Protein AF-A0A3S4ZY62-F1 (afdb_monomer_lite)

Foldseek 3Di:
DPQQAQQQCPDPVFQDPDQDPLQAQFWKGQRLKIWGFQAWQDDVPDPDIWTKTAIPDQQPAQAQCDDPNDRGAGHPHRGRIHIDDSNRITLTYAPLSLLLLPWQAAPQSNVVNSDVDRPPPPPPPPPPPPVPVVCPPWDFDFDDDPDDDPPPRDTDTPDPPDPDDDDDDDGDDPPPDPCNCVRRFPNVQQVGQQPDQADASASHAHNAHLDDDPDDDDDPDARSDNDRDLCSCSSHVNHAYYHPENYRAAEVLRVLSNQLSVQNHAYYEHENHQYAEADDPPDPDPPPPDDPCVVCVPPDPPPPPDCVVVNPDCSSHHDDDPDNVRVVVSLVSLLNRAANHAHYHYEHNARDEPVNVVSNVNSHPNHNYYHYHNYPHDDPDPDD

Structure (mmCIF, N/CA/C/O backbone):
data_AF-A0A3S4ZY62-F1
#
_entry.id   AF-A0A3S4ZY62-F1
#
loop_
_atom_site.group_PDB
_atom_site.id
_atom_site.type_symbol
_atom_site.label_atom_id
_atom_site.label_alt_id
_atom_site.label_comp_id
_atom_site.label_asym_id
_atom_site.label_entity_id
_atom_site.label_seq_id
_atom_site.pdbx_PDB_ins_code
_atom_site.Cartn_x
_atom_site.Cartn_y
_atom_site.Cartn_z
_atom_site.occupancy
_atom_site.B_iso_or_equiv
_atom_site.auth_seq_id
_atom_site.auth_comp_id
_atom_site.auth_asym_id
_atom_site.auth_atom_id
_atom_site.pdbx_PDB_model_num
ATOM 1 N N . MET A 1 1 ? 27.079 12.120 7.082 1.00 44.53 1 MET A N 1
ATOM 2 C CA . MET A 1 1 ? 26.143 10.982 7.106 1.00 44.53 1 MET A CA 1
ATOM 3 C C . MET A 1 1 ? 24.808 11.540 6.668 1.00 44.53 1 MET A C 1
ATOM 5 O O . MET A 1 1 ? 24.365 12.503 7.270 1.00 44.53 1 MET A O 1
ATOM 9 N N . THR A 1 2 ? 24.250 11.061 5.563 1.00 51.94 2 THR A N 1
ATOM 10 C CA . THR A 1 2 ? 22.837 11.289 5.242 1.00 51.94 2 THR A CA 1
ATOM 11 C C . THR A 1 2 ? 22.027 10.568 6.320 1.00 51.94 2 THR A C 1
ATOM 13 O O . THR A 1 2 ? 22.267 9.382 6.539 1.00 51.94 2 THR A O 1
ATOM 16 N N . ASP A 1 3 ? 21.145 11.271 7.032 1.00 65.69 3 ASP A N 1
ATOM 17 C CA . ASP A 1 3 ? 20.284 10.664 8.053 1.00 65.69 3 ASP A CA 1
ATOM 18 C C . ASP A 1 3 ? 19.300 9.717 7.359 1.00 65.69 3 ASP A C 1
ATOM 20 O O . ASP A 1 3 ? 18.332 10.135 6.727 1.00 65.69 3 ASP A O 1
ATOM 24 N N . ILE A 1 4 ? 19.604 8.422 7.394 1.00 74.44 4 ILE A N 1
ATOM 25 C CA . ILE A 1 4 ? 18.757 7.384 6.812 1.00 74.44 4 ILE A CA 1
ATOM 26 C C . ILE A 1 4 ? 17.766 6.965 7.890 1.00 74.44 4 ILE A C 1
ATOM 28 O O . ILE A 1 4 ? 18.148 6.380 8.899 1.00 74.44 4 ILE A O 1
ATOM 32 N N . TYR A 1 5 ? 16.494 7.285 7.675 1.00 79.44 5 TYR A N 1
ATOM 33 C CA . TYR A 1 5 ? 15.426 7.013 8.631 1.00 79.44 5 TYR A CA 1
ATOM 34 C C . TYR A 1 5 ? 14.866 5.598 8.488 1.00 79.44 5 TYR A C 1
ATOM 36 O O . TYR A 1 5 ? 14.863 5.009 7.402 1.00 79.44 5 TYR A O 1
ATOM 44 N N . ASN A 1 6 ? 14.336 5.071 9.593 1.00 86.44 6 ASN A N 1
ATOM 45 C CA . ASN A 1 6 ? 13.558 3.844 9.581 1.00 86.44 6 ASN A CA 1
ATOM 46 C C . ASN A 1 6 ? 12.213 4.074 8.881 1.00 86.44 6 ASN A C 1
ATOM 48 O O . ASN A 1 6 ? 11.269 4.570 9.494 1.00 86.44 6 ASN A O 1
ATOM 52 N N . ILE A 1 7 ? 12.095 3.680 7.613 1.00 88.25 7 ILE A N 1
ATOM 53 C CA . ILE A 1 7 ? 10.832 3.825 6.875 1.00 88.25 7 ILE A CA 1
ATOM 54 C C . ILE A 1 7 ? 9.685 2.982 7.464 1.00 88.25 7 ILE A C 1
ATOM 56 O O . ILE A 1 7 ? 8.523 3.309 7.235 1.00 88.25 7 ILE A O 1
ATOM 60 N N . PHE A 1 8 ? 9.987 1.947 8.261 1.00 88.62 8 PHE A N 1
ATOM 61 C CA . PHE A 1 8 ? 8.991 1.099 8.934 1.00 88.62 8 PHE A CA 1
ATOM 62 C C . PHE A 1 8 ? 8.329 1.797 10.132 1.00 88.62 8 PHE A C 1
ATOM 64 O O . PHE A 1 8 ? 7.153 1.571 10.419 1.00 88.62 8 PHE A O 1
ATOM 71 N N . ALA A 1 9 ? 9.034 2.743 10.760 1.00 87.06 9 ALA A N 1
ATOM 72 C CA . ALA A 1 9 ? 8.449 3.663 11.736 1.00 87.06 9 ALA A CA 1
ATOM 73 C C . ALA A 1 9 ? 7.573 4.751 11.075 1.00 87.06 9 ALA A C 1
ATOM 75 O O . ALA A 1 9 ? 6.868 5.492 11.762 1.00 87.06 9 ALA A O 1
ATOM 76 N N . GLY A 1 10 ? 7.592 4.826 9.740 1.00 86.88 10 GLY A N 1
ATOM 77 C CA . GLY A 1 10 ? 6.932 5.852 8.951 1.00 86.88 10 GLY A CA 1
ATOM 78 C C . GLY A 1 10 ? 7.818 7.063 8.684 1.00 86.88 10 GLY A C 1
ATOM 79 O O . GLY A 1 10 ? 8.723 7.393 9.448 1.00 86.88 10 GLY A O 1
ATOM 80 N N . THR A 1 11 ? 7.533 7.752 7.584 1.00 87.94 11 THR A N 1
ATOM 81 C CA . THR A 1 11 ? 8.185 9.020 7.241 1.00 87.94 11 THR A CA 1
ATOM 82 C C . THR A 1 11 ? 7.195 10.168 7.388 1.00 87.94 11 THR A C 1
ATOM 84 O O . THR A 1 11 ? 6.009 9.974 7.673 1.00 87.94 11 THR A O 1
ATOM 87 N N . LYS A 1 12 ? 7.663 11.387 7.112 1.00 84.75 12 LYS A N 1
ATOM 88 C CA . LYS A 1 12 ? 6.807 12.573 7.007 1.00 84.75 12 LYS A CA 1
ATOM 89 C C . LYS A 1 12 ? 5.657 12.384 6.008 1.00 84.75 12 LYS A C 1
ATOM 91 O O . LYS A 1 12 ? 4.600 12.982 6.170 1.00 84.75 12 LYS A O 1
ATOM 96 N N . CYS A 1 13 ? 5.840 11.542 4.984 1.00 85.19 13 CYS A N 1
ATOM 97 C CA . CYS A 1 13 ? 4.802 11.243 3.998 1.00 85.19 13 CYS A CA 1
ATOM 98 C C . CYS A 1 13 ? 3.581 10.542 4.615 1.00 85.19 13 CYS A C 1
ATOM 100 O O . CYS A 1 13 ? 2.465 10.734 4.130 1.00 85.19 13 CYS A O 1
ATOM 102 N N . GLY A 1 14 ? 3.784 9.716 5.643 1.00 90.06 14 GLY A N 1
ATOM 103 C CA . GLY A 1 14 ? 2.719 8.970 6.310 1.00 90.06 14 GLY A CA 1
ATOM 104 C C . GLY A 1 14 ? 2.245 9.584 7.626 1.00 90.06 14 GLY A C 1
ATOM 105 O O . GLY A 1 14 ? 1.468 8.945 8.335 1.00 90.06 14 GLY A O 1
ATOM 106 N N . GLU A 1 15 ? 2.712 10.783 7.983 1.00 91.62 15 GLU A N 1
ATOM 107 C CA . GLU A 1 15 ? 2.323 11.446 9.228 1.00 91.62 15 GLU A CA 1
ATOM 108 C C . GLU A 1 15 ? 0.819 11.766 9.245 1.00 91.62 15 GLU A C 1
ATOM 110 O O . GLU A 1 15 ? 0.274 12.359 8.313 1.00 91.62 15 GLU A O 1
ATOM 115 N N . ILE A 1 16 ? 0.142 11.393 10.335 1.00 92.12 16 ILE A N 1
ATOM 116 C CA . ILE A 1 16 ? -1.287 11.652 10.535 1.00 92.12 16 ILE A CA 1
ATOM 117 C C . ILE A 1 16 ? -1.449 12.916 11.387 1.00 92.12 16 ILE A C 1
ATOM 119 O O . ILE A 1 16 ? -1.450 12.856 12.621 1.00 92.12 16 ILE A O 1
ATOM 123 N N . THR A 1 17 ? -1.591 14.061 10.722 1.00 89.19 17 THR A N 1
ATOM 124 C CA . THR A 1 17 ? -1.733 15.376 11.372 1.00 89.19 17 THR A CA 1
ATOM 125 C C . THR A 1 17 ? -3.173 15.706 11.760 1.00 89.19 17 THR A C 1
ATOM 127 O O . THR A 1 17 ? -3.389 16.329 12.799 1.00 89.19 17 THR A O 1
ATOM 130 N N . ASP A 1 18 ? -4.149 15.247 10.974 1.00 88.44 18 ASP A N 1
ATOM 131 C CA . ASP A 1 18 ? -5.577 15.457 11.216 1.00 88.44 18 ASP A CA 1
ATOM 132 C C . ASP A 1 18 ? -6.336 14.116 11.213 1.00 88.44 18 ASP A C 1
ATOM 134 O O . ASP A 1 18 ? -6.552 13.523 10.151 1.00 88.44 18 ASP A O 1
ATOM 138 N N . PRO A 1 19 ? -6.684 13.563 12.391 1.00 88.81 19 PRO A N 1
ATOM 139 C CA . PRO A 1 19 ? -7.419 12.311 12.475 1.00 88.81 19 PRO A CA 1
ATOM 140 C C . PRO A 1 19 ? -8.905 12.521 12.149 1.00 88.81 19 PRO A C 1
ATOM 142 O O . PRO A 1 19 ? -9.699 12.847 13.030 1.00 88.81 19 PRO A O 1
ATOM 145 N N . SER A 1 20 ? -9.282 12.269 10.894 1.00 89.94 20 SER A N 1
ATOM 146 C CA . SER A 1 20 ? -10.671 12.279 10.417 1.00 89.94 20 SER A CA 1
ATOM 147 C C . SER A 1 20 ? -11.177 10.869 10.087 1.00 89.94 20 SER A C 1
ATOM 149 O O . SER A 1 20 ? -10.401 9.925 9.914 1.00 89.94 20 SER A O 1
ATOM 151 N N . GLU A 1 21 ? -12.496 10.708 9.964 1.00 89.12 21 GLU A N 1
ATOM 152 C CA . GLU A 1 21 ? -13.095 9.420 9.596 1.00 89.12 21 GLU A CA 1
ATOM 153 C C . GLU A 1 21 ? -12.705 8.932 8.183 1.00 89.12 21 GLU A C 1
ATOM 155 O O . GLU A 1 21 ? -12.862 7.751 7.876 1.00 89.12 21 GLU A O 1
ATOM 160 N N . GLU A 1 22 ? -12.127 9.790 7.334 1.00 86.50 22 GLU A N 1
ATOM 161 C CA . GLU A 1 22 ? -11.567 9.408 6.025 1.00 86.50 22 GLU A CA 1
ATOM 162 C C . GLU A 1 22 ? -10.368 8.451 6.145 1.00 86.50 22 GLU A C 1
ATOM 164 O O . GLU A 1 22 ? -9.971 7.794 5.176 1.00 86.50 22 GLU A O 1
ATOM 169 N N . LEU A 1 23 ? -9.775 8.355 7.340 1.00 91.50 23 LEU A N 1
ATOM 170 C CA . LEU A 1 23 ? -8.715 7.395 7.626 1.00 91.50 23 LEU A CA 1
ATOM 171 C C . LEU A 1 23 ? -9.239 5.963 7.783 1.00 91.50 23 LEU A C 1
ATOM 173 O O . LEU A 1 23 ? -8.445 5.025 7.710 1.00 91.50 23 LEU A O 1
ATOM 177 N N . ILE A 1 24 ? -10.545 5.761 7.980 1.00 91.88 24 ILE A N 1
ATOM 178 C CA . ILE A 1 24 ? -11.122 4.421 8.124 1.00 91.88 24 ILE A CA 1
ATOM 179 C C . ILE A 1 24 ? -10.881 3.612 6.839 1.00 91.88 24 ILE A C 1
ATOM 181 O O . ILE A 1 24 ? -11.074 4.074 5.712 1.00 91.88 24 ILE A O 1
ATOM 185 N N . GLY A 1 25 ? -10.394 2.387 7.022 1.00 90.31 25 GLY A N 1
ATOM 186 C CA . GLY A 1 25 ? -9.977 1.485 5.951 1.00 90.31 25 GLY A CA 1
ATOM 187 C C . GLY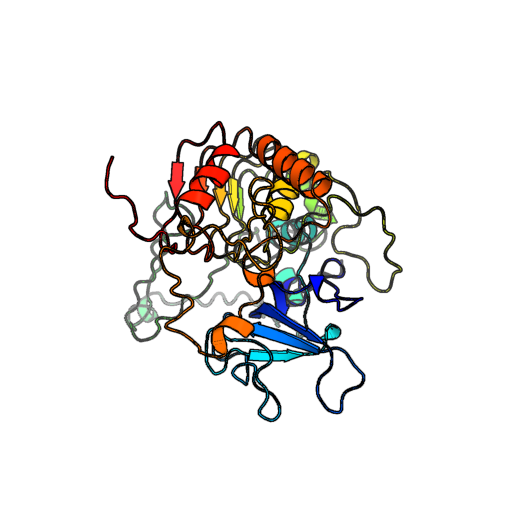 A 1 25 ? -8.563 1.738 5.423 1.00 90.31 25 GLY A C 1
ATOM 188 O O . GLY A 1 25 ? -8.055 0.901 4.678 1.00 90.31 25 GLY A O 1
ATOM 189 N N . LYS A 1 26 ? -7.892 2.835 5.807 1.00 92.44 26 LYS A N 1
ATOM 190 C CA . LYS A 1 26 ? -6.469 3.020 5.490 1.00 92.44 26 LYS A CA 1
ATOM 191 C C . LYS A 1 26 ? -5.600 2.088 6.330 1.00 92.44 26 LYS A C 1
ATOM 193 O O . LYS A 1 26 ? -5.957 1.671 7.437 1.00 92.44 26 LYS A O 1
ATOM 198 N N . ARG A 1 27 ? -4.434 1.779 5.774 1.00 94.12 27 ARG A N 1
ATOM 199 C CA . ARG A 1 27 ? -3.404 0.964 6.405 1.00 94.12 27 ARG A CA 1
ATOM 200 C C . ARG A 1 27 ? -2.431 1.836 7.172 1.00 94.12 27 ARG A C 1
ATOM 202 O O . ARG A 1 27 ? -2.146 2.958 6.765 1.00 94.12 27 ARG A O 1
ATOM 209 N N . VAL A 1 28 ? -1.929 1.292 8.268 1.00 95.56 28 VAL A N 1
ATOM 210 C CA . VAL A 1 28 ? -0.922 1.925 9.108 1.00 95.56 28 VAL A CA 1
ATOM 211 C C . VAL A 1 28 ? 0.181 0.944 9.451 1.00 95.56 28 VAL A C 1
ATOM 213 O O . VAL A 1 28 ? -0.041 -0.264 9.504 1.00 95.56 28 VAL A O 1
ATOM 216 N N . THR A 1 29 ? 1.352 1.499 9.714 1.00 94.12 29 THR A N 1
ATOM 217 C CA . THR A 1 29 ? 2.520 0.820 10.243 1.00 94.12 29 THR A CA 1
ATOM 218 C C . THR A 1 29 ? 2.848 1.348 11.635 1.00 94.12 29 THR A C 1
ATOM 220 O O . THR A 1 29 ? 2.664 2.532 11.949 1.00 94.12 29 THR A O 1
ATOM 223 N N . ASN A 1 30 ? 3.341 0.453 12.477 1.00 90.69 30 ASN A N 1
ATOM 224 C CA . ASN A 1 30 ? 4.074 0.773 13.685 1.00 90.69 30 ASN A CA 1
ATOM 225 C C . ASN A 1 30 ? 5.248 -0.198 13.774 1.00 90.69 30 ASN A C 1
ATOM 227 O O . ASN A 1 30 ? 5.060 -1.358 14.142 1.00 90.69 30 ASN A O 1
ATOM 231 N N . ASP A 1 31 ? 6.429 0.294 13.408 1.00 84.06 31 ASP A N 1
ATOM 232 C CA . ASP A 1 31 ? 7.622 -0.528 13.224 1.00 84.06 31 ASP A CA 1
ATOM 233 C C . ASP A 1 31 ? 7.326 -1.655 12.219 1.00 84.06 31 ASP A C 1
ATOM 235 O O . ASP A 1 31 ? 6.865 -1.375 11.116 1.00 84.06 31 ASP A O 1
ATOM 239 N N . ASP A 1 32 ? 7.527 -2.917 12.586 1.00 82.50 32 ASP A N 1
ATOM 240 C CA . ASP A 1 32 ? 7.276 -4.055 11.692 1.00 82.50 32 ASP A CA 1
ATOM 241 C C . ASP A 1 32 ? 5.811 -4.547 11.713 1.00 82.50 32 ASP A C 1
ATOM 243 O O . ASP A 1 32 ? 5.478 -5.562 11.101 1.00 82.50 32 ASP A O 1
ATOM 247 N N . TYR A 1 33 ? 4.909 -3.851 12.417 1.00 89.12 33 TYR A N 1
ATOM 248 C CA . TYR A 1 33 ? 3.504 -4.244 12.518 1.00 89.12 33 TYR A CA 1
ATOM 249 C C . TYR A 1 33 ? 2.612 -3.419 11.603 1.00 89.12 33 TYR A C 1
ATOM 251 O O . TYR A 1 33 ? 2.474 -2.205 11.768 1.00 89.12 33 TYR A O 1
ATOM 259 N N . LEU A 1 34 ? 1.914 -4.112 10.708 1.00 92.44 34 LEU A N 1
ATOM 260 C CA . LEU A 1 34 ? 0.883 -3.522 9.869 1.00 92.44 34 LEU A CA 1
ATOM 261 C C . LEU A 1 34 ? -0.510 -3.731 10.467 1.00 92.44 34 LEU A C 1
ATOM 263 O O . LEU A 1 34 ? -0.815 -4.759 11.080 1.00 92.44 34 LEU A O 1
ATOM 267 N N . GLY A 1 35 ? -1.371 -2.738 10.279 1.00 94.06 35 GLY A N 1
ATOM 268 C CA . GLY A 1 35 ? -2.752 -2.775 10.736 1.00 94.06 35 GLY A CA 1
ATOM 269 C C . GLY A 1 35 ? -3.672 -1.925 9.876 1.00 94.06 35 GLY A C 1
ATOM 270 O O . GLY A 1 35 ? -3.241 -1.164 9.010 1.00 94.06 35 GLY A O 1
ATOM 271 N N . THR A 1 36 ? -4.969 -2.065 10.115 1.00 94.69 36 THR A N 1
ATOM 272 C CA . THR A 1 36 ? -6.022 -1.326 9.412 1.00 94.69 36 THR A CA 1
ATOM 273 C C . THR A 1 36 ? -6.767 -0.441 10.397 1.00 94.69 36 THR A C 1
ATOM 275 O O . THR A 1 36 ? -7.203 -0.919 11.443 1.00 94.69 36 THR A O 1
ATOM 278 N N . ILE A 1 37 ? -6.961 0.834 10.060 1.00 95.81 37 ILE A N 1
ATOM 279 C CA . ILE A 1 37 ? -7.790 1.739 10.861 1.00 95.81 37 ILE A CA 1
ATOM 280 C C . ILE A 1 37 ? -9.257 1.332 10.687 1.00 95.81 37 ILE A C 1
ATOM 282 O O . ILE A 1 37 ? -9.787 1.325 9.576 1.00 95.81 37 ILE A O 1
ATOM 286 N N . LYS A 1 38 ? -9.916 0.989 11.792 1.00 93.62 38 LYS A N 1
ATOM 287 C CA . LYS A 1 38 ? -11.321 0.569 11.855 1.00 93.62 38 LYS A CA 1
ATOM 288 C C . LYS A 1 38 ? -12.233 1.567 12.566 1.00 93.62 38 LYS A C 1
ATOM 290 O O . LYS A 1 38 ? -13.442 1.493 12.400 1.00 93.62 38 LYS A O 1
ATOM 295 N N . TYR A 1 39 ? -11.667 2.482 13.348 1.00 94.06 39 TYR A N 1
ATOM 296 C CA . TYR A 1 39 ? -12.410 3.511 14.071 1.00 94.06 39 TYR A CA 1
ATOM 297 C C . TYR A 1 39 ? -11.587 4.793 14.162 1.00 94.06 39 TYR A C 1
ATOM 299 O O . TYR A 1 39 ? -10.371 4.733 14.356 1.00 94.06 39 TYR A O 1
ATOM 307 N N . VAL A 1 40 ? -12.252 5.941 14.071 1.00 93.62 40 VAL A N 1
ATOM 308 C CA . VAL A 1 40 ? -11.665 7.256 14.339 1.00 93.62 40 VAL A CA 1
ATOM 309 C C . VAL A 1 40 ? -12.678 8.054 15.139 1.00 93.62 40 VAL A C 1
ATOM 311 O O . VAL A 1 40 ? -13.777 8.307 14.660 1.00 93.62 40 VAL A O 1
ATOM 314 N N . GLY A 1 41 ? -12.331 8.444 16.361 1.00 91.94 41 GLY A N 1
ATOM 315 C CA . GLY A 1 41 ? -13.267 9.201 17.184 1.00 91.94 41 GLY A CA 1
ATOM 316 C C . GLY A 1 41 ? -12.849 9.339 18.642 1.00 91.94 41 GLY A C 1
ATOM 317 O O . GLY A 1 41 ? -11.825 8.791 19.062 1.00 91.94 41 GLY A O 1
ATOM 318 N N . PRO A 1 42 ? -13.623 10.085 19.442 1.00 90.38 42 PRO A N 1
ATOM 319 C CA . PRO A 1 42 ? -13.387 10.202 20.873 1.00 90.38 42 PRO A CA 1
ATOM 320 C C . PRO A 1 42 ? -13.681 8.882 21.598 1.00 90.38 42 PRO A C 1
ATOM 322 O O . PRO A 1 42 ? -14.490 8.070 21.156 1.00 90.38 42 PRO A O 1
ATOM 325 N N . LEU A 1 43 ? -13.050 8.687 22.754 1.00 89.25 43 LEU A N 1
ATOM 326 C CA . LEU A 1 43 ? -13.409 7.631 23.706 1.00 89.25 43 LEU A CA 1
ATOM 327 C C . LEU A 1 43 ? -13.995 8.254 24.982 1.00 89.25 43 LEU A C 1
ATOM 329 O O . LEU A 1 43 ? -13.651 9.396 25.305 1.00 89.25 43 LEU A O 1
ATOM 333 N N . PRO A 1 44 ? -14.840 7.529 25.740 1.00 87.12 44 PRO A N 1
ATOM 334 C CA . PRO A 1 44 ? -15.397 7.992 27.004 1.00 87.12 44 PRO A CA 1
ATOM 335 C C . PRO A 1 44 ? -14.309 8.534 27.936 1.00 87.12 44 PRO A C 1
ATOM 337 O O . PRO A 1 44 ? -13.315 7.865 28.209 1.00 87.12 44 PRO A O 1
ATOM 340 N N . GLY A 1 45 ? -14.487 9.770 28.406 1.00 81.75 45 GLY A N 1
ATOM 341 C CA . GLY A 1 45 ? -13.522 10.442 29.283 1.00 81.75 45 GLY A CA 1
ATOM 342 C C . GLY A 1 45 ? -12.290 11.027 28.578 1.00 81.75 45 GLY A C 1
ATOM 343 O O . GLY A 1 45 ? -11.429 11.595 29.246 1.00 81.75 45 GLY A O 1
ATOM 344 N N . SER A 1 46 ? -12.195 10.949 27.246 1.00 83.50 46 SER A N 1
ATOM 345 C CA . SER A 1 46 ? -11.105 11.544 26.473 1.00 83.50 46 SER A CA 1
ATOM 346 C C . SER A 1 46 ? -11.596 12.684 25.585 1.00 83.50 46 SER A C 1
ATOM 348 O O . SER A 1 46 ? -12.510 12.517 24.787 1.00 83.50 46 SER A O 1
ATOM 350 N N . LYS A 1 47 ? -10.939 13.846 25.676 1.00 75.44 47 LYS A N 1
ATOM 351 C CA . LYS A 1 47 ? -11.183 14.988 24.773 1.00 75.44 47 LYS A CA 1
ATOM 352 C C . LYS A 1 47 ? -10.479 14.853 23.419 1.00 75.44 47 LYS A C 1
ATOM 354 O O . LYS A 1 47 ? -10.584 15.744 22.587 1.00 75.44 47 LYS A O 1
ATOM 359 N N . SER A 1 48 ? -9.693 13.798 23.223 1.00 81.88 48 SER A N 1
ATOM 360 C CA . SER A 1 48 ? -8.904 13.601 22.011 1.00 81.88 48 SER A CA 1
ATOM 361 C C . SER A 1 48 ? -9.469 12.490 21.140 1.00 81.88 48 SER A C 1
ATOM 363 O O . SER A 1 48 ? -10.084 11.556 21.650 1.00 81.88 48 SER A O 1
ATOM 365 N N . PHE A 1 49 ? -9.163 12.563 19.848 1.00 87.94 49 PHE A N 1
ATOM 366 C CA . PHE A 1 49 ?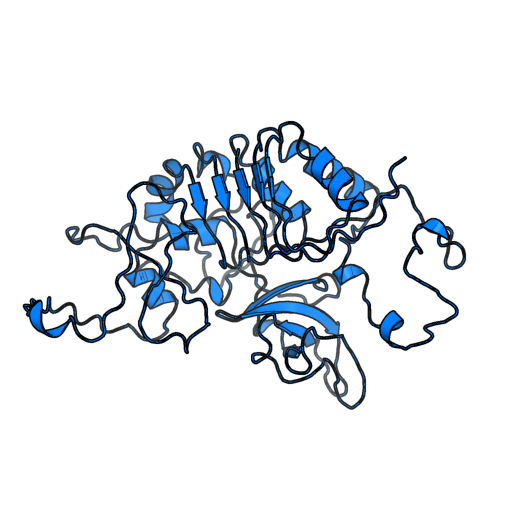 -9.424 11.490 18.901 1.00 87.94 49 PHE A CA 1
ATOM 367 C C . PHE A 1 49 ? -8.468 10.314 19.113 1.00 87.94 49 PHE A C 1
ATOM 369 O O . PHE A 1 49 ? -7.277 10.486 19.403 1.00 87.94 49 PHE A O 1
ATOM 376 N N . TRP A 1 50 ? -9.023 9.120 18.957 1.00 94.12 50 TRP A N 1
ATOM 377 C CA . TRP A 1 50 ? -8.340 7.840 18.997 1.00 94.12 50 TRP A CA 1
ATOM 378 C C . TRP A 1 50 ? -8.557 7.115 17.680 1.00 94.12 50 TRP A C 1
ATOM 380 O O . TRP A 1 50 ? -9.639 7.177 17.098 1.00 94.12 50 TRP A O 1
ATOM 390 N N . LEU A 1 51 ? -7.523 6.405 17.246 1.00 95.94 51 LEU A N 1
ATOM 391 C CA . LEU A 1 51 ? -7.602 5.463 16.142 1.00 95.94 51 LEU A CA 1
ATOM 392 C C . LEU A 1 51 ? -7.810 4.070 16.730 1.00 95.94 51 LEU A C 1
ATOM 394 O O . LEU A 1 51 ? -6.994 3.618 17.533 1.00 95.94 51 LEU A O 1
ATOM 398 N N . GLY A 1 52 ? -8.892 3.402 16.347 1.00 96.44 52 GLY A N 1
ATOM 399 C CA . GLY A 1 52 ? -9.049 1.968 16.551 1.00 96.44 52 GLY A CA 1
ATOM 400 C C . GLY A 1 52 ? -8.388 1.225 15.402 1.00 96.44 52 GLY A C 1
ATOM 401 O O . GLY A 1 52 ? -8.757 1.437 14.249 1.00 96.44 52 GLY A O 1
ATOM 402 N N . ILE A 1 53 ? -7.402 0.390 15.705 1.00 96.75 53 ILE A N 1
ATOM 403 C CA . ILE A 1 53 ? -6.623 -0.375 14.731 1.00 96.75 53 ILE A CA 1
ATOM 404 C C . ILE A 1 53 ? -6.878 -1.855 14.955 1.00 96.75 53 ILE A C 1
ATOM 406 O O . ILE A 1 53 ? -6.816 -2.318 16.090 1.00 96.75 53 ILE A O 1
ATOM 410 N N . ASP A 1 54 ? -7.115 -2.578 13.869 1.00 95.44 54 ASP A N 1
ATOM 411 C CA . ASP A 1 54 ? -7.035 -4.035 13.819 1.00 95.44 54 ASP A CA 1
ATOM 412 C C . ASP A 1 54 ? -5.691 -4.427 13.192 1.00 95.44 54 ASP A C 1
ATOM 414 O O . ASP A 1 54 ? -5.450 -4.132 12.017 1.00 95.44 54 ASP A O 1
ATOM 418 N N . TRP A 1 55 ? -4.790 -4.997 13.994 1.00 94.56 55 TRP A N 1
ATOM 419 C CA . TRP A 1 55 ? -3.465 -5.441 13.554 1.00 94.56 55 TRP A CA 1
ATOM 420 C C . TRP A 1 55 ? -3.559 -6.757 12.784 1.00 94.56 55 TRP A C 1
ATOM 422 O O . TRP A 1 55 ? -4.346 -7.632 13.137 1.00 94.56 55 TRP A O 1
ATOM 432 N N . ASP A 1 56 ? -2.709 -6.933 11.773 1.00 90.62 56 ASP A N 1
ATOM 433 C CA . ASP A 1 56 ? -2.653 -8.206 11.042 1.00 90.62 56 ASP A CA 1
ATOM 434 C C . ASP A 1 56 ? -2.092 -9.333 11.923 1.00 90.62 56 ASP A C 1
ATOM 436 O O . ASP A 1 56 ? -2.457 -10.496 11.769 1.00 90.62 56 ASP A O 1
ATOM 440 N N . ASN A 1 57 ? -1.221 -8.976 12.873 1.00 88.38 57 ASN A N 1
ATOM 441 C CA . ASN A 1 57 ? -0.677 -9.885 13.871 1.00 88.38 57 ASN A CA 1
ATOM 442 C C . ASN A 1 57 ? -1.613 -9.972 15.090 1.00 88.38 57 ASN A C 1
ATOM 444 O O . ASN A 1 57 ? -1.831 -8.978 15.791 1.00 88.38 57 ASN A O 1
ATOM 448 N N . GLU A 1 58 ? -2.106 -11.177 15.386 1.00 89.56 58 GLU A N 1
ATOM 449 C CA . GLU A 1 58 ? -3.052 -11.445 16.478 1.00 89.56 58 GLU A CA 1
ATOM 450 C C . GLU A 1 58 ? -2.537 -11.054 17.874 1.00 89.56 58 GLU A C 1
ATOM 452 O O . GLU A 1 58 ? -3.322 -10.684 18.750 1.00 89.56 58 GLU A O 1
ATOM 457 N N . THR A 1 59 ? -1.218 -11.085 18.078 1.00 87.94 59 THR A N 1
ATOM 458 C CA . THR A 1 59 ? -0.573 -10.824 19.376 1.00 87.94 59 THR A CA 1
ATOM 459 C C . THR A 1 59 ? -0.200 -9.359 19.590 1.00 87.94 59 THR A C 1
ATOM 461 O O . THR A 1 59 ? 0.141 -8.961 20.703 1.00 87.94 59 THR A O 1
ATOM 464 N N . ARG A 1 60 ? -0.267 -8.528 18.541 1.00 90.75 60 ARG A N 1
ATOM 465 C CA . ARG A 1 60 ? 0.168 -7.128 18.616 1.00 90.75 60 ARG A CA 1
ATOM 466 C C . ARG A 1 60 ? -0.824 -6.240 19.362 1.00 90.75 60 ARG A C 1
ATOM 468 O O . ARG A 1 60 ? -0.425 -5.228 19.951 1.00 90.75 60 ARG A O 1
ATOM 475 N N . GLY A 1 61 ? -2.111 -6.560 19.278 1.00 90.38 61 GLY A N 1
ATOM 476 C CA . GLY A 1 61 ? -3.161 -5.785 19.920 1.00 90.38 61 GLY A CA 1
ATOM 477 C C . GLY A 1 61 ? -3.351 -6.129 21.398 1.00 90.38 61 GLY A C 1
ATOM 478 O O . GLY A 1 61 ? -2.476 -6.687 22.057 1.00 90.38 61 GLY A O 1
ATOM 479 N N . ARG A 1 62 ? -4.496 -5.721 21.950 1.00 90.12 62 ARG A N 1
ATOM 480 C CA . ARG A 1 62 ? -4.872 -5.936 23.355 1.00 90.12 62 ARG A CA 1
ATOM 481 C C . ARG A 1 62 ? -6.345 -6.280 23.570 1.00 90.12 62 ARG A C 1
ATOM 483 O O . ARG A 1 62 ? -6.690 -6.715 24.663 1.00 90.12 62 ARG A O 1
ATOM 490 N N . HIS A 1 63 ? -7.223 -6.023 22.602 1.00 90.00 63 HIS A N 1
ATOM 491 C CA . HIS A 1 63 ? -8.672 -6.149 22.790 1.00 90.00 63 HIS A CA 1
ATOM 492 C C . HIS A 1 63 ? -9.402 -6.419 21.470 1.00 90.00 63 HIS A C 1
ATOM 494 O O . HIS A 1 63 ? -8.827 -6.282 20.397 1.00 90.00 63 HIS A O 1
ATOM 500 N N . SER A 1 64 ? -10.697 -6.720 21.547 1.00 89.12 64 SER A N 1
ATOM 501 C CA . SER A 1 64 ? -11.564 -7.047 20.403 1.00 89.12 64 SER A CA 1
ATOM 502 C C . SER A 1 64 ? -12.260 -5.826 19.781 1.00 89.12 64 SER A C 1
ATOM 504 O O . SER A 1 64 ? -13.341 -5.928 19.211 1.00 89.12 64 SER A O 1
ATOM 506 N N . GLY A 1 65 ? -11.700 -4.630 19.990 1.00 89.25 65 GLY A N 1
ATOM 507 C CA . GLY A 1 65 ? -12.350 -3.344 19.678 1.00 89.25 65 GLY A CA 1
ATOM 508 C C . GLY A 1 65 ? -13.441 -2.879 20.665 1.00 89.25 65 GLY A C 1
ATOM 509 O O . GLY A 1 65 ? -14.069 -1.843 20.437 1.00 89.25 65 GLY A O 1
ATOM 510 N N . ILE A 1 66 ? -13.633 -3.590 21.784 1.00 90.44 66 ILE A N 1
ATOM 511 C CA . ILE A 1 66 ? -14.492 -3.161 22.902 1.00 90.44 66 ILE A CA 1
ATOM 512 C C . ILE A 1 66 ? -13.730 -2.210 23.830 1.00 90.44 66 ILE A C 1
ATOM 514 O O . ILE A 1 66 ? -12.589 -2.480 24.206 1.00 90.44 66 ILE A O 1
ATOM 518 N N . PHE A 1 67 ? -14.382 -1.130 24.261 1.00 87.62 67 PHE A N 1
ATOM 519 C CA . PHE A 1 67 ? -13.904 -0.250 25.327 1.00 87.62 67 PHE A CA 1
ATOM 520 C C . PHE A 1 67 ? -15.059 0.120 26.265 1.00 87.62 67 PHE A C 1
ATOM 522 O O . PHE A 1 67 ? -16.109 0.568 25.815 1.00 87.62 67 PHE A O 1
ATOM 529 N N . ASN A 1 68 ? -14.880 -0.087 27.575 1.00 89.19 68 ASN A N 1
ATOM 530 C CA . ASN A 1 68 ? -15.905 0.145 28.608 1.00 89.19 68 ASN A CA 1
ATOM 531 C C . ASN A 1 68 ? -17.282 -0.478 28.290 1.00 89.19 68 ASN A C 1
ATOM 533 O O . ASN A 1 68 ? -18.319 0.147 28.493 1.00 89.19 68 ASN A O 1
ATOM 537 N N . GLY A 1 69 ? -17.288 -1.712 27.775 1.00 86.94 69 GLY A N 1
ATOM 538 C CA . GLY A 1 69 ? -18.512 -2.448 27.435 1.00 86.94 69 GLY A CA 1
ATOM 539 C C . GLY A 1 69 ? -19.183 -2.021 26.125 1.00 86.94 69 GLY A C 1
ATOM 540 O O . GLY A 1 69 ? -20.177 -2.625 25.740 1.00 86.94 69 GLY A O 1
ATOM 541 N N . VAL A 1 70 ? -18.637 -1.025 25.420 1.00 87.62 70 VAL A N 1
ATOM 542 C CA . VAL A 1 70 ? -19.131 -0.568 24.116 1.00 87.62 70 VAL A CA 1
ATOM 543 C C . VAL A 1 70 ? -18.226 -1.103 23.009 1.00 87.62 70 VAL A C 1
ATOM 545 O O . VAL A 1 70 ? -17.003 -0.964 23.076 1.00 87.62 70 VAL A O 1
ATOM 548 N N . GLN A 1 71 ? -18.821 -1.713 21.987 1.00 90.38 71 GLN A N 1
ATOM 549 C CA . GLN A 1 71 ? -18.120 -2.176 20.790 1.00 90.38 71 GLN A CA 1
ATOM 550 C C . GLN A 1 71 ? -17.945 -1.008 19.811 1.00 90.38 71 GLN A C 1
ATOM 552 O O . GLN A 1 71 ? -18.934 -0.462 19.330 1.00 90.38 71 GLN A O 1
ATOM 557 N N . TYR A 1 72 ? -16.699 -0.629 19.509 1.00 89.12 72 TYR A N 1
ATOM 558 C CA . TYR A 1 72 ? -16.404 0.473 18.579 1.00 89.12 72 TYR A CA 1
ATOM 559 C C . TYR A 1 72 ? -16.077 -0.010 17.167 1.00 89.12 72 TYR A C 1
ATOM 561 O O . TYR A 1 72 ? -16.424 0.647 16.193 1.00 89.12 72 TYR A O 1
ATOM 569 N N . PHE A 1 73 ? -15.381 -1.140 17.052 1.00 91.25 73 PHE A N 1
ATOM 570 C CA . PHE A 1 73 ? -15.012 -1.742 15.773 1.00 91.25 73 PHE A CA 1
ATOM 571 C C . PHE A 1 73 ? -14.757 -3.234 15.927 1.00 91.25 73 PHE A C 1
ATOM 573 O O . PHE A 1 73 ? -14.394 -3.667 17.012 1.00 91.25 73 PHE A O 1
ATOM 580 N N . LEU A 1 74 ? -14.910 -4.016 14.862 1.00 90.19 74 LEU A N 1
ATOM 581 C CA . LEU A 1 74 ? -14.598 -5.446 14.878 1.00 90.19 74 LEU A CA 1
ATOM 582 C C . LEU A 1 74 ? -13.123 -5.698 14.551 1.00 90.19 74 LEU A C 1
ATOM 584 O O . LEU A 1 74 ? -12.528 -4.991 13.732 1.00 90.19 74 LEU A O 1
ATOM 588 N N . THR A 1 75 ? -12.557 -6.725 15.175 1.00 89.31 75 THR A N 1
ATOM 589 C CA . THR A 1 75 ? -11.177 -7.171 14.965 1.00 89.31 75 THR A CA 1
ATOM 590 C C . THR A 1 75 ? -11.139 -8.539 14.296 1.00 89.31 75 THR A C 1
ATOM 592 O O . THR A 1 75 ? -12.064 -9.336 14.446 1.00 89.31 75 THR A O 1
ATOM 595 N N . THR A 1 76 ? -10.063 -8.819 13.560 1.00 88.75 76 THR A N 1
ATOM 596 C CA . THR A 1 76 ? -9.852 -10.128 12.926 1.00 88.75 76 THR A CA 1
ATOM 597 C C . THR A 1 76 ? -9.626 -11.214 13.983 1.00 88.75 76 THR A C 1
ATOM 599 O O . THR A 1 76 ? -10.160 -12.313 13.860 1.00 88.75 76 THR A O 1
ATOM 602 N N . PHE A 1 77 ? -8.896 -10.885 15.053 1.00 88.69 77 PHE A N 1
ATOM 603 C CA . PHE A 1 77 ? -8.673 -11.755 16.206 1.00 88.69 77 PHE A CA 1
ATOM 604 C C . PHE A 1 77 ? -9.167 -11.079 17.492 1.00 88.69 77 PHE A C 1
ATOM 606 O O . PHE A 1 77 ? -9.141 -9.849 17.587 1.00 88.69 77 PHE A O 1
ATOM 613 N N . PRO A 1 78 ? -9.568 -11.832 18.534 1.00 88.88 78 PRO A N 1
ATOM 614 C CA . PRO A 1 78 ? -10.048 -11.248 19.792 1.00 88.88 78 PRO A CA 1
ATOM 615 C C . PRO A 1 78 ? -9.049 -10.303 20.477 1.00 88.88 78 PRO A C 1
ATOM 617 O O . PRO A 1 78 ? -9.444 -9.455 21.274 1.00 88.88 78 PRO A O 1
ATOM 620 N N . THR A 1 79 ? -7.760 -10.442 20.170 1.00 91.38 79 THR A N 1
ATOM 621 C CA . THR A 1 79 ? -6.667 -9.656 20.745 1.00 91.38 79 THR A CA 1
ATOM 622 C C . THR A 1 79 ? -6.001 -8.716 19.750 1.00 91.38 79 THR A C 1
ATOM 624 O O . THR A 1 79 ? -5.149 -7.948 20.171 1.00 91.38 79 THR A O 1
ATOM 627 N N . SER A 1 80 ? -6.369 -8.698 18.464 1.00 92.12 80 SER A N 1
ATOM 628 C CA . SER A 1 80 ? -5.659 -7.887 17.458 1.00 92.12 80 SER A CA 1
ATOM 629 C C . SER A 1 80 ? -6.010 -6.396 17.481 1.00 92.12 80 SER A C 1
ATOM 631 O O . SER A 1 80 ? -5.387 -5.611 16.775 1.00 92.12 80 SER A O 1
ATOM 633 N N . GLY A 1 81 ? -6.969 -5.954 18.296 1.00 95.81 81 GLY A N 1
ATOM 634 C CA . GLY A 1 81 ? -7.392 -4.554 18.361 1.00 95.81 81 GLY A CA 1
ATOM 635 C C . GLY A 1 81 ? -6.521 -3.669 19.253 1.00 95.81 81 GLY A C 1
ATOM 636 O O . GLY A 1 81 ? -6.002 -4.101 20.283 1.00 95.81 81 GLY A O 1
ATOM 637 N N . SER A 1 82 ? -6.372 -2.395 18.897 1.00 96.69 82 SER A N 1
ATOM 638 C CA . SER A 1 82 ? -5.769 -1.356 19.746 1.00 96.69 82 SER A CA 1
ATOM 639 C C . SER A 1 82 ? -6.438 -0.001 19.552 1.00 96.69 82 SER A C 1
ATOM 641 O O . SER A 1 82 ? -6.709 0.384 18.421 1.00 96.69 82 SER A O 1
ATOM 643 N N . PHE A 1 83 ? -6.612 0.768 20.628 1.00 95.06 83 PHE A N 1
ATOM 644 C CA . PHE A 1 83 ? -6.837 2.214 20.546 1.00 95.06 83 PHE A CA 1
ATOM 645 C C . PHE A 1 83 ? -5.512 2.957 20.709 1.00 95.06 83 PHE A C 1
ATOM 647 O O . PHE A 1 83 ? -4.842 2.833 21.736 1.00 95.06 83 PHE A O 1
ATOM 654 N N . VAL A 1 84 ? -5.128 3.750 19.710 1.00 94.81 84 VAL A N 1
ATOM 655 C CA . VAL A 1 84 ? -3.859 4.491 19.702 1.00 94.81 84 VAL A CA 1
ATOM 656 C C . VAL A 1 84 ? -4.059 5.964 19.357 1.00 94.81 84 VAL A C 1
ATOM 658 O O . VAL A 1 84 ? -5.073 6.367 18.788 1.00 94.81 84 VAL A O 1
ATOM 661 N N . ARG A 1 85 ? -3.061 6.785 19.695 1.00 93.50 85 ARG A N 1
ATOM 662 C CA . ARG A 1 85 ? -2.965 8.162 19.196 1.00 93.50 85 ARG A CA 1
ATOM 663 C C . ARG A 1 85 ? -2.390 8.163 17.785 1.00 93.50 85 ARG A C 1
ATOM 665 O O . ARG A 1 85 ? -1.531 7.337 17.490 1.00 93.50 85 ARG A O 1
ATOM 672 N N . SER A 1 86 ? -2.803 9.127 16.964 1.00 93.12 86 SER A N 1
ATOM 673 C CA . SER A 1 86 ? -2.272 9.314 15.606 1.00 93.12 86 SER A CA 1
ATOM 674 C C . SER A 1 86 ? -0.745 9.406 15.584 1.00 93.12 86 SER A C 1
ATOM 676 O O . SER A 1 86 ? -0.119 8.785 14.744 1.00 93.12 86 SER A O 1
ATOM 678 N N . SER A 1 87 ? -0.129 10.049 16.581 1.00 91.19 87 SER A N 1
ATOM 679 C CA . SER A 1 87 ? 1.333 10.163 16.711 1.00 91.19 87 SER A CA 1
ATOM 680 C C . SER A 1 87 ? 2.081 8.858 17.020 1.00 91.19 87 SER A C 1
ATOM 682 O O . SER A 1 87 ? 3.305 8.869 17.124 1.00 91.19 87 SER A O 1
ATOM 684 N N . LYS A 1 88 ? 1.377 7.741 17.241 1.00 92.88 88 LYS A N 1
ATOM 685 C CA . LYS A 1 88 ? 1.984 6.429 17.518 1.00 92.88 88 LYS A CA 1
ATOM 686 C C . LYS A 1 88 ? 2.028 5.510 16.304 1.00 92.88 88 LYS A C 1
ATOM 688 O O . LYS A 1 88 ? 2.602 4.432 16.403 1.00 92.88 88 LYS A O 1
ATOM 693 N N . VAL A 1 89 ? 1.415 5.908 15.198 1.00 94.50 89 VAL A N 1
ATOM 694 C CA . VAL A 1 89 ? 1.330 5.110 13.976 1.00 94.50 89 VAL A CA 1
ATOM 695 C C . VAL A 1 89 ? 1.548 6.006 12.769 1.00 94.50 89 VAL A C 1
ATOM 697 O O . VAL A 1 89 ? 1.373 7.218 12.847 1.00 94.50 89 VAL A O 1
ATOM 700 N N . SER A 1 90 ? 1.920 5.414 11.645 1.00 94.75 90 SER A N 1
ATOM 701 C CA . SER A 1 90 ? 2.104 6.134 10.388 1.00 94.75 90 SER A CA 1
ATOM 702 C C . SER A 1 90 ? 1.363 5.425 9.270 1.00 94.75 90 SER A C 1
ATOM 704 O O . SER A 1 90 ? 1.214 4.210 9.309 1.00 94.75 90 SER A O 1
ATOM 706 N N . LEU A 1 91 ? 0.915 6.152 8.252 1.00 94.12 91 LEU A N 1
ATOM 707 C CA . LEU A 1 91 ? 0.390 5.547 7.025 1.00 94.12 91 LEU A CA 1
ATOM 708 C C . LEU A 1 91 ? 1.502 4.851 6.213 1.00 94.12 91 LEU A C 1
ATOM 710 O O . LEU A 1 91 ? 1.208 3.992 5.380 1.00 94.12 91 LEU A O 1
ATOM 714 N N . GLY A 1 92 ? 2.772 5.186 6.478 1.00 93.50 92 GLY A N 1
ATOM 715 C CA . GLY A 1 92 ? 3.942 4.584 5.847 1.00 93.50 92 GLY A CA 1
ATOM 716 C C . GLY A 1 92 ? 4.929 5.608 5.285 1.00 93.50 92 GLY A C 1
ATOM 717 O O . GLY A 1 92 ? 5.100 6.705 5.820 1.00 93.50 92 GLY A O 1
ATOM 718 N N . CYS A 1 93 ? 5.585 5.227 4.197 1.00 91.62 93 CYS A N 1
ATOM 719 C CA . CYS A 1 93 ? 6.525 6.036 3.428 1.00 91.62 93 CYS A CA 1
ATOM 720 C C . CYS A 1 93 ? 6.035 6.234 1.990 1.00 91.62 93 CYS A C 1
ATOM 722 O O . CYS A 1 93 ? 5.077 5.588 1.549 1.00 91.62 93 CYS A O 1
ATOM 724 N N . SER A 1 94 ? 6.675 7.138 1.253 1.00 90.69 94 SER A N 1
ATOM 725 C CA . SER A 1 94 ? 6.423 7.258 -0.177 1.00 90.69 94 SER A CA 1
ATOM 726 C C . SER A 1 94 ? 7.126 6.160 -0.976 1.00 90.69 94 SER A C 1
ATOM 728 O O . SER A 1 94 ? 8.106 5.562 -0.525 1.00 90.69 94 SER A O 1
ATOM 730 N N . PHE A 1 95 ? 6.655 5.908 -2.196 1.00 91.50 95 PHE A N 1
ATOM 731 C CA . PHE A 1 95 ? 7.300 4.960 -3.104 1.00 91.50 95 PHE A CA 1
ATOM 732 C C . PHE A 1 95 ? 8.767 5.330 -3.390 1.00 91.50 95 PHE A C 1
ATOM 734 O O . PHE A 1 95 ? 9.643 4.471 -3.380 1.00 91.50 95 PHE A O 1
ATOM 741 N N . GLU A 1 96 ? 9.063 6.615 -3.574 1.00 89.44 96 GLU A N 1
ATOM 742 C CA . GLU A 1 96 ? 10.414 7.146 -3.777 1.00 89.44 96 GLU A CA 1
ATOM 743 C C . GLU A 1 96 ? 11.310 6.897 -2.559 1.00 89.44 96 GLU A C 1
ATOM 745 O O . GLU A 1 96 ? 12.440 6.428 -2.703 1.00 89.44 96 GLU A O 1
ATOM 750 N N . GLU A 1 97 ? 10.801 7.156 -1.351 1.00 89.69 97 GLU A N 1
ATOM 751 C CA . GLU A 1 97 ? 11.525 6.885 -0.106 1.00 89.69 97 GLU A CA 1
ATOM 752 C C . GLU A 1 97 ? 11.814 5.385 0.049 1.00 89.69 97 GLU A C 1
ATOM 754 O O . GLU A 1 97 ? 12.932 5.005 0.405 1.00 89.69 97 GLU A O 1
ATOM 759 N N . ALA A 1 98 ? 10.849 4.527 -0.294 1.00 92.44 98 ALA A N 1
ATOM 760 C CA . ALA A 1 98 ? 11.006 3.077 -0.281 1.00 92.44 98 ALA A CA 1
ATOM 761 C C . ALA A 1 98 ? 12.053 2.583 -1.295 1.00 92.44 98 ALA A C 1
ATOM 763 O O . ALA A 1 98 ? 12.883 1.736 -0.957 1.00 92.44 98 ALA A O 1
ATOM 764 N N . LEU A 1 99 ? 12.074 3.135 -2.513 1.00 91.56 99 LEU A N 1
ATOM 765 C CA . LEU A 1 99 ? 13.085 2.828 -3.532 1.00 91.56 99 LEU A CA 1
ATOM 766 C C . LEU A 1 99 ? 14.491 3.212 -3.070 1.00 91.56 99 LEU A C 1
ATOM 768 O O . LEU A 1 99 ? 15.438 2.432 -3.212 1.00 91.56 99 LEU A O 1
ATOM 772 N N . VAL A 1 100 ? 14.636 4.414 -2.506 1.00 89.69 100 VAL A N 1
ATOM 773 C CA . VAL A 1 100 ? 15.908 4.879 -1.950 1.00 89.69 100 VAL A CA 1
ATOM 774 C C . VAL A 1 100 ? 16.354 3.951 -0.832 1.00 89.69 100 VAL A C 1
ATOM 776 O O . VAL A 1 100 ? 17.479 3.452 -0.871 1.00 89.69 100 VAL A O 1
ATOM 779 N N . TYR A 1 101 ? 15.467 3.679 0.125 1.00 90.00 101 TYR A N 1
ATOM 780 C CA . TYR A 1 101 ? 15.768 2.814 1.252 1.00 90.00 101 TYR A CA 1
ATOM 781 C C . TYR A 1 101 ? 16.194 1.423 0.780 1.00 90.00 101 TYR A C 1
ATOM 783 O O . TYR A 1 101 ? 17.269 0.971 1.159 1.00 90.00 101 TYR A O 1
ATOM 791 N N . ARG A 1 102 ? 15.423 0.770 -0.099 1.00 88.25 102 ARG A N 1
ATOM 792 C CA . ARG A 1 102 ? 15.672 -0.617 -0.521 1.00 88.25 102 ARG A CA 1
ATOM 793 C C . ARG A 1 102 ? 16.882 -0.765 -1.445 1.00 88.25 102 ARG A C 1
ATOM 795 O O . ARG A 1 102 ? 17.664 -1.692 -1.260 1.00 88.25 102 ARG A O 1
ATOM 802 N N . TYR A 1 103 ? 17.048 0.122 -2.427 1.00 88.38 103 TYR A N 1
ATOM 803 C CA . TYR A 1 103 ? 18.037 -0.066 -3.501 1.00 88.38 103 TYR A CA 1
ATOM 804 C C . TYR A 1 103 ? 19.260 0.838 -3.381 1.00 88.38 103 TYR A C 1
ATOM 806 O O . TYR A 1 103 ? 20.354 0.476 -3.825 1.00 88.38 103 TYR A O 1
ATOM 814 N N . SER A 1 104 ? 19.101 2.011 -2.772 1.00 88.19 104 SER A N 1
ATOM 815 C CA . SER A 1 104 ? 20.159 3.026 -2.729 1.00 88.19 104 SER A CA 1
ATOM 816 C C . SER A 1 104 ? 20.910 3.038 -1.404 1.00 88.19 104 SER A C 1
ATOM 818 O O . SER A 1 104 ? 22.035 3.523 -1.343 1.00 88.19 104 SER A O 1
ATOM 820 N N . THR A 1 105 ? 20.381 2.402 -0.365 1.00 85.75 105 THR A N 1
ATOM 821 C CA . THR A 1 105 ? 21.049 2.252 0.931 1.00 85.75 105 THR A CA 1
ATOM 822 C C . THR A 1 105 ? 21.777 0.907 1.049 1.00 85.75 105 THR A C 1
ATOM 824 O O . THR A 1 105 ? 21.321 -0.102 0.520 1.00 85.75 105 THR A O 1
ATOM 827 N N . CYS A 1 106 ? 22.946 0.876 1.701 1.00 81.75 106 CYS A N 1
ATOM 828 C CA . CYS A 1 106 ? 23.639 -0.380 2.007 1.00 81.75 106 CYS A CA 1
ATOM 829 C C . CYS A 1 106 ? 23.031 -1.085 3.234 1.00 81.75 106 CYS A C 1
ATOM 831 O O . CYS A 1 106 ? 22.373 -0.448 4.052 1.00 81.75 106 CYS A O 1
ATOM 833 N N . ALA A 1 107 ? 23.320 -2.379 3.394 1.00 79.62 107 ALA A N 1
ATOM 834 C CA . ALA A 1 107 ? 22.850 -3.191 4.523 1.00 79.62 107 ALA A CA 1
ATOM 835 C C . ALA A 1 107 ? 23.112 -2.531 5.881 1.00 79.62 107 ALA A C 1
ATOM 837 O O . ALA A 1 107 ? 22.218 -2.419 6.709 1.00 79.62 107 ALA A O 1
ATOM 838 N N . GLU A 1 108 ? 24.339 -2.047 6.085 1.00 79.00 108 GLU A N 1
ATOM 839 C CA . GLU A 1 108 ? 24.757 -1.415 7.335 1.00 79.00 108 GLU A CA 1
ATOM 840 C C . GLU A 1 108 ? 23.902 -0.186 7.649 1.00 79.00 108 GLU A C 1
ATOM 842 O O . GLU A 1 108 ? 23.357 -0.082 8.738 1.00 79.00 108 GLU A O 1
ATOM 847 N N . CYS A 1 109 ? 23.689 0.700 6.677 1.00 82.19 109 CYS A N 1
ATOM 848 C CA . CYS A 1 109 ? 22.833 1.865 6.868 1.00 82.19 109 CYS A CA 1
ATOM 849 C C . CYS A 1 109 ? 21.353 1.501 7.082 1.00 82.19 109 CYS A C 1
ATOM 851 O O . CYS A 1 109 ? 20.686 2.180 7.854 1.00 82.19 109 CYS A O 1
ATOM 853 N N . GLN A 1 110 ? 20.825 0.453 6.437 1.00 83.06 110 GLN A N 1
ATOM 854 C CA . GLN A 1 110 ? 19.452 -0.010 6.691 1.00 83.06 110 GLN A CA 1
ATOM 855 C C . GLN A 1 110 ? 19.301 -0.587 8.105 1.00 83.06 110 GLN A C 1
ATOM 857 O O . GLN A 1 110 ? 18.314 -0.305 8.784 1.00 83.06 110 GLN A O 1
ATOM 862 N N . LEU A 1 111 ? 20.295 -1.353 8.562 1.00 80.00 111 LEU A N 1
ATOM 863 C CA . LEU A 1 111 ? 20.342 -1.927 9.906 1.00 80.00 111 LEU A CA 1
ATOM 864 C C . LEU A 1 111 ? 20.498 -0.847 10.982 1.00 80.00 111 LEU A C 1
ATOM 866 O O . LEU A 1 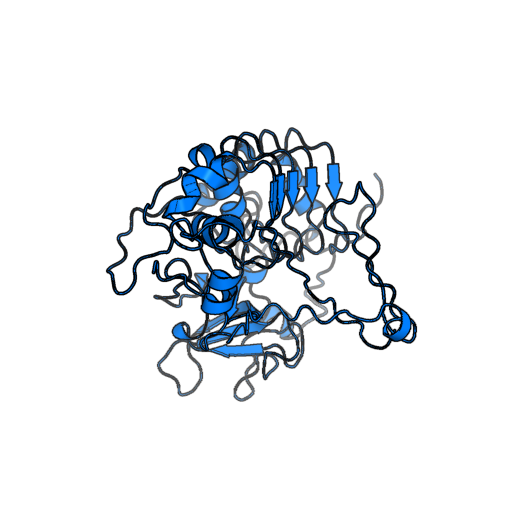111 ? 19.791 -0.893 11.982 1.00 80.00 111 LEU A O 1
ATOM 870 N N . LEU A 1 112 ? 21.371 0.142 10.759 1.00 80.00 112 LEU A N 1
ATOM 871 C CA . LEU A 1 112 ? 21.522 1.313 11.630 1.00 80.00 112 LEU A CA 1
ATOM 872 C C . LEU A 1 112 ? 20.254 2.170 11.667 1.00 80.00 112 LEU A C 1
ATOM 874 O O . LEU A 1 112 ? 19.932 2.735 12.701 1.00 80.00 112 LEU A O 1
ATOM 878 N N . ALA A 1 113 ? 19.525 2.266 10.554 1.00 81.81 113 ALA A N 1
ATOM 879 C CA . ALA A 1 113 ? 18.243 2.954 10.536 1.00 81.81 113 ALA A CA 1
ATOM 880 C C . ALA A 1 113 ? 17.192 2.196 11.360 1.00 81.81 113 ALA A C 1
ATOM 882 O O . ALA A 1 113 ? 16.440 2.818 12.100 1.00 81.81 113 ALA A O 1
ATOM 883 N N . ARG A 1 114 ? 17.135 0.860 11.249 1.00 79.69 114 ARG A N 1
ATOM 884 C CA . ARG A 1 114 ? 16.178 0.015 11.988 1.00 79.69 114 ARG A CA 1
ATOM 885 C C . ARG A 1 114 ? 16.472 -0.066 13.484 1.00 79.69 114 ARG A C 1
ATOM 887 O O . ARG A 1 114 ? 15.538 -0.077 14.281 1.00 79.69 114 ARG A O 1
ATOM 894 N N . ASN A 1 115 ? 17.746 -0.105 13.861 1.00 72.12 115 ASN A N 1
ATOM 895 C CA . ASN A 1 115 ? 18.171 -0.264 15.244 1.00 72.12 115 ASN A CA 1
ATOM 896 C C . ASN A 1 115 ? 18.703 1.063 15.789 1.00 72.12 115 ASN A C 1
ATOM 898 O O . ASN A 1 115 ? 19.737 1.549 15.349 1.00 72.12 115 ASN A O 1
ATOM 902 N N . ASN A 1 116 ? 18.049 1.609 16.819 1.00 53.91 116 ASN A N 1
ATOM 903 C CA . ASN A 1 116 ? 18.528 2.812 17.519 1.00 53.91 116 ASN A CA 1
ATOM 904 C C . ASN A 1 116 ? 19.903 2.632 18.195 1.00 53.91 116 ASN A C 1
ATOM 906 O O . ASN A 1 116 ? 20.502 3.618 18.623 1.00 53.91 116 ASN A O 1
ATOM 910 N N . GLU A 1 117 ? 20.406 1.399 18.304 1.00 46.75 117 GLU A N 1
ATOM 911 C CA . GLU A 1 117 ? 21.779 1.128 18.713 1.00 46.75 117 GLU A CA 1
ATOM 912 C C . GLU A 1 117 ? 22.625 0.724 17.504 1.00 46.75 117 GLU A C 1
ATOM 914 O O . GLU A 1 117 ? 22.208 -0.145 16.729 1.00 46.75 117 GLU A O 1
ATOM 919 N N . PRO A 1 118 ? 23.837 1.293 17.345 1.00 46.12 118 PRO A N 1
ATOM 920 C CA . PRO A 1 118 ? 24.753 0.815 16.333 1.00 46.12 118 PRO A CA 1
ATOM 921 C C . PRO A 1 118 ? 25.036 -0.653 16.618 1.00 46.12 118 PRO A C 1
ATOM 923 O O . PRO A 1 118 ? 25.617 -0.989 17.653 1.00 46.12 118 PRO A O 1
ATOM 926 N N . ILE A 1 119 ? 24.641 -1.533 15.694 1.00 44.94 119 ILE A N 1
ATOM 927 C CA . ILE A 1 119 ? 25.152 -2.897 15.698 1.00 44.94 119 ILE A CA 1
ATOM 928 C C . ILE A 1 119 ? 26.667 -2.728 15.664 1.00 44.94 119 ILE A C 1
ATOM 930 O O . ILE A 1 119 ? 27.214 -2.253 14.668 1.00 44.94 119 ILE A O 1
ATOM 934 N N . LYS A 1 120 ? 27.353 -3.076 16.758 1.00 41.00 120 LYS A N 1
ATOM 935 C CA . LYS A 1 120 ? 28.796 -3.290 16.723 1.00 41.00 120 LYS A CA 1
ATOM 936 C C . LYS A 1 120 ? 29.001 -4.499 15.826 1.00 41.00 120 LYS A C 1
ATOM 938 O O . LYS A 1 120 ? 29.088 -5.625 16.305 1.00 41.00 120 LYS A O 1
ATOM 943 N N . MET A 1 121 ? 29.007 -4.273 14.516 1.00 40.75 121 MET A N 1
ATOM 944 C CA . MET A 1 121 ? 29.569 -5.227 13.590 1.00 40.75 121 MET A CA 1
ATOM 945 C C . MET A 1 121 ? 31.044 -5.257 13.947 1.00 40.75 121 MET A C 1
ATOM 947 O O . MET A 1 121 ? 31.814 -4.379 13.562 1.00 40.75 121 MET A O 1
ATOM 951 N N . ASP A 1 122 ? 31.421 -6.229 14.770 1.00 38.28 122 ASP A N 1
ATOM 952 C CA . ASP A 1 122 ? 32.810 -6.602 14.920 1.00 38.28 122 ASP A CA 1
ATOM 953 C C . ASP A 1 122 ? 33.226 -7.206 13.576 1.00 38.28 122 ASP A C 1
ATOM 955 O O . ASP A 1 122 ? 33.209 -8.412 13.365 1.00 38.28 122 ASP A O 1
ATOM 959 N N . VAL A 1 123 ? 33.532 -6.331 12.614 1.00 42.94 123 VAL A N 1
ATOM 960 C CA . VAL A 1 123 ? 34.205 -6.685 11.365 1.00 42.94 123 VAL A CA 1
ATOM 961 C C . VAL A 1 123 ? 35.694 -6.868 11.670 1.00 42.94 123 VAL A C 1
ATOM 963 O O . VAL A 1 123 ? 36.562 -6.481 10.891 1.00 42.94 123 VAL A O 1
ATOM 966 N N . THR A 1 124 ? 36.045 -7.495 12.796 1.00 35.69 124 THR A N 1
ATOM 967 C CA . THR A 1 124 ? 37.153 -8.428 12.707 1.00 35.69 124 THR A CA 1
ATOM 968 C C . THR A 1 124 ? 36.659 -9.509 11.767 1.00 35.69 124 THR A C 1
ATOM 970 O O . THR A 1 124 ? 35.735 -10.257 12.069 1.00 35.69 124 THR A O 1
ATOM 973 N N . LEU A 1 125 ? 37.234 -9.547 10.565 1.00 39.72 125 LEU A N 1
ATOM 974 C CA . LEU A 1 125 ? 37.251 -10.749 9.750 1.00 39.72 125 LEU A CA 1
ATOM 975 C C . LEU A 1 125 ? 37.758 -11.869 10.657 1.00 39.72 125 LEU A C 1
ATOM 977 O O . LEU A 1 125 ? 38.958 -12.125 10.734 1.00 39.72 125 LEU A O 1
ATOM 981 N N . ARG A 1 126 ? 36.849 -12.537 11.364 1.00 36.19 126 ARG A N 1
ATOM 982 C CA . ARG A 1 126 ? 37.095 -13.872 11.847 1.00 36.19 126 ARG A CA 1
ATOM 983 C C . ARG A 1 126 ? 37.195 -14.691 10.577 1.00 36.19 126 ARG A C 1
ATOM 985 O O . ARG A 1 126 ? 36.219 -15.236 10.077 1.00 36.19 126 ARG A O 1
ATOM 992 N N . GLN A 1 127 ? 38.412 -14.780 10.049 1.00 38.97 127 GLN A N 1
ATOM 993 C CA . GLN A 1 127 ? 38.871 -15.994 9.400 1.00 38.97 127 GLN A CA 1
ATOM 994 C C . GLN A 1 127 ? 38.886 -17.092 10.470 1.00 38.97 127 GLN A C 1
ATOM 996 O O . GLN A 1 127 ? 39.925 -17.650 10.808 1.00 38.97 127 GLN A O 1
ATOM 1001 N N . GLU A 1 128 ? 37.727 -17.389 11.055 1.00 37.47 128 GLU A N 1
ATOM 1002 C CA . GLU A 1 128 ? 37.513 -18.703 11.603 1.00 37.47 128 GLU A CA 1
ATOM 1003 C C . GLU A 1 128 ? 37.548 -19.597 10.369 1.00 37.47 128 GLU A C 1
ATOM 1005 O O . GLU A 1 128 ? 36.671 -19.555 9.504 1.00 37.47 128 GLU A O 1
ATOM 1010 N N . LYS A 1 129 ? 38.641 -20.355 10.236 1.00 34.81 129 LYS A N 1
ATOM 1011 C CA . LYS A 1 129 ? 38.583 -21.623 9.525 1.00 34.81 129 LYS A CA 1
ATOM 1012 C C . LYS A 1 129 ? 37.490 -22.406 10.235 1.00 34.81 129 LYS A C 1
ATOM 1014 O O . LYS A 1 129 ? 37.739 -23.025 11.262 1.00 34.81 129 LYS A O 1
ATOM 1019 N N . VAL A 1 130 ? 36.268 -22.301 9.733 1.00 37.22 130 VAL A N 1
ATOM 1020 C CA . VAL A 1 130 ? 35.223 -23.241 10.084 1.00 37.22 130 VAL A CA 1
ATOM 1021 C C . VAL A 1 130 ? 35.734 -24.567 9.542 1.00 37.22 130 VAL A C 1
ATOM 1023 O O . VAL A 1 130 ? 35.796 -24.760 8.326 1.00 37.22 130 VAL A O 1
ATOM 1026 N N . ASP A 1 131 ? 36.215 -25.431 10.435 1.00 36.75 131 ASP A N 1
ATOM 1027 C CA . ASP A 1 131 ? 36.496 -26.814 10.083 1.00 36.75 131 ASP A CA 1
ATOM 1028 C C . ASP A 1 131 ? 35.180 -27.393 9.563 1.00 36.75 131 ASP A C 1
ATOM 1030 O O . ASP A 1 131 ? 34.202 -27.536 10.301 1.00 36.75 131 ASP A O 1
ATOM 1034 N N . ALA A 1 132 ? 35.145 -27.680 8.261 1.00 40.97 132 ALA A N 1
ATOM 1035 C CA . ALA A 1 132 ? 33.960 -28.172 7.564 1.00 40.97 132 ALA A CA 1
ATOM 1036 C C . ALA A 1 132 ? 33.387 -29.457 8.197 1.00 40.97 132 ALA A C 1
ATOM 1038 O O . ALA A 1 132 ? 32.225 -29.779 7.983 1.00 40.97 132 ALA A O 1
ATOM 1039 N N . SER A 1 133 ? 34.169 -30.153 9.028 1.00 42.06 133 SER A N 1
ATOM 1040 C CA . SER A 1 133 ? 33.774 -31.367 9.744 1.00 42.06 133 SER A CA 1
ATOM 1041 C C . SER A 1 133 ? 32.862 -31.136 10.958 1.00 42.06 133 SER A C 1
ATOM 1043 O O . SER A 1 133 ? 32.254 -32.091 11.438 1.00 42.06 133 SER A O 1
ATOM 1045 N N . ALA A 1 134 ? 32.737 -29.906 11.475 1.00 40.81 134 ALA A N 1
ATOM 1046 C CA . ALA A 1 134 ? 31.888 -29.615 12.640 1.00 40.81 134 ALA A CA 1
ATOM 1047 C C . ALA A 1 134 ? 30.454 -29.190 12.270 1.00 40.81 134 ALA A C 1
ATOM 1049 O O . ALA A 1 134 ? 29.564 -29.214 13.121 1.00 40.81 134 ALA A O 1
ATOM 1050 N N . VAL A 1 135 ? 30.218 -28.820 11.008 1.00 42.19 135 VAL A N 1
ATOM 1051 C CA . VAL A 1 135 ? 28.929 -28.289 10.528 1.00 42.19 135 VAL A CA 1
ATOM 1052 C C . VAL A 1 135 ? 27.940 -29.412 10.162 1.00 42.19 135 VAL A C 1
ATOM 1054 O O . VAL A 1 135 ? 26.732 -29.208 10.189 1.00 42.19 135 VAL A O 1
ATOM 1057 N N . GLU A 1 136 ? 28.414 -30.641 9.946 1.00 44.09 136 GLU A N 1
ATOM 1058 C CA . GLU A 1 136 ? 27.612 -31.736 9.373 1.00 44.09 136 GLU A CA 1
ATOM 1059 C C . GLU A 1 136 ? 26.491 -32.299 10.261 1.00 44.09 136 GLU A C 1
ATOM 1061 O O . GLU A 1 136 ? 25.640 -33.030 9.762 1.00 44.09 136 GLU A O 1
ATOM 1066 N N . LYS A 1 137 ? 26.445 -31.999 11.566 1.00 44.09 137 LYS A N 1
ATOM 1067 C CA . LYS A 1 137 ? 25.481 -32.669 12.460 1.00 44.09 137 LYS A CA 1
ATOM 1068 C C . LYS A 1 137 ? 24.144 -31.956 12.646 1.00 44.09 137 LYS A C 1
ATOM 1070 O O . LYS A 1 137 ? 23.252 -32.588 13.195 1.00 44.09 137 LYS A O 1
ATOM 1075 N N . ASN A 1 138 ? 23.988 -30.695 12.223 1.00 41.72 138 ASN A N 1
ATOM 1076 C CA . ASN A 1 138 ? 22.720 -29.966 12.407 1.00 41.72 138 ASN A CA 1
ATOM 1077 C C . ASN A 1 138 ? 22.487 -28.756 11.475 1.00 41.72 138 ASN A C 1
ATOM 1079 O O . ASN A 1 138 ? 21.574 -27.968 11.724 1.00 41.72 138 ASN A O 1
ATOM 1083 N N . SER A 1 139 ? 23.283 -28.555 10.420 1.00 40.59 139 SER A N 1
ATOM 1084 C CA . SER A 1 139 ? 23.059 -27.441 9.489 1.00 40.59 139 SER A CA 1
ATOM 1085 C C . SER A 1 139 ? 22.050 -27.815 8.400 1.00 40.59 139 SER A C 1
ATOM 1087 O O . SER A 1 139 ? 22.335 -28.669 7.562 1.00 40.59 139 SER A O 1
ATOM 1089 N N . GLY A 1 140 ? 20.896 -27.146 8.370 1.00 45.00 140 GLY A N 1
ATOM 1090 C CA . GLY A 1 140 ? 20.088 -27.073 7.150 1.00 45.00 140 GLY A CA 1
ATOM 1091 C C . GLY A 1 140 ? 20.849 -26.287 6.077 1.00 45.00 140 GLY A C 1
ATOM 1092 O O . GLY A 1 140 ? 21.504 -25.292 6.395 1.00 45.00 140 GLY A O 1
ATOM 1093 N N . PHE A 1 141 ? 20.798 -26.731 4.823 1.00 42.91 141 PHE A N 1
ATOM 1094 C CA . PHE A 1 141 ? 21.432 -26.042 3.697 1.00 42.91 141 PHE A CA 1
ATOM 1095 C C . PHE A 1 141 ? 20.360 -25.399 2.819 1.00 42.91 141 PHE A C 1
ATOM 1097 O O . PHE A 1 141 ? 19.342 -26.016 2.524 1.00 42.91 141 PHE A O 1
ATOM 1104 N N . ILE A 1 142 ? 20.599 -24.166 2.370 1.00 40.16 142 ILE A N 1
ATOM 1105 C CA . ILE A 1 142 ? 19.742 -23.504 1.380 1.00 40.16 142 ILE A CA 1
ATOM 1106 C C . ILE A 1 142 ? 20.298 -23.843 -0.005 1.00 40.16 142 ILE A C 1
ATOM 1108 O O . ILE A 1 142 ? 21.392 -23.402 -0.367 1.00 40.16 142 ILE A O 1
ATOM 1112 N N . THR A 1 143 ? 19.562 -24.638 -0.783 1.00 34.97 143 THR A N 1
ATOM 1113 C CA . THR A 1 143 ? 19.958 -24.995 -2.151 1.00 34.97 143 THR A CA 1
ATOM 1114 C C . THR A 1 143 ? 19.491 -23.916 -3.122 1.00 34.97 143 THR A C 1
ATOM 1116 O O . THR A 1 143 ? 18.342 -23.897 -3.549 1.00 34.97 143 THR A O 1
ATOM 1119 N N . LEU A 1 144 ? 20.397 -23.022 -3.515 1.00 35.09 144 LEU A N 1
ATOM 1120 C CA . LEU A 1 144 ? 20.124 -22.042 -4.567 1.00 35.09 144 LEU A CA 1
ATOM 1121 C C . LEU A 1 144 ? 20.270 -22.716 -5.941 1.00 35.09 144 LEU A C 1
ATOM 1123 O O . LEU A 1 144 ? 21.388 -22.911 -6.423 1.00 35.09 144 LEU A O 1
ATOM 1127 N N . LYS A 1 145 ? 19.156 -23.092 -6.585 1.00 37.47 145 LYS A N 1
ATOM 1128 C CA . LYS A 1 145 ? 19.192 -23.538 -7.991 1.00 37.47 145 LYS A CA 1
ATOM 1129 C C . LYS A 1 145 ? 19.352 -22.318 -8.917 1.00 37.47 145 LYS A C 1
ATOM 1131 O O . LYS A 1 145 ? 18.786 -21.266 -8.625 1.00 37.47 145 LYS A O 1
ATOM 1136 N N . PRO A 1 146 ? 20.066 -22.422 -10.056 1.00 36.62 146 PRO A N 1
ATOM 1137 C CA . PRO A 1 146 ? 20.518 -21.262 -10.843 1.00 36.62 146 PRO A CA 1
ATOM 1138 C C . PRO A 1 146 ? 19.422 -20.459 -11.575 1.00 36.62 146 PRO A C 1
ATOM 1140 O O . PRO A 1 146 ? 19.755 -19.572 -12.357 1.00 36.62 146 PRO A O 1
ATOM 1143 N N . ALA A 1 147 ? 18.139 -20.776 -11.383 1.00 40.59 147 ALA A N 1
ATOM 1144 C CA . ALA A 1 147 ? 17.032 -20.227 -12.168 1.00 40.59 147 ALA A CA 1
ATOM 1145 C C . ALA A 1 147 ? 15.735 -20.079 -11.349 1.00 40.59 147 ALA A C 1
ATOM 1147 O O . ALA A 1 147 ? 14.674 -20.497 -11.799 1.00 40.59 147 ALA A O 1
ATOM 1148 N N . ILE A 1 148 ? 15.819 -19.519 -10.141 1.00 35.31 148 ILE A N 1
ATOM 1149 C CA . ILE A 1 148 ? 14.661 -19.351 -9.253 1.00 35.31 148 ILE A CA 1
ATOM 1150 C C . ILE A 1 148 ? 14.176 -17.889 -9.269 1.00 35.31 148 ILE A C 1
ATOM 1152 O O . ILE A 1 148 ? 14.955 -16.960 -9.041 1.00 35.31 148 ILE A O 1
ATOM 1156 N N . GLN A 1 149 ? 12.882 -17.702 -9.563 1.00 36.53 149 GLN A N 1
ATOM 1157 C CA . GLN A 1 149 ? 12.107 -16.508 -9.199 1.00 36.53 149 GLN A CA 1
ATOM 1158 C C . GLN A 1 149 ? 12.111 -16.394 -7.671 1.00 36.53 149 GLN A C 1
ATOM 1160 O O . GLN A 1 149 ? 12.025 -17.419 -7.016 1.00 36.53 149 GLN A O 1
ATOM 1165 N N . LEU A 1 150 ? 12.230 -15.186 -7.111 1.00 38.38 150 LEU A N 1
ATOM 1166 C CA . LEU A 1 150 ? 12.561 -14.875 -5.703 1.00 38.38 150 LEU A CA 1
ATOM 1167 C C . LEU A 1 150 ? 11.800 -15.641 -4.584 1.00 38.38 150 LEU A C 1
ATOM 1169 O O . LEU A 1 150 ? 12.141 -15.486 -3.416 1.00 38.38 150 LEU A O 1
ATOM 1173 N N . GLU A 1 151 ? 10.792 -16.438 -4.919 1.00 38.41 151 GLU A N 1
ATOM 1174 C CA . GLU A 1 151 ? 9.809 -17.061 -4.036 1.00 38.41 151 GLU A CA 1
ATOM 1175 C C . GLU A 1 151 ? 10.111 -18.534 -3.663 1.00 38.41 151 GLU A C 1
ATOM 1177 O O . GLU A 1 151 ? 9.454 -19.052 -2.768 1.00 38.41 151 GLU A O 1
ATOM 1182 N N . GLU A 1 152 ? 11.118 -19.211 -4.246 1.00 38.62 152 GLU A N 1
ATOM 1183 C CA . GLU A 1 152 ? 11.363 -20.659 -4.004 1.00 38.62 152 GLU A CA 1
ATOM 1184 C C . GLU A 1 152 ? 12.696 -21.000 -3.299 1.00 38.62 152 GLU A C 1
ATOM 1186 O O . GLU A 1 152 ? 13.382 -21.963 -3.649 1.00 38.62 152 GLU A O 1
ATOM 1191 N N . ALA A 1 153 ? 13.107 -20.231 -2.289 1.00 44.09 153 ALA A N 1
ATOM 1192 C CA . ALA A 1 153 ? 14.180 -20.666 -1.386 1.00 4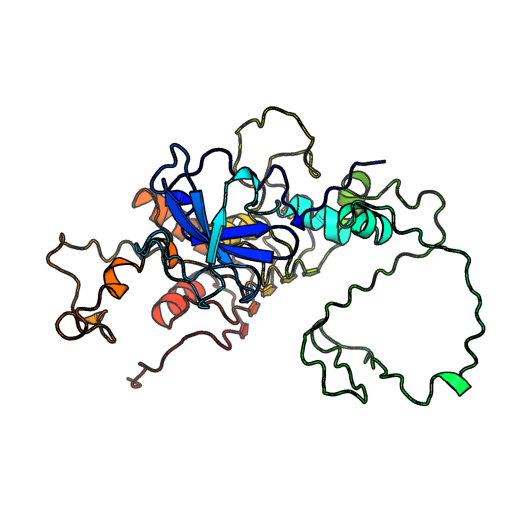4.09 153 ALA A CA 1
ATOM 1193 C C . ALA A 1 153 ? 13.593 -21.509 -0.236 1.00 44.09 153 ALA A C 1
ATOM 1195 O O . ALA A 1 153 ? 13.356 -20.999 0.856 1.00 44.09 153 ALA A O 1
ATOM 1196 N N . GLU A 1 154 ? 13.334 -22.796 -0.476 1.00 42.34 154 GLU A N 1
ATOM 1197 C CA . GLU A 1 154 ? 12.875 -23.717 0.574 1.00 42.34 154 GLU A CA 1
ATOM 1198 C C . GLU A 1 154 ? 14.024 -24.068 1.541 1.00 42.34 154 GLU A C 1
ATOM 1200 O O . GLU A 1 154 ? 15.127 -24.443 1.133 1.00 42.34 154 GLU A O 1
ATOM 1205 N N . TYR A 1 155 ? 13.770 -23.915 2.844 1.00 45.94 155 TYR A N 1
ATOM 1206 C CA . TYR A 1 155 ? 14.667 -24.338 3.921 1.00 45.94 155 TYR A CA 1
ATOM 1207 C C . TYR A 1 155 ? 14.344 -25.783 4.324 1.00 45.94 155 TYR A C 1
ATOM 1209 O O . TYR A 1 155 ? 13.277 -26.048 4.872 1.00 45.94 155 TYR A O 1
ATOM 1217 N N . GLU A 1 156 ? 15.281 -26.708 4.112 1.00 45.22 156 GLU A N 1
ATOM 1218 C CA . GLU A 1 156 ? 15.198 -28.089 4.603 1.00 45.22 156 GLU A CA 1
ATOM 1219 C C . GLU A 1 156 ? 16.140 -28.255 5.809 1.00 45.22 156 GLU A C 1
ATOM 1221 O O . GLU A 1 156 ? 17.336 -28.525 5.668 1.00 45.22 156 GLU A O 1
ATOM 1226 N N . GLY A 1 157 ? 15.619 -28.026 7.017 1.00 47.34 157 GLY A N 1
ATOM 1227 C CA . GLY A 1 157 ? 16.338 -28.233 8.278 1.00 47.34 157 GLY A CA 1
ATOM 1228 C C . GLY A 1 157 ? 15.691 -29.317 9.150 1.00 47.34 157 GLY A C 1
ATOM 1229 O O . GLY A 1 157 ? 14.488 -29.545 9.050 1.00 47.34 157 GLY A O 1
ATOM 1230 N N . PRO A 1 158 ? 16.457 -29.974 10.044 1.00 37.22 158 PRO A N 1
ATOM 1231 C CA . PRO A 1 158 ? 15.986 -31.116 10.838 1.00 37.22 158 PRO A CA 1
ATOM 1232 C C . PRO A 1 158 ? 14.947 -30.769 11.922 1.00 37.22 158 PRO A C 1
ATOM 1234 O O . PRO A 1 158 ? 14.358 -31.678 12.502 1.00 37.22 158 PRO A O 1
ATOM 1237 N N . ASN A 1 159 ? 14.691 -29.483 12.185 1.00 46.69 159 ASN A N 1
ATOM 1238 C CA . ASN A 1 159 ? 13.704 -29.031 13.165 1.00 46.69 159 ASN A CA 1
ATOM 1239 C C . ASN A 1 159 ? 12.469 -28.468 12.452 1.00 46.69 159 ASN A C 1
ATOM 1241 O O . ASN A 1 159 ? 12.399 -27.276 12.160 1.00 46.69 159 ASN A O 1
ATOM 1245 N N . ALA A 1 160 ? 11.478 -29.330 12.223 1.00 49.81 160 ALA A N 1
ATOM 1246 C CA . ALA A 1 160 ? 10.160 -28.965 11.696 1.00 49.81 160 ALA A CA 1
ATOM 1247 C C . ALA A 1 160 ? 9.295 -28.148 12.688 1.00 49.81 160 ALA A C 1
ATOM 1249 O O . ALA A 1 160 ? 8.166 -27.786 12.368 1.00 49.81 160 ALA A O 1
ATOM 1250 N N . ASP A 1 161 ? 9.817 -27.842 13.882 1.00 47.88 161 ASP A N 1
ATOM 1251 C CA . ASP A 1 161 ? 9.066 -27.208 14.974 1.00 47.88 161 ASP A CA 1
ATOM 1252 C C . ASP A 1 161 ? 8.941 -25.677 14.852 1.00 47.88 161 ASP A C 1
ATOM 1254 O O . ASP A 1 161 ? 8.227 -25.051 15.634 1.00 47.88 161 ASP A O 1
ATOM 1258 N N . PHE A 1 162 ? 9.592 -25.054 13.864 1.00 41.75 162 PHE A N 1
ATOM 1259 C CA . PHE A 1 162 ? 9.444 -23.625 13.579 1.00 41.75 162 PHE A CA 1
ATOM 1260 C C . PHE A 1 162 ? 8.767 -23.407 12.225 1.00 41.75 162 PHE A C 1
ATOM 1262 O O . PHE A 1 162 ? 9.421 -23.271 11.196 1.00 41.75 162 PHE A O 1
ATOM 1269 N N . ILE A 1 163 ? 7.436 -23.311 12.242 1.00 50.06 163 ILE A N 1
ATOM 1270 C CA . ILE A 1 163 ? 6.634 -22.841 11.103 1.00 50.06 163 ILE A CA 1
ATOM 1271 C C . ILE A 1 163 ? 6.357 -21.346 11.297 1.00 50.06 163 ILE A C 1
ATOM 1273 O O . ILE A 1 163 ? 5.219 -20.910 11.445 1.00 50.06 163 ILE A O 1
ATOM 1277 N N . SER A 1 164 ? 7.412 -20.540 11.362 1.00 43.28 164 SER A N 1
ATOM 1278 C CA . SER A 1 164 ? 7.284 -19.099 11.157 1.00 43.28 164 SER A CA 1
ATOM 1279 C C . SER A 1 164 ? 8.093 -18.748 9.915 1.00 43.28 164 SER A C 1
ATOM 1281 O O . SER A 1 164 ? 9.297 -19.026 9.917 1.00 43.28 164 SER A O 1
ATOM 1283 N N . PRO A 1 165 ? 7.488 -18.168 8.862 1.00 46.16 165 PRO A N 1
ATOM 1284 C CA . PRO A 1 165 ? 8.265 -17.672 7.736 1.00 46.16 165 PRO A CA 1
ATOM 1285 C C . PRO A 1 165 ? 9.273 -16.649 8.267 1.00 46.16 165 PRO A C 1
ATOM 1287 O O . PRO A 1 165 ? 8.896 -15.694 8.945 1.00 46.16 165 PRO A O 1
ATOM 1290 N N . PHE A 1 166 ? 10.560 -16.872 8.009 1.00 45.97 166 PHE A N 1
ATOM 1291 C CA . PHE A 1 166 ? 11.608 -15.908 8.322 1.00 45.97 166 PHE A CA 1
ATOM 1292 C C . PHE A 1 166 ? 12.033 -15.210 7.033 1.00 45.97 166 PHE A C 1
ATOM 1294 O O . PHE A 1 166 ? 12.155 -15.832 5.980 1.00 45.97 166 PHE A O 1
ATOM 1301 N N . HIS A 1 167 ? 12.234 -13.899 7.107 1.00 48.59 167 HIS A N 1
ATOM 1302 C CA . HIS A 1 167 ? 12.637 -13.098 5.957 1.00 48.59 167 HIS A CA 1
ATOM 1303 C C . HIS A 1 167 ? 14.163 -13.065 5.856 1.00 48.59 167 HIS A C 1
ATOM 1305 O O . HIS A 1 167 ? 14.836 -12.646 6.800 1.00 48.59 167 HIS A O 1
ATOM 1311 N N . LEU A 1 168 ? 14.715 -13.512 4.726 1.00 54.38 168 LEU A N 1
ATOM 1312 C CA . LEU A 1 168 ? 16.151 -13.469 4.449 1.00 54.38 168 LEU A CA 1
ATOM 1313 C C . LEU A 1 168 ? 16.450 -12.366 3.428 1.00 54.38 168 LEU A C 1
ATOM 1315 O O . LEU A 1 168 ? 16.189 -12.521 2.237 1.00 54.38 168 LEU A O 1
ATOM 1319 N N . GLU A 1 169 ? 17.058 -11.269 3.876 1.00 55.41 169 GLU A N 1
ATOM 1320 C CA . GLU A 1 169 ? 17.566 -10.220 2.984 1.00 55.41 169 GLU A CA 1
ATOM 1321 C C . GLU A 1 169 ? 19.065 -10.411 2.743 1.00 55.41 169 GLU A C 1
ATOM 1323 O O . GLU A 1 169 ? 19.892 -10.246 3.641 1.00 55.41 169 GLU A O 1
ATOM 1328 N N . LEU A 1 170 ? 19.428 -10.763 1.507 1.00 55.84 170 LEU A N 1
ATOM 1329 C CA . LEU A 1 170 ? 20.821 -10.902 1.093 1.00 55.84 170 LEU A CA 1
ATOM 1330 C C . LEU A 1 170 ? 21.329 -9.591 0.493 1.00 55.84 170 LEU A C 1
ATOM 1332 O O . LEU A 1 170 ? 20.876 -9.146 -0.561 1.00 55.84 170 LEU A O 1
ATOM 1336 N N . PHE A 1 171 ? 22.331 -8.992 1.132 1.00 56.91 171 PHE A N 1
ATOM 1337 C CA . PHE A 1 171 ? 22.960 -7.769 0.648 1.00 56.91 171 PHE A CA 1
ATOM 1338 C C . PHE A 1 171 ? 24.294 -8.068 -0.035 1.00 56.91 171 PHE A C 1
ATOM 1340 O O . PHE A 1 171 ? 25.314 -8.272 0.620 1.00 56.91 171 PHE A O 1
ATOM 1347 N N . SER A 1 172 ? 24.321 -8.042 -1.367 1.00 49.66 172 SER A N 1
ATOM 1348 C CA . SER A 1 172 ? 25.554 -8.207 -2.142 1.00 49.66 172 SER A CA 1
ATOM 1349 C C . SER A 1 172 ? 26.101 -6.848 -2.598 1.00 49.66 172 SER A C 1
ATOM 1351 O O . SER A 1 172 ? 25.764 -6.361 -3.678 1.00 49.66 172 SER A O 1
ATOM 1353 N N . ARG A 1 173 ? 26.968 -6.211 -1.801 1.00 53.94 173 ARG A N 1
ATOM 1354 C CA . ARG A 1 173 ? 27.852 -5.134 -2.290 1.00 53.94 173 ARG A CA 1
ATOM 1355 C C . ARG A 1 173 ? 29.314 -5.542 -2.076 1.00 53.94 173 ARG A C 1
ATOM 1357 O O . ARG A 1 173 ? 29.648 -6.013 -0.989 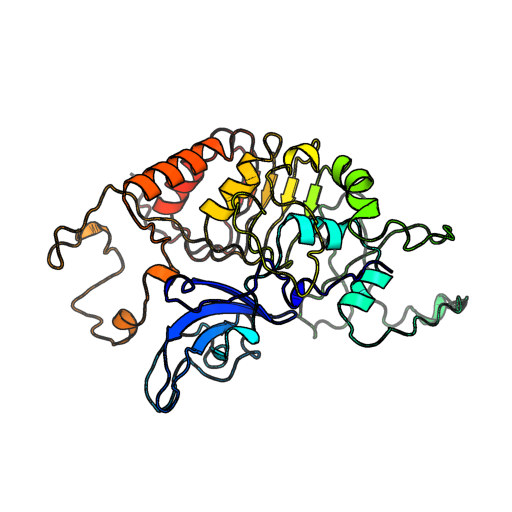1.00 53.94 173 ARG A O 1
ATOM 1364 N N . PRO A 1 174 ? 30.199 -5.388 -3.077 1.00 48.62 174 PRO A N 1
ATOM 1365 C CA . PRO A 1 174 ? 31.610 -5.707 -2.903 1.00 48.62 174 PRO A CA 1
ATOM 1366 C C . PRO A 1 174 ? 32.235 -4.804 -1.829 1.00 48.62 174 PRO A C 1
ATOM 1368 O O . PRO A 1 174 ? 32.112 -3.585 -1.867 1.00 48.62 174 PRO A O 1
ATOM 1371 N N . ILE A 1 175 ? 32.941 -5.422 -0.881 1.00 48.78 175 ILE A N 1
ATOM 1372 C CA . ILE A 1 175 ? 33.475 -4.831 0.366 1.00 48.78 175 ILE A CA 1
ATOM 1373 C C . ILE A 1 175 ? 34.550 -3.735 0.130 1.00 48.78 175 ILE A C 1
ATOM 1375 O O . ILE A 1 175 ? 35.008 -3.090 1.072 1.00 48.78 175 ILE A O 1
ATOM 1379 N N . LYS A 1 176 ? 34.992 -3.489 -1.107 1.00 48.69 176 LYS A N 1
ATOM 1380 C CA . LYS A 1 176 ? 36.285 -2.832 -1.387 1.00 48.69 176 LYS A CA 1
ATOM 1381 C C . LYS A 1 176 ? 36.274 -1.318 -1.641 1.00 48.69 176 LYS A C 1
ATOM 1383 O O . LYS A 1 176 ? 37.313 -0.811 -2.045 1.00 48.69 176 LYS A O 1
ATOM 1388 N N . ASP A 1 177 ? 35.187 -0.592 -1.399 1.00 52.62 177 ASP A N 1
ATOM 1389 C CA . ASP A 1 177 ? 35.196 0.870 -1.586 1.00 52.62 177 ASP A CA 1
ATOM 1390 C C . ASP A 1 177 ? 35.445 1.603 -0.262 1.00 52.62 177 ASP A C 1
ATOM 1392 O O . ASP A 1 177 ? 34.830 1.260 0.744 1.00 52.62 177 ASP A O 1
ATOM 1396 N N . ALA A 1 178 ? 36.353 2.581 -0.235 1.00 54.69 178 ALA A N 1
ATOM 1397 C CA . ALA A 1 178 ? 36.631 3.399 0.954 1.00 54.69 178 ALA A CA 1
ATOM 1398 C C . ALA A 1 178 ? 35.498 4.410 1.239 1.00 54.69 178 ALA A C 1
ATOM 1400 O O . ALA A 1 178 ? 35.318 4.837 2.376 1.00 54.69 178 ALA A O 1
ATOM 1401 N N . ASP A 1 179 ? 34.664 4.689 0.232 1.00 60.41 179 ASP A N 1
ATOM 1402 C CA . ASP A 1 179 ? 33.512 5.593 0.285 1.00 60.41 179 ASP A CA 1
ATOM 1403 C C . ASP A 1 179 ? 32.176 4.836 0.468 1.00 60.41 179 ASP A C 1
ATOM 1405 O O . ASP A 1 179 ? 31.160 5.165 -0.152 1.00 60.41 179 ASP A O 1
ATOM 1409 N N . ARG A 1 180 ? 32.155 3.798 1.325 1.00 65.25 180 ARG A N 1
ATOM 1410 C CA . ARG A 1 180 ? 31.037 2.826 1.476 1.00 65.25 180 ARG A CA 1
ATOM 1411 C C . ARG A 1 180 ? 29.645 3.448 1.641 1.00 65.25 180 ARG A C 1
ATOM 1413 O O . ARG A 1 180 ? 28.653 2.839 1.237 1.00 65.25 180 ARG A O 1
ATOM 1420 N N . HIS A 1 181 ? 29.571 4.650 2.213 1.00 75.81 181 HIS A N 1
ATOM 1421 C CA . HIS A 1 181 ? 28.317 5.343 2.521 1.00 75.81 181 HIS A CA 1
ATOM 1422 C C . HIS A 1 181 ? 28.098 6.633 1.722 1.00 75.81 181 HIS A C 1
ATOM 1424 O O . HIS A 1 181 ? 27.010 7.196 1.805 1.00 75.81 181 HIS A O 1
ATOM 1430 N N . ALA A 1 182 ? 29.072 7.099 0.929 1.00 73.12 182 ALA A N 1
ATOM 1431 C CA . ALA A 1 182 ? 28.965 8.380 0.217 1.00 73.12 182 ALA A CA 1
ATOM 1432 C C . ALA A 1 182 ? 27.814 8.397 -0.805 1.00 73.12 182 ALA A C 1
ATOM 1434 O O . ALA A 1 182 ? 27.209 9.435 -1.057 1.00 73.12 182 ALA A O 1
ATOM 1435 N N . PHE A 1 183 ? 27.476 7.224 -1.345 1.00 76.94 183 PHE A N 1
ATOM 1436 C CA . PHE A 1 183 ? 26.363 7.022 -2.272 1.00 76.94 183 PHE A CA 1
ATOM 1437 C C . PHE A 1 183 ? 25.149 6.350 -1.612 1.00 76.94 183 PHE A C 1
ATOM 1439 O O . PHE A 1 183 ? 24.261 5.882 -2.319 1.00 76.94 183 PHE A O 1
ATOM 1446 N N . CYS A 1 184 ? 25.104 6.242 -0.278 1.00 82.75 184 CYS A N 1
ATOM 1447 C CA . CYS A 1 184 ? 23.931 5.697 0.402 1.00 82.75 184 CYS A CA 1
ATOM 1448 C C . CYS A 1 184 ? 22.811 6.736 0.502 1.00 82.75 184 CYS A C 1
ATOM 1450 O O . CYS A 1 184 ? 23.038 7.905 0.827 1.00 82.75 184 CYS A O 1
ATOM 1452 N N . GLY A 1 185 ? 21.585 6.286 0.246 1.00 83.31 185 GLY A N 1
ATOM 1453 C CA . GLY A 1 185 ? 20.410 7.147 0.221 1.00 83.31 185 GLY A CA 1
ATOM 1454 C C . GLY A 1 185 ? 20.274 7.905 -1.103 1.00 83.31 185 GLY A C 1
ATOM 1455 O O . GLY A 1 185 ? 20.623 7.392 -2.167 1.00 83.31 185 GLY A O 1
ATOM 1456 N N . PHE A 1 186 ? 19.752 9.132 -1.039 1.00 80.81 186 PHE A N 1
ATOM 1457 C CA . PHE A 1 186 ? 19.403 9.935 -2.216 1.00 80.81 186 PHE A CA 1
ATOM 1458 C C . PHE A 1 186 ? 20.564 10.125 -3.207 1.00 80.81 186 PHE A C 1
ATOM 1460 O O . PHE A 1 186 ? 20.373 9.979 -4.412 1.00 80.81 186 PHE A O 1
ATOM 1467 N N . ALA A 1 187 ? 21.782 10.376 -2.714 1.00 80.50 187 ALA A N 1
ATOM 1468 C CA . ALA A 1 187 ? 22.948 10.673 -3.553 1.00 80.50 187 ALA A CA 1
ATOM 1469 C C . ALA A 1 187 ? 23.320 9.541 -4.534 1.00 80.50 187 ALA A C 1
ATOM 1471 O O . ALA A 1 187 ? 23.881 9.801 -5.596 1.00 80.50 187 ALA A O 1
ATOM 1472 N N . GLY A 1 188 ? 23.013 8.282 -4.200 1.00 82.38 188 GLY A N 1
ATOM 1473 C CA . GLY A 1 188 ? 23.215 7.143 -5.101 1.00 82.38 188 GLY A CA 1
ATOM 1474 C C . GLY A 1 188 ? 21.983 6.757 -5.917 1.00 82.38 188 GLY A C 1
ATOM 1475 O O . GLY A 1 188 ? 22.103 5.941 -6.835 1.00 82.38 188 GLY A O 1
ATOM 1476 N N . ALA A 1 189 ? 20.814 7.320 -5.602 1.00 85.69 189 ALA A N 1
ATOM 1477 C CA . ALA A 1 189 ? 19.538 6.833 -6.103 1.00 85.69 189 ALA A CA 1
ATOM 1478 C C . ALA A 1 189 ? 19.403 6.978 -7.614 1.00 85.69 189 ALA A C 1
ATOM 1480 O O . ALA A 1 189 ? 19.153 5.992 -8.298 1.00 85.69 189 ALA A O 1
ATOM 1481 N N . GLU A 1 190 ? 19.673 8.155 -8.169 1.00 83.19 190 GLU A N 1
ATOM 1482 C CA . GLU A 1 190 ? 19.560 8.392 -9.614 1.00 83.19 190 GLU A CA 1
ATOM 1483 C C . GLU A 1 190 ? 20.406 7.400 -10.440 1.00 83.19 190 GLU A C 1
ATOM 1485 O O . GLU A 1 190 ? 19.957 6.842 -11.444 1.00 83.19 190 GLU A O 1
ATOM 1490 N N . LYS A 1 191 ? 21.618 7.081 -9.968 1.00 84.25 191 LYS A N 1
ATOM 1491 C CA . LYS A 1 191 ? 22.532 6.142 -10.638 1.00 84.25 191 LYS A CA 1
ATOM 1492 C C . LYS A 1 191 ? 22.068 4.683 -10.562 1.00 84.25 191 LYS A C 1
ATOM 1494 O O . LYS A 1 191 ? 22.413 3.891 -11.447 1.00 84.25 191 LYS A O 1
ATOM 1499 N N . ILE A 1 192 ? 21.374 4.305 -9.489 1.00 87.25 192 ILE A N 1
ATOM 1500 C CA . ILE A 1 192 ? 20.935 2.926 -9.233 1.00 87.25 192 ILE A CA 1
ATOM 1501 C C . ILE A 1 192 ? 19.550 2.685 -9.837 1.00 87.25 192 ILE A C 1
ATOM 1503 O O . ILE A 1 192 ? 19.386 1.741 -10.610 1.00 87.25 192 ILE A O 1
ATOM 1507 N N . LEU A 1 193 ? 18.582 3.553 -9.534 1.00 89.94 193 LEU A N 1
ATOM 1508 C CA . LEU A 1 193 ? 17.178 3.401 -9.922 1.00 89.94 193 LEU A CA 1
ATOM 1509 C C . LEU A 1 193 ? 17.009 3.361 -11.446 1.00 89.94 193 LEU A C 1
ATOM 1511 O O . LEU A 1 193 ? 16.284 2.510 -11.959 1.00 89.94 193 LEU A O 1
ATOM 1515 N N . THR A 1 194 ? 17.797 4.148 -12.187 1.00 91.38 194 THR A N 1
ATOM 1516 C CA . THR A 1 194 ? 17.751 4.182 -13.662 1.00 91.38 194 THR A CA 1
ATOM 1517 C C . THR A 1 194 ? 18.118 2.857 -14.345 1.00 91.38 194 THR A C 1
ATOM 1519 O O . THR A 1 194 ? 17.903 2.677 -15.550 1.00 91.38 194 THR A O 1
ATOM 1522 N N . LYS A 1 195 ? 18.690 1.907 -13.594 1.00 89.88 195 LYS A N 1
ATOM 1523 C CA . LYS A 1 195 ? 19.090 0.579 -14.076 1.00 89.88 195 LYS A CA 1
ATOM 1524 C C . LYS A 1 195 ? 18.103 -0.523 -13.699 1.00 89.88 195 LYS A C 1
ATOM 1526 O O . LYS A 1 195 ? 18.228 -1.620 -14.245 1.00 89.88 195 LYS A O 1
ATOM 1531 N N . LEU A 1 196 ? 17.170 -0.264 -12.784 1.00 91.56 196 LEU A N 1
ATOM 1532 C CA . LEU A 1 196 ? 16.256 -1.281 -12.276 1.00 91.56 196 LEU A CA 1
ATOM 1533 C C . LEU A 1 196 ? 15.251 -1.691 -13.357 1.00 91.56 196 LEU A C 1
ATOM 1535 O O . LEU A 1 196 ? 14.622 -0.852 -13.999 1.00 91.56 196 LEU A O 1
ATOM 1539 N N . ARG A 1 197 ? 15.124 -3.007 -13.547 1.00 93.31 197 ARG A N 1
ATOM 1540 C CA . ARG A 1 197 ? 14.082 -3.637 -14.376 1.00 93.31 197 ARG A CA 1
ATOM 1541 C C . ARG A 1 197 ? 12.983 -4.278 -13.540 1.00 93.31 197 ARG A C 1
ATOM 1543 O O . ARG A 1 197 ? 11.854 -4.380 -14.004 1.00 93.31 197 ARG A O 1
ATOM 1550 N N . SER A 1 198 ? 13.325 -4.680 -12.322 1.00 93.44 198 SER A N 1
ATOM 1551 C CA . SER A 1 198 ? 12.426 -5.314 -11.370 1.00 93.44 198 SER A CA 1
ATOM 1552 C C . SER A 1 198 ? 12.600 -4.639 -10.013 1.00 93.44 198 SER A C 1
ATOM 1554 O O . SER A 1 198 ? 13.734 -4.373 -9.596 1.00 93.44 198 SER A O 1
ATOM 1556 N N . VAL A 1 199 ? 11.483 -4.298 -9.375 1.00 94.12 199 VAL A N 1
ATOM 1557 C CA . VAL A 1 199 ? 11.415 -3.690 -8.044 1.00 94.12 199 VAL A CA 1
ATOM 1558 C C . VAL A 1 199 ? 10.508 -4.541 -7.167 1.00 94.12 199 VAL A C 1
ATOM 1560 O O . VAL A 1 199 ? 9.363 -4.789 -7.521 1.00 94.12 199 VAL A O 1
ATOM 1563 N N . THR A 1 200 ? 11.009 -4.912 -5.994 1.00 93.06 200 THR A N 1
ATOM 1564 C CA . THR A 1 200 ? 10.299 -5.643 -4.948 1.00 93.06 200 THR A CA 1
ATOM 1565 C C . THR A 1 200 ? 10.353 -4.826 -3.669 1.00 93.06 200 THR A C 1
ATOM 1567 O O . THR A 1 200 ? 11.405 -4.656 -3.049 1.00 93.06 200 THR A O 1
ATOM 1570 N N . LEU A 1 201 ? 9.191 -4.328 -3.274 1.00 92.69 201 LEU A N 1
ATOM 1571 C CA . LEU A 1 201 ? 8.945 -3.609 -2.032 1.00 92.69 201 LEU A CA 1
ATOM 1572 C C . LEU A 1 201 ? 7.980 -4.394 -1.140 1.00 92.69 201 LEU A C 1
ATOM 1574 O O . LEU A 1 201 ? 7.279 -3.799 -0.324 1.00 92.69 201 LEU A O 1
ATOM 1578 N N . SER A 1 202 ? 7.966 -5.724 -1.282 1.00 89.25 202 SER A N 1
ATOM 1579 C CA . SER A 1 202 ? 7.149 -6.594 -0.443 1.00 89.25 202 SER A CA 1
ATOM 1580 C C . SER A 1 202 ? 7.396 -6.294 1.039 1.00 89.25 202 SER A C 1
ATOM 1582 O O . SER A 1 202 ? 8.552 -6.148 1.461 1.00 89.25 202 SER A O 1
ATOM 1584 N N . GLN A 1 203 ? 6.305 -6.142 1.796 1.00 86.69 203 GLN A N 1
ATOM 1585 C CA . GLN A 1 203 ? 6.275 -5.786 3.224 1.00 86.69 203 GLN A CA 1
ATOM 1586 C C . GLN A 1 203 ? 6.811 -4.389 3.582 1.00 86.69 203 GLN A C 1
ATOM 1588 O O . GLN A 1 203 ? 6.824 -4.010 4.752 1.00 86.69 203 GLN A O 1
ATOM 1593 N N . VAL A 1 204 ? 7.230 -3.579 2.606 1.00 91.69 204 VAL A N 1
ATOM 1594 C CA . VAL A 1 204 ? 7.571 -2.174 2.854 1.00 91.69 204 VAL A CA 1
ATOM 1595 C C . VAL A 1 204 ? 6.267 -1.376 2.970 1.00 91.69 204 VAL A C 1
ATOM 1597 O O . VAL A 1 204 ? 5.410 -1.507 2.088 1.00 91.69 204 VAL A O 1
ATOM 1600 N N . PRO A 1 205 ? 6.081 -0.532 4.006 1.00 93.62 205 PRO A N 1
ATOM 1601 C CA . PRO A 1 205 ? 4.840 0.212 4.202 1.00 93.62 205 PRO A CA 1
ATOM 1602 C C . PRO A 1 205 ? 4.768 1.409 3.249 1.00 93.62 205 PRO A C 1
ATOM 1604 O O . PRO A 1 205 ? 4.965 2.557 3.644 1.00 93.62 205 PRO A O 1
ATOM 1607 N N . VAL A 1 206 ? 4.541 1.141 1.966 1.00 93.31 206 VAL A N 1
ATOM 1608 C CA . VAL A 1 206 ? 4.364 2.172 0.942 1.00 93.31 206 VAL A CA 1
ATOM 1609 C C . VAL A 1 206 ? 2.926 2.677 0.983 1.00 93.31 206 VAL A C 1
ATOM 1611 O O . VAL A 1 206 ? 1.997 1.952 0.630 1.00 93.31 206 VAL A O 1
ATOM 1614 N N . TYR A 1 207 ? 2.759 3.932 1.401 1.00 88.19 207 TYR A N 1
ATOM 1615 C CA . TYR A 1 207 ? 1.457 4.584 1.523 1.00 88.19 207 TYR A CA 1
ATOM 1616 C C . TYR A 1 207 ? 0.939 5.089 0.174 1.00 88.19 207 TYR A C 1
ATOM 1618 O O . TYR A 1 207 ? -0.235 4.924 -0.152 1.00 88.19 207 TYR A O 1
ATOM 1626 N N . ARG A 1 208 ? 1.811 5.762 -0.584 1.00 83.94 208 ARG A N 1
ATOM 1627 C CA . ARG A 1 208 ? 1.482 6.432 -1.848 1.00 83.94 208 ARG A CA 1
ATOM 1628 C C . ARG A 1 208 ? 2.737 6.722 -2.668 1.00 83.94 208 ARG A C 1
ATOM 1630 O O . ARG A 1 208 ? 3.844 6.733 -2.131 1.00 83.94 208 ARG A O 1
ATOM 1637 N N . ALA A 1 209 ? 2.565 7.041 -3.945 1.00 78.06 209 ALA A N 1
ATOM 1638 C CA . ALA A 1 209 ? 3.574 7.782 -4.703 1.00 78.06 209 ALA A CA 1
ATOM 1639 C C . ALA A 1 209 ? 3.465 9.286 -4.386 1.00 78.06 209 ALA A C 1
ATOM 1641 O O . ALA A 1 209 ? 2.389 9.763 -4.027 1.00 78.06 209 ALA A O 1
ATOM 1642 N N . LEU A 1 210 ? 4.532 10.072 -4.563 1.00 67.44 210 LEU A N 1
ATOM 1643 C CA . LEU A 1 210 ? 4.463 11.538 -4.407 1.00 67.44 210 LEU A CA 1
ATOM 1644 C C . LEU A 1 210 ? 3.847 12.250 -5.624 1.00 67.44 210 LEU A C 1
ATOM 1646 O O . LEU A 1 210 ? 4.050 13.450 -5.840 1.00 67.44 210 LEU A O 1
ATOM 1650 N N . TYR A 1 211 ? 3.032 11.534 -6.395 1.00 50.03 211 TYR A N 1
ATOM 1651 C CA . TYR A 1 211 ? 2.116 12.147 -7.338 1.00 50.03 211 TYR A CA 1
ATOM 1652 C C . TYR A 1 211 ? 1.065 12.909 -6.530 1.00 50.03 211 TYR A C 1
ATOM 1654 O O . TYR A 1 211 ? 0.434 12.354 -5.642 1.00 50.03 211 TYR A O 1
ATOM 1662 N N . HIS A 1 212 ? 0.922 14.202 -6.817 1.00 46.47 212 HIS A N 1
ATOM 1663 C CA . HIS A 1 212 ? -0.097 15.075 -6.228 1.00 46.47 212 HIS A CA 1
ATOM 1664 C C . HIS A 1 212 ? 0.151 15.447 -4.761 1.00 46.47 212 HIS A C 1
ATOM 1666 O O . HIS A 1 212 ? -0.564 15.038 -3.858 1.00 46.47 212 HIS A O 1
ATOM 1672 N N . THR A 1 213 ? 1.105 16.346 -4.504 1.00 43.81 213 THR A N 1
ATOM 1673 C CA . THR A 1 213 ? 0.869 17.363 -3.464 1.00 43.81 213 THR A CA 1
ATOM 1674 C C . THR A 1 213 ? 1.690 18.622 -3.744 1.00 43.81 213 THR A C 1
ATOM 1676 O O . THR A 1 213 ? 2.897 18.652 -3.534 1.00 43.81 213 THR A O 1
ATOM 1679 N N . GLN A 1 214 ? 1.008 19.688 -4.172 1.00 40.00 214 GLN A N 1
ATOM 1680 C CA . GLN A 1 214 ? 1.492 21.076 -4.107 1.00 40.00 214 GLN A CA 1
ATOM 1681 C C . GLN A 1 214 ? 1.434 21.655 -2.674 1.00 40.00 214 GLN A C 1
ATOM 1683 O O . GLN A 1 214 ? 1.621 22.852 -2.477 1.00 40.00 214 GLN A O 1
ATOM 1688 N N . ALA A 1 215 ? 1.177 20.840 -1.648 1.00 39.12 215 ALA A N 1
ATOM 1689 C CA . ALA A 1 215 ? 1.052 21.322 -0.279 1.00 39.12 215 ALA A CA 1
ATOM 1690 C C . ALA A 1 215 ? 2.399 21.248 0.452 1.00 39.12 215 ALA A C 1
ATOM 1692 O O . ALA A 1 215 ? 2.869 20.179 0.840 1.00 39.12 215 ALA A O 1
ATOM 1693 N N . ALA A 1 216 ? 3.004 22.423 0.614 1.00 40.00 216 ALA A N 1
ATOM 1694 C CA . ALA A 1 216 ? 4.197 22.689 1.401 1.00 40.00 216 ALA A CA 1
ATOM 1695 C C . ALA A 1 216 ? 4.112 22.076 2.808 1.00 40.00 216 ALA A C 1
ATOM 1697 O O . ALA A 1 216 ? 3.232 22.424 3.596 1.00 40.00 216 ALA A O 1
ATOM 1698 N N . VAL A 1 217 ? 5.069 21.214 3.152 1.00 41.22 217 VAL A N 1
ATOM 1699 C CA . VAL A 1 217 ? 5.209 20.709 4.518 1.00 41.22 217 VAL A CA 1
ATOM 1700 C C . VAL A 1 217 ? 6.204 21.593 5.267 1.00 41.22 217 VAL A C 1
ATOM 1702 O O . VAL A 1 217 ? 7.392 21.568 4.959 1.00 41.22 217 VAL A O 1
ATOM 1705 N N . LYS A 1 218 ? 5.739 22.351 6.272 1.00 40.12 218 LYS A N 1
ATOM 1706 C CA . LYS A 1 218 ? 6.621 23.074 7.210 1.00 40.12 218 LYS A CA 1
ATOM 1707 C C . LYS A 1 218 ? 7.582 22.087 7.891 1.00 40.12 218 LYS A C 1
ATOM 1709 O O . LYS A 1 218 ? 7.219 20.951 8.201 1.00 40.12 218 LYS A O 1
ATOM 1714 N N . GLU A 1 219 ? 8.844 22.476 8.004 1.00 42.53 219 GLU A N 1
ATOM 1715 C CA . GLU A 1 219 ? 9.979 21.584 8.265 1.00 42.53 219 GLU A CA 1
ATOM 1716 C C . GLU A 1 219 ? 10.308 21.432 9.755 1.00 42.53 219 GLU A C 1
ATOM 1718 O O . GLU A 1 219 ? 10.435 22.415 10.480 1.00 42.53 219 GLU A O 1
ATOM 1723 N N . SER A 1 220 ? 10.508 20.183 10.182 1.00 40.47 220 SER A N 1
ATOM 1724 C CA . SER A 1 220 ? 11.328 19.813 11.348 1.00 40.47 220 SER A CA 1
ATOM 1725 C C . SER A 1 220 ? 12.263 18.624 11.056 1.00 40.47 220 SER A C 1
ATOM 1727 O O . SER A 1 220 ? 13.217 18.418 11.798 1.00 40.47 220 SER A O 1
ATOM 1729 N N . ALA A 1 221 ? 12.053 17.894 9.950 1.00 40.69 221 ALA A N 1
ATOM 1730 C CA . ALA A 1 221 ? 12.992 16.923 9.384 1.00 40.69 221 ALA A CA 1
ATOM 1731 C C . ALA A 1 221 ? 12.871 16.887 7.841 1.00 40.69 221 ALA A C 1
ATOM 1733 O O . ALA A 1 221 ? 11.744 17.007 7.329 1.00 40.69 221 ALA A O 1
ATOM 1734 N N . PRO A 1 222 ? 13.985 16.752 7.095 1.00 43.84 222 PRO A N 1
ATOM 1735 C CA . PRO A 1 222 ? 13.959 16.612 5.642 1.00 43.84 222 PRO A CA 1
ATOM 1736 C C . PRO A 1 222 ? 13.522 15.186 5.234 1.00 43.84 222 PRO A C 1
ATOM 1738 O O . PRO A 1 222 ? 13.976 14.216 5.840 1.00 43.84 222 PRO A O 1
ATOM 1741 N N . PRO A 1 223 ? 12.643 15.022 4.226 1.00 54.00 223 PRO A N 1
ATOM 1742 C CA . PRO A 1 223 ? 12.308 13.704 3.675 1.00 54.00 223 PRO A CA 1
ATOM 1743 C C . PRO A 1 223 ? 13.539 13.029 3.041 1.00 54.00 223 PRO A C 1
ATOM 1745 O O . PRO A 1 223 ? 14.449 13.712 2.569 1.00 54.00 223 PRO A O 1
ATOM 1748 N N . LEU A 1 224 ? 13.550 11.687 2.961 1.00 55.84 224 LEU A N 1
ATOM 1749 C CA . LEU A 1 224 ? 14.618 10.944 2.259 1.00 55.84 224 LEU A CA 1
ATOM 1750 C C . LEU A 1 224 ? 14.666 11.272 0.757 1.00 55.84 224 LEU A C 1
ATOM 1752 O O . LEU A 1 224 ? 15.692 11.055 0.110 1.00 55.84 224 LEU A O 1
ATOM 1756 N N . TRP A 1 225 ? 13.564 11.796 0.210 1.00 53.97 225 TRP A N 1
ATOM 1757 C CA . TRP A 1 225 ? 13.450 12.273 -1.160 1.00 53.97 225 TRP A CA 1
ATOM 1758 C C . TRP A 1 225 ? 13.102 13.774 -1.195 1.00 53.97 225 TRP A C 1
ATOM 1760 O O . TRP A 1 225 ? 12.052 14.161 -0.683 1.00 53.97 225 TRP A O 1
ATOM 1770 N N . PRO A 1 226 ? 13.937 14.636 -1.804 1.00 42.09 226 PRO A N 1
ATOM 1771 C CA . PRO A 1 226 ? 13.811 16.090 -1.687 1.00 42.09 226 PRO A CA 1
ATOM 1772 C C . PRO A 1 226 ? 12.802 16.745 -2.650 1.00 42.09 226 PRO A C 1
ATOM 1774 O O . PRO A 1 226 ? 12.575 17.947 -2.540 1.00 42.09 226 PRO A O 1
ATOM 1777 N N . LEU A 1 227 ? 12.208 16.012 -3.604 1.00 49.62 227 LEU A N 1
ATOM 1778 C CA . LEU A 1 227 ? 11.338 16.591 -4.640 1.00 49.62 227 LEU A CA 1
ATOM 1779 C C . LEU A 1 227 ? 9.900 16.065 -4.562 1.00 49.62 227 LEU A C 1
ATOM 1781 O O . LEU A 1 227 ? 9.661 14.865 -4.653 1.00 49.62 227 LEU A O 1
ATOM 1785 N N . THR A 1 228 ? 8.929 16.975 -4.482 1.00 44.97 228 THR A N 1
ATOM 1786 C CA . THR A 1 228 ? 7.520 16.685 -4.769 1.00 44.97 228 THR A CA 1
ATOM 1787 C C . THR A 1 228 ? 7.294 16.781 -6.282 1.00 44.97 228 THR A C 1
ATOM 1789 O O . THR A 1 228 ? 7.503 17.834 -6.880 1.00 44.97 228 THR A O 1
ATOM 1792 N N . GLY A 1 229 ? 6.886 15.690 -6.937 1.00 48.81 229 GLY A N 1
ATOM 1793 C CA . GLY A 1 229 ? 6.535 15.722 -8.363 1.00 48.81 229 GLY A CA 1
ATOM 1794 C C . GLY A 1 229 ? 6.779 14.405 -9.093 1.00 48.81 229 GLY A C 1
ATOM 1795 O O . GLY A 1 229 ? 7.807 13.767 -8.900 1.00 48.81 229 GLY A O 1
ATOM 1796 N N . GLY A 1 230 ? 5.824 14.014 -9.942 1.00 53.56 230 GLY A N 1
ATOM 1797 C CA . GLY A 1 230 ? 5.803 12.746 -10.672 1.00 53.56 230 GLY A CA 1
ATOM 1798 C C . GLY A 1 230 ? 6.927 12.597 -11.695 1.00 53.56 230 GLY A C 1
ATOM 1799 O O . GLY A 1 230 ? 6.772 12.933 -12.866 1.00 53.56 230 GLY A O 1
ATOM 1800 N N . ILE A 1 231 ? 8.058 12.077 -11.231 1.00 66.25 231 ILE A N 1
ATOM 1801 C CA . ILE A 1 231 ? 9.246 11.763 -12.030 1.00 66.25 231 ILE A CA 1
ATOM 1802 C C . ILE A 1 231 ? 9.554 10.265 -12.012 1.00 66.25 231 ILE A C 1
ATOM 1804 O O . ILE A 1 231 ? 10.652 9.877 -12.405 1.00 66.25 231 ILE A O 1
ATOM 1808 N N . LEU A 1 232 ? 8.620 9.407 -11.573 1.00 80.19 232 LEU A N 1
ATOM 1809 C CA . LEU A 1 232 ? 8.885 7.969 -11.448 1.00 80.19 232 LEU A CA 1
ATOM 1810 C C . LEU A 1 232 ? 9.343 7.355 -12.775 1.00 80.19 232 LEU A C 1
ATOM 1812 O O . LEU A 1 232 ? 10.312 6.606 -12.772 1.00 80.19 232 LEU A O 1
ATOM 1816 N N . GLY A 1 233 ? 8.762 7.753 -13.910 1.00 77.75 233 GLY A N 1
ATOM 1817 C CA . GLY A 1 233 ? 9.222 7.311 -15.232 1.00 77.75 233 GLY A CA 1
ATOM 1818 C C . GLY A 1 233 ? 10.658 7.736 -15.578 1.00 77.75 233 GLY A C 1
ATOM 1819 O O . GLY A 1 233 ? 11.361 7.006 -16.271 1.00 77.75 233 GLY A O 1
ATOM 1820 N N . ASN A 1 234 ? 11.134 8.870 -15.052 1.00 83.31 234 ASN A N 1
ATOM 1821 C CA . ASN A 1 234 ? 12.523 9.318 -15.223 1.00 83.31 234 ASN A CA 1
ATOM 1822 C C . ASN A 1 234 ? 13.475 8.584 -14.269 1.00 83.31 234 ASN A C 1
ATOM 1824 O O . ASN A 1 234 ? 14.612 8.293 -14.635 1.00 83.31 234 ASN A O 1
ATOM 1828 N N . LEU A 1 235 ? 13.013 8.283 -13.051 1.00 85.50 235 LEU A N 1
ATOM 1829 C CA . LEU A 1 235 ? 13.778 7.533 -12.053 1.00 85.50 235 LEU A CA 1
ATOM 1830 C C . LEU A 1 235 ? 13.898 6.052 -12.416 1.00 85.50 235 LEU A C 1
ATOM 1832 O O . LEU A 1 235 ? 14.925 5.435 -12.150 1.00 85.50 235 LEU A O 1
ATOM 1836 N N . LEU A 1 236 ? 12.859 5.496 -13.036 1.00 90.81 236 LEU A N 1
ATOM 1837 C CA . LEU A 1 236 ? 12.689 4.078 -13.337 1.00 90.81 236 LEU A CA 1
ATOM 1838 C C . LEU A 1 236 ? 12.360 3.850 -14.830 1.00 90.81 236 LEU A C 1
ATOM 1840 O O . LEU A 1 236 ? 11.386 3.172 -15.159 1.00 90.81 236 LEU A O 1
ATOM 1844 N N . PRO A 1 237 ? 13.183 4.350 -15.771 1.00 91.19 237 PRO A N 1
ATOM 1845 C CA . PRO A 1 237 ? 12.886 4.324 -17.205 1.00 91.19 237 PRO A CA 1
ATOM 1846 C C . PRO A 1 237 ? 12.885 2.914 -17.810 1.00 91.19 237 PRO A C 1
ATOM 1848 O O . PRO A 1 237 ? 12.476 2.734 -18.953 1.00 91.19 237 PRO A O 1
ATOM 1851 N N . LYS A 1 238 ? 13.393 1.915 -17.077 1.00 92.38 238 LYS A N 1
ATOM 1852 C CA . LYS A 1 238 ? 13.536 0.522 -17.528 1.00 92.38 238 LYS A CA 1
ATOM 1853 C C . LYS A 1 238 ? 12.694 -0.463 -16.723 1.00 92.38 238 LYS A C 1
ATOM 1855 O O . LYS A 1 238 ? 12.833 -1.665 -16.948 1.00 92.38 238 LYS A O 1
ATOM 1860 N N . LEU A 1 239 ? 11.882 0.020 -15.782 1.00 94.69 239 LEU A N 1
ATOM 1861 C CA . LEU A 1 239 ? 11.119 -0.839 -14.888 1.00 94.69 239 LEU A CA 1
ATOM 1862 C C . LEU A 1 239 ? 10.010 -1.555 -15.660 1.00 94.69 239 LEU A C 1
ATOM 1864 O O . LEU A 1 239 ? 9.168 -0.920 -16.289 1.00 94.69 239 LEU A O 1
ATOM 1868 N N . THR A 1 240 ? 10.026 -2.880 -15.590 1.00 95.75 240 THR A N 1
ATOM 1869 C CA . THR A 1 240 ? 9.053 -3.768 -16.233 1.00 95.75 240 THR A CA 1
ATOM 1870 C C . THR A 1 240 ? 8.310 -4.633 -15.223 1.00 95.75 240 THR A C 1
ATOM 1872 O O . THR A 1 240 ? 7.232 -5.127 -15.532 1.00 95.75 240 THR A O 1
ATOM 1875 N N . GLU A 1 241 ? 8.848 -4.815 -14.019 1.00 97.38 241 GLU A N 1
ATOM 1876 C CA . GLU A 1 241 ? 8.246 -5.651 -12.982 1.00 97.38 241 GLU A CA 1
ATOM 1877 C C . GLU A 1 241 ? 8.200 -4.899 -11.655 1.00 97.38 241 GLU A C 1
ATOM 1879 O O . GLU A 1 241 ? 9.208 -4.342 -11.216 1.00 97.38 241 GLU A O 1
ATOM 1884 N N . LEU A 1 242 ? 7.029 -4.880 -11.025 1.00 96.56 242 LEU A N 1
ATOM 1885 C CA . LEU A 1 242 ? 6.807 -4.220 -9.752 1.00 96.56 242 LEU A CA 1
ATOM 1886 C C . LEU A 1 242 ? 6.034 -5.135 -8.809 1.00 96.56 242 LEU A C 1
ATOM 1888 O O . LEU A 1 242 ? 4.896 -5.512 -9.083 1.00 96.56 242 LEU A O 1
ATOM 1892 N N . ASP A 1 243 ? 6.639 -5.423 -7.668 1.00 95.81 243 ASP A N 1
ATOM 1893 C CA . ASP A 1 243 ? 6.015 -6.099 -6.546 1.00 95.81 243 ASP A CA 1
ATOM 1894 C C . ASP A 1 243 ? 5.880 -5.136 -5.361 1.00 95.81 243 ASP A C 1
ATOM 1896 O O . ASP A 1 243 ? 6.870 -4.687 -4.779 1.00 95.81 243 ASP A O 1
ATOM 1900 N N . ILE A 1 244 ? 4.630 -4.814 -5.033 1.00 95.00 244 ILE A N 1
ATOM 1901 C CA . ILE A 1 244 ? 4.196 -4.003 -3.887 1.00 95.00 244 ILE A CA 1
ATOM 1902 C C . ILE A 1 244 ? 3.249 -4.818 -2.992 1.00 95.00 244 ILE A C 1
ATOM 1904 O O . ILE A 1 244 ? 2.294 -4.290 -2.414 1.00 95.00 244 ILE A O 1
ATOM 1908 N N . SER A 1 245 ? 3.465 -6.134 -2.928 1.00 92.69 245 SER A N 1
ATOM 1909 C CA . SER A 1 245 ? 2.690 -7.040 -2.085 1.00 92.69 245 SER A CA 1
ATOM 1910 C C . SER A 1 245 ? 2.878 -6.753 -0.591 1.00 92.69 245 SER A C 1
ATOM 1912 O O . SER A 1 245 ? 3.932 -6.307 -0.143 1.00 92.69 245 SER A O 1
ATOM 1914 N N . ALA A 1 246 ? 1.841 -7.014 0.206 1.00 89.62 246 ALA A N 1
ATOM 1915 C CA . ALA A 1 246 ? 1.859 -6.834 1.661 1.00 89.62 246 ALA A CA 1
ATOM 1916 C C . ALA A 1 246 ? 2.318 -5.429 2.124 1.00 89.62 246 ALA A C 1
ATOM 1918 O O . ALA A 1 246 ? 2.947 -5.287 3.170 1.00 89.62 246 ALA A O 1
ATOM 1919 N N . SER A 1 247 ? 2.011 -4.382 1.356 1.00 92.06 247 SER A N 1
ATOM 1920 C CA . SER A 1 247 ? 2.321 -2.985 1.682 1.00 92.06 247 SER A CA 1
ATOM 1921 C C . SER A 1 247 ? 1.155 -2.300 2.429 1.00 92.06 247 SER A C 1
ATOM 1923 O O . SER A 1 247 ? 0.272 -2.945 3.010 1.00 92.06 247 SER A O 1
ATOM 1925 N N . THR A 1 248 ? 1.149 -0.961 2.468 1.00 91.88 248 THR A N 1
ATOM 1926 C CA . THR A 1 248 ? 0.065 -0.156 3.057 1.00 91.88 248 THR A CA 1
ATOM 1927 C C . THR A 1 248 ? -0.903 0.414 2.010 1.00 91.88 248 THR A C 1
ATOM 1929 O O . THR A 1 248 ? -1.719 1.287 2.318 1.00 91.88 248 THR A O 1
ATOM 1932 N N . PHE A 1 249 ? -0.912 -0.128 0.787 1.00 91.69 249 PHE A N 1
ATOM 1933 C CA . PHE A 1 249 ? -1.923 0.229 -0.207 1.00 91.69 249 PHE A CA 1
ATOM 1934 C C . PHE A 1 249 ? -3.302 -0.290 0.219 1.00 91.69 249 PHE A C 1
ATOM 1936 O O . PHE A 1 249 ? -3.486 -1.458 0.555 1.00 91.69 249 PHE A O 1
ATOM 1943 N N . SER A 1 250 ? -4.299 0.598 0.206 1.00 89.81 250 SER A N 1
ATOM 1944 C CA . SER A 1 250 ? -5.682 0.271 0.599 1.00 89.81 250 SER A CA 1
ATOM 1945 C C . SER A 1 250 ? -6.721 0.641 -0.455 1.00 89.81 250 SER A C 1
ATOM 1947 O O . SER A 1 250 ? -7.911 0.384 -0.261 1.00 89.81 250 SER A O 1
ATOM 1949 N N . ARG A 1 251 ? -6.296 1.262 -1.559 1.00 89.38 251 ARG A N 1
ATOM 1950 C CA . ARG A 1 251 ? -7.165 1.706 -2.648 1.00 89.38 251 ARG A CA 1
ATOM 1951 C C . ARG A 1 251 ? -6.471 1.489 -3.979 1.00 89.38 251 ARG A C 1
ATOM 1953 O O . ARG A 1 251 ? -5.265 1.689 -4.102 1.00 89.38 251 ARG A O 1
ATOM 1960 N N . TRP A 1 252 ? -7.262 1.139 -4.979 1.00 90.38 252 TRP A N 1
ATOM 1961 C CA . TRP A 1 252 ? -6.782 0.992 -6.346 1.00 90.38 252 TRP A CA 1
ATOM 1962 C C . TRP A 1 252 ? -6.343 2.311 -6.985 1.00 90.38 252 TRP A C 1
ATOM 1964 O O . TRP A 1 252 ? -5.396 2.305 -7.766 1.00 90.38 252 TRP A O 1
ATOM 1974 N N . ILE A 1 253 ? -6.959 3.436 -6.604 1.00 86.88 253 ILE A N 1
ATOM 1975 C CA . ILE A 1 253 ? -6.565 4.759 -7.103 1.00 86.88 253 ILE A CA 1
ATOM 1976 C C . ILE A 1 253 ? -5.097 5.072 -6.783 1.00 86.88 253 ILE A C 1
ATOM 1978 O O . ILE A 1 253 ? -4.372 5.529 -7.656 1.00 86.88 253 ILE A O 1
ATOM 1982 N N . ASP A 1 254 ? -4.627 4.714 -5.581 1.00 89.06 254 ASP A N 1
ATOM 1983 C CA . ASP A 1 254 ? -3.235 4.924 -5.161 1.00 89.06 254 ASP A CA 1
ATOM 1984 C C . ASP A 1 254 ? -2.262 4.073 -6.007 1.00 89.06 254 ASP A C 1
ATOM 1986 O O . ASP A 1 254 ? -1.163 4.511 -6.351 1.00 89.06 254 ASP A O 1
ATOM 1990 N N . VAL A 1 255 ? -2.679 2.857 -6.382 1.00 92.50 255 VAL A N 1
ATOM 1991 C CA . VAL A 1 255 ? -1.914 1.962 -7.267 1.00 92.50 255 VAL A CA 1
ATOM 1992 C C . VAL A 1 255 ? -1.890 2.504 -8.700 1.00 92.50 255 VAL A C 1
ATOM 1994 O O . VAL A 1 255 ? -0.848 2.471 -9.354 1.00 92.50 255 VAL A O 1
ATOM 1997 N N . ALA A 1 256 ? -3.010 3.038 -9.189 1.00 91.06 256 ALA A N 1
ATOM 1998 C CA . ALA A 1 256 ? -3.111 3.614 -10.525 1.00 91.06 256 ALA A CA 1
ATOM 1999 C C . ALA A 1 256 ? -2.316 4.919 -10.673 1.00 91.06 256 ALA A C 1
ATOM 2001 O O . ALA A 1 256 ? -1.612 5.090 -11.665 1.00 91.06 256 ALA A O 1
ATOM 2002 N N . GLU A 1 257 ? -2.347 5.804 -9.674 1.00 87.06 257 GLU A N 1
ATOM 2003 C CA . GLU A 1 257 ? -1.519 7.022 -9.628 1.00 87.06 257 GLU A CA 1
ATOM 2004 C C . GLU A 1 257 ? -0.014 6.715 -9.668 1.00 87.06 257 GLU A C 1
ATOM 2006 O O . GLU A 1 257 ? 0.785 7.496 -10.196 1.00 87.06 257 GLU A O 1
ATOM 2011 N N . LEU A 1 258 ? 0.388 5.564 -9.130 1.00 90.31 258 LEU A N 1
ATOM 2012 C CA . LEU A 1 258 ? 1.750 5.063 -9.250 1.00 90.31 258 LEU A CA 1
ATOM 2013 C C . LEU A 1 258 ? 2.008 4.509 -10.660 1.00 90.31 258 LEU A C 1
ATOM 2015 O O . LEU A 1 258 ? 2.976 4.906 -11.311 1.00 90.31 258 LEU A O 1
ATOM 2019 N N . CYS A 1 259 ? 1.146 3.615 -11.151 1.00 91.38 259 CYS A N 1
ATOM 2020 C CA . CYS A 1 259 ? 1.376 2.877 -12.397 1.00 91.38 259 CYS A CA 1
ATOM 2021 C C . CYS A 1 259 ? 1.249 3.740 -13.660 1.00 91.38 259 CYS A C 1
ATOM 2023 O O . CYS A 1 259 ? 1.978 3.501 -14.620 1.00 91.38 259 CYS A O 1
ATOM 2025 N N . ILE A 1 260 ? 0.438 4.806 -13.644 1.00 87.25 260 ILE A N 1
ATOM 2026 C CA . ILE A 1 260 ? 0.332 5.764 -14.761 1.00 87.25 260 ILE A CA 1
ATOM 2027 C C . ILE A 1 260 ? 1.682 6.427 -15.094 1.00 87.25 260 ILE A C 1
ATOM 2029 O O . ILE A 1 260 ? 1.914 6.858 -16.221 1.00 87.25 260 ILE A O 1
ATOM 2033 N N . GLN A 1 261 ? 2.606 6.487 -14.129 1.00 86.94 261 GLN A N 1
ATOM 2034 C CA . GLN A 1 261 ? 3.955 7.025 -14.319 1.00 86.94 261 GLN A CA 1
ATOM 2035 C C . GLN A 1 261 ? 4.971 5.971 -14.792 1.00 86.94 261 GLN A C 1
ATOM 2037 O O . GLN A 1 261 ? 6.124 6.314 -15.058 1.00 86.94 261 GLN A O 1
ATOM 2042 N N . LEU A 1 262 ? 4.562 4.703 -14.893 1.00 90.12 262 LEU A N 1
ATOM 2043 C CA . LEU A 1 262 ? 5.385 3.551 -15.264 1.00 90.12 262 LEU A CA 1
ATOM 2044 C C . LEU A 1 262 ? 4.832 2.888 -16.542 1.00 90.12 262 LEU A C 1
ATOM 2046 O O . LEU A 1 262 ? 4.384 1.742 -16.509 1.00 90.12 262 LEU A O 1
ATOM 2050 N N . PRO A 1 263 ? 4.879 3.571 -17.703 1.00 81.44 263 PRO A N 1
ATOM 2051 C CA . PRO A 1 263 ? 4.204 3.119 -18.927 1.00 81.44 263 PRO A CA 1
ATOM 2052 C C . PRO A 1 263 ? 4.745 1.797 -19.500 1.00 81.44 263 PRO A C 1
ATOM 2054 O O . PRO A 1 263 ? 4.084 1.150 -20.315 1.00 81.44 263 PRO A O 1
ATOM 2057 N N . TRP A 1 264 ? 5.948 1.393 -19.082 1.00 90.50 264 TRP A N 1
ATOM 2058 C CA . TRP A 1 264 ? 6.619 0.165 -19.515 1.00 90.50 264 TRP A CA 1
ATOM 2059 C C . TRP A 1 264 ? 6.398 -1.021 -18.571 1.00 90.50 264 TRP A C 1
ATOM 2061 O O . TRP A 1 264 ? 6.974 -2.086 -18.800 1.00 90.50 264 TRP A O 1
ATOM 2071 N N . LEU A 1 265 ? 5.592 -0.854 -17.518 1.00 95.38 265 LEU A N 1
ATOM 2072 C CA . LEU A 1 265 ? 5.326 -1.914 -16.558 1.00 95.38 265 LEU A CA 1
ATOM 2073 C C . LEU A 1 265 ? 4.559 -3.065 -17.223 1.00 95.38 265 LEU A C 1
ATOM 2075 O O . LEU A 1 265 ? 3.526 -2.857 -17.852 1.00 95.38 265 LEU A O 1
ATOM 2079 N N . GLN A 1 266 ? 5.077 -4.282 -17.070 1.00 96.94 266 GLN A N 1
ATOM 2080 C CA . GLN A 1 266 ? 4.539 -5.515 -17.652 1.00 96.94 266 GLN A CA 1
ATOM 2081 C C . GLN A 1 266 ? 4.037 -6.496 -16.593 1.00 96.94 266 GLN A C 1
ATOM 2083 O O . GLN A 1 266 ? 3.137 -7.279 -16.879 1.00 96.94 266 GLN A O 1
ATOM 2088 N N . SER A 1 267 ? 4.613 -6.478 -15.392 1.00 97.69 267 SER A N 1
ATOM 2089 C CA . SER A 1 267 ? 4.233 -7.354 -14.284 1.00 97.69 267 SER A CA 1
ATOM 2090 C C . SER A 1 267 ? 3.949 -6.524 -13.044 1.00 97.69 267 SER A C 1
ATOM 2092 O O . SER A 1 267 ? 4.802 -5.735 -12.638 1.00 97.69 267 SER A O 1
ATOM 2094 N N . LEU A 1 268 ? 2.779 -6.720 -12.442 1.00 97.75 268 LEU A N 1
ATOM 2095 C CA . LEU A 1 268 ? 2.354 -6.035 -11.228 1.00 97.75 268 LEU A CA 1
ATOM 2096 C C . LEU A 1 268 ? 1.867 -7.053 -10.190 1.00 97.75 268 LEU A C 1
ATOM 2098 O O . LEU A 1 268 ? 0.940 -7.817 -10.450 1.00 97.75 268 LEU A O 1
ATOM 2102 N N . ASN A 1 269 ? 2.462 -7.035 -8.999 1.00 96.56 269 ASN A N 1
ATOM 2103 C CA . ASN A 1 269 ? 2.004 -7.815 -7.853 1.00 96.56 269 ASN A CA 1
ATOM 2104 C C . ASN A 1 269 ? 1.488 -6.879 -6.752 1.00 96.56 269 ASN A C 1
ATOM 2106 O O . ASN A 1 269 ? 2.239 -6.071 -6.206 1.00 96.56 269 ASN A O 1
ATOM 2110 N N . VAL A 1 270 ? 0.197 -6.997 -6.434 1.00 95.06 270 VAL A N 1
ATOM 2111 C CA . VAL A 1 270 ? -0.498 -6.238 -5.378 1.00 95.06 270 VAL A CA 1
ATOM 2112 C C . VAL A 1 270 ? -1.055 -7.143 -4.276 1.00 95.06 270 VAL A C 1
ATOM 2114 O O . VAL A 1 270 ? -1.882 -6.711 -3.468 1.00 95.06 270 VAL A O 1
ATOM 2117 N N . SER A 1 271 ? -0.614 -8.398 -4.233 1.00 93.06 271 SER A N 1
ATOM 2118 C CA . SER A 1 271 ? -1.083 -9.420 -3.294 1.00 93.06 271 SER A CA 1
ATOM 2119 C C . SER A 1 271 ? -0.986 -8.974 -1.832 1.00 93.06 271 SER A C 1
ATOM 2121 O O . SER A 1 271 ? -0.156 -8.145 -1.472 1.00 93.06 271 SER A O 1
ATOM 2123 N N . HIS A 1 272 ? -1.827 -9.530 -0.963 1.00 90.31 272 HIS A N 1
ATOM 2124 C CA . HIS A 1 272 ? -1.849 -9.261 0.480 1.00 90.31 272 HIS A CA 1
ATOM 2125 C C . HIS A 1 272 ? -2.081 -7.788 0.873 1.00 90.31 272 HIS A C 1
ATOM 2127 O O . HIS A 1 272 ? -1.874 -7.417 2.026 1.00 90.31 272 HIS A O 1
ATOM 2133 N N . ASN A 1 273 ? -2.562 -6.948 -0.048 1.00 90.75 273 ASN A N 1
ATOM 2134 C CA . ASN A 1 273 ? -3.070 -5.615 0.267 1.00 90.75 273 ASN A CA 1
ATOM 2135 C C . ASN A 1 273 ? -4.607 -5.649 0.387 1.00 90.75 273 ASN A C 1
ATOM 2137 O O . ASN A 1 273 ? -5.277 -6.262 -0.450 1.00 90.75 273 ASN A O 1
ATOM 2141 N N . PRO A 1 274 ? -5.220 -4.965 1.371 1.00 87.50 274 PRO A N 1
ATOM 2142 C CA . PRO A 1 274 ? -6.674 -4.855 1.474 1.00 87.50 274 PRO A CA 1
ATOM 2143 C C . PRO A 1 274 ? -7.206 -3.763 0.536 1.00 87.50 274 PRO A C 1
ATOM 2145 O O . PRO A 1 274 ? -7.763 -2.755 0.973 1.00 87.50 274 PRO A O 1
ATOM 2148 N N . LEU A 1 275 ? -7.005 -3.950 -0.770 1.00 88.88 275 LEU A N 1
ATOM 2149 C CA . LEU A 1 275 ? -7.426 -2.993 -1.788 1.00 88.88 275 LEU A CA 1
ATOM 2150 C C . LEU A 1 275 ? -8.952 -2.900 -1.855 1.00 88.88 275 LEU A C 1
ATOM 2152 O O . LEU A 1 275 ? -9.649 -3.874 -2.150 1.00 88.88 275 LEU A O 1
ATOM 2156 N N . ARG A 1 276 ? -9.464 -1.698 -1.598 1.00 85.12 276 ARG A N 1
ATOM 2157 C CA . ARG A 1 276 ? -10.873 -1.337 -1.754 1.00 85.12 276 ARG A CA 1
ATOM 2158 C C . ARG A 1 276 ? -11.134 -0.860 -3.178 1.00 85.12 276 ARG A C 1
ATOM 2160 O O . ARG A 1 276 ? -10.285 -0.211 -3.789 1.00 85.12 276 ARG A O 1
ATOM 2167 N N . ILE A 1 277 ? -12.326 -1.159 -3.680 1.00 76.31 277 ILE A N 1
ATOM 2168 C CA . ILE A 1 277 ? -12.817 -0.716 -4.992 1.00 76.31 277 ILE A CA 1
ATOM 2169 C C . ILE A 1 277 ? -13.996 0.226 -4.746 1.00 76.31 277 ILE A C 1
ATOM 2171 O O . ILE A 1 277 ? -14.802 -0.020 -3.844 1.00 76.31 277 ILE A O 1
ATOM 2175 N N . SER A 1 278 ? -14.091 1.316 -5.503 1.00 70.00 278 SER A N 1
ATOM 2176 C CA . SER A 1 278 ? -15.251 2.212 -5.434 1.00 70.00 278 SER A CA 1
ATOM 2177 C C . SER A 1 278 ? -16.489 1.505 -5.996 1.00 70.00 278 SER A C 1
ATOM 2179 O O . SER A 1 278 ? -16.362 0.743 -6.943 1.00 70.00 278 SER A O 1
ATOM 2181 N N . LEU A 1 279 ? -17.687 1.698 -5.448 1.00 60.47 279 LEU A N 1
ATOM 2182 C CA . LEU A 1 279 ? -18.904 1.152 -6.072 1.00 60.47 279 LEU A CA 1
ATOM 2183 C C . LEU A 1 279 ? -19.255 1.970 -7.323 1.00 60.47 279 LEU A C 1
ATOM 2185 O O . LEU A 1 279 ? -19.104 3.189 -7.321 1.00 60.47 279 LEU A O 1
ATOM 2189 N N . ASP A 1 280 ? -19.696 1.305 -8.393 1.00 52.72 280 ASP A N 1
ATOM 2190 C CA . ASP A 1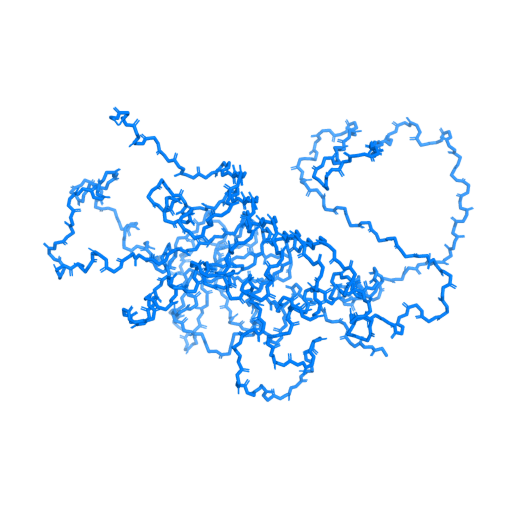 280 ? -20.087 1.989 -9.626 1.00 52.72 280 ASP A CA 1
ATOM 2191 C C . ASP A 1 280 ? -21.255 2.948 -9.411 1.00 52.72 280 ASP A C 1
ATOM 2193 O O . ASP A 1 280 ? -22.222 2.662 -8.702 1.00 52.72 280 ASP A O 1
ATOM 2197 N N . SER A 1 281 ? -21.205 4.052 -10.150 1.00 41.00 281 SER A N 1
ATOM 2198 C CA . SER A 1 281 ? -22.253 5.065 -10.303 1.00 41.00 281 SER A CA 1
ATOM 2199 C C . SER A 1 281 ? -23.577 4.540 -10.903 1.00 41.00 281 SER A C 1
ATOM 2201 O O . SER A 1 281 ? -24.401 5.344 -11.332 1.00 41.00 281 SER A O 1
ATOM 2203 N N . VAL A 1 282 ? -23.803 3.222 -10.970 1.00 40.25 282 VAL A N 1
ATOM 2204 C CA . VAL A 1 282 ? -24.991 2.591 -11.585 1.00 40.25 282 VAL A CA 1
ATOM 2205 C C . VAL A 1 282 ? -26.005 2.087 -10.547 1.00 40.25 282 VAL A C 1
ATOM 2207 O O . VAL A 1 282 ? -27.092 1.644 -10.898 1.00 40.25 282 VAL A O 1
ATOM 2210 N N . SER A 1 283 ? -25.750 2.266 -9.251 1.00 35.69 283 SER A N 1
ATOM 2211 C CA . SER A 1 283 ? -26.803 2.141 -8.239 1.00 35.69 283 SER A CA 1
ATOM 2212 C C . SER A 1 283 ? -26.707 3.270 -7.222 1.00 35.69 283 SER A C 1
ATOM 2214 O O . SER A 1 283 ? -26.256 3.087 -6.091 1.00 35.69 283 SER A O 1
ATOM 2216 N N . MET A 1 284 ? -27.173 4.456 -7.618 1.00 33.91 284 MET A N 1
ATOM 2217 C CA . MET A 1 284 ? -27.804 5.340 -6.643 1.00 33.91 284 MET A CA 1
ATOM 2218 C C . MET A 1 284 ? -28.915 4.531 -5.972 1.00 33.91 284 MET A C 1
ATOM 2220 O O . MET A 1 284 ? -29.907 4.179 -6.608 1.00 33.91 284 MET A O 1
ATOM 2224 N N . LEU A 1 285 ? -28.719 4.210 -4.695 1.00 32.94 285 LEU A N 1
ATOM 2225 C CA . LEU A 1 285 ? -29.802 3.833 -3.800 1.00 32.94 285 LEU A CA 1
ATOM 2226 C C . LEU A 1 285 ? -30.921 4.877 -3.951 1.00 32.94 285 LEU A C 1
ATOM 2228 O O . LEU A 1 285 ? -30.666 6.063 -3.717 1.00 32.94 285 LEU A O 1
ATOM 2232 N N . PRO A 1 286 ? -32.160 4.499 -4.300 1.00 32.66 286 PRO A N 1
ATOM 2233 C CA . PRO A 1 286 ? -33.302 5.365 -4.103 1.00 32.66 286 PRO A CA 1
ATOM 2234 C C . PRO A 1 286 ? -33.601 5.340 -2.601 1.00 32.66 286 PRO A C 1
ATOM 2236 O O . PRO A 1 286 ? -34.301 4.460 -2.112 1.00 32.66 286 PRO A O 1
ATOM 2239 N N . GLY A 1 287 ? -33.011 6.275 -1.854 1.00 33.22 287 GLY A N 1
ATOM 2240 C CA . GLY A 1 287 ? -33.245 6.455 -0.419 1.00 33.22 287 GLY A CA 1
ATOM 2241 C C . GLY A 1 287 ? -33.050 5.199 0.457 1.00 33.22 287 GLY A C 1
ATOM 2242 O O . GLY A 1 287 ? -32.690 4.122 -0.012 1.00 33.22 287 GLY A O 1
ATOM 2243 N N . PRO A 1 288 ? -33.307 5.303 1.768 1.00 37.03 288 PRO A N 1
ATOM 2244 C CA . PRO A 1 288 ? -33.212 4.178 2.704 1.00 37.03 288 PRO A CA 1
ATOM 2245 C C . PRO A 1 288 ? -34.294 3.093 2.507 1.00 37.03 288 PRO A C 1
ATOM 2247 O O . PRO A 1 288 ? -34.497 2.273 3.395 1.00 37.03 288 PRO A O 1
ATOM 2250 N N . SER A 1 289 ? -34.999 3.061 1.371 1.00 34.59 289 SER A N 1
ATOM 2251 C CA . SER A 1 289 ? -36.120 2.145 1.123 1.00 34.59 289 SER A CA 1
ATOM 2252 C C . SER A 1 289 ? -36.015 1.330 -0.168 1.00 34.59 289 SER A C 1
ATOM 2254 O O . SER A 1 289 ? -36.975 0.649 -0.514 1.00 34.59 289 SER A O 1
ATOM 2256 N N . SER A 1 290 ? -34.882 1.346 -0.877 1.00 31.84 290 SER A N 1
ATOM 2257 C CA . SER A 1 290 ? -34.720 0.486 -2.061 1.00 31.84 290 SER A CA 1
ATOM 2258 C C . SER A 1 290 ? -33.276 0.036 -2.279 1.00 31.84 290 SER A C 1
ATOM 2260 O O . SER A 1 290 ? -32.550 0.541 -3.128 1.00 31.84 290 SER A O 1
ATOM 2262 N N . PHE A 1 291 ? -32.855 -0.968 -1.516 1.00 35.34 291 PHE A N 1
ATOM 2263 C CA . PHE A 1 291 ? -31.770 -1.843 -1.956 1.00 35.34 291 PHE A CA 1
ATOM 2264 C C . PHE A 1 291 ? -32.340 -2.829 -2.994 1.00 35.34 291 PHE A C 1
ATOM 2266 O O . PHE A 1 291 ? -33.391 -3.412 -2.728 1.00 35.34 291 PHE A O 1
ATOM 2273 N N . PRO A 1 292 ? -31.703 -3.031 -4.163 1.00 31.91 292 PRO A N 1
ATOM 2274 C CA . PRO A 1 292 ? -32.100 -4.083 -5.093 1.00 31.91 292 PRO A CA 1
ATOM 2275 C C . PRO A 1 292 ? -31.870 -5.459 -4.452 1.00 31.91 292 PRO A C 1
ATOM 2277 O O . PRO A 1 292 ? -30.757 -5.778 -4.032 1.00 31.91 292 PRO A O 1
ATOM 2280 N N . GLU A 1 293 ? -32.925 -6.270 -4.400 1.00 37.12 293 GLU A N 1
ATOM 2281 C CA . GLU A 1 293 ? -32.987 -7.601 -3.771 1.00 37.12 293 GLU A CA 1
ATOM 2282 C C . GLU A 1 293 ? -31.994 -8.631 -4.356 1.00 37.12 293 GLU A C 1
ATOM 2284 O O . GLU A 1 293 ? -31.760 -9.672 -3.751 1.00 37.12 293 GLU A O 1
ATOM 2289 N N . GLU A 1 294 ? -31.347 -8.353 -5.493 1.00 35.31 294 GLU A N 1
ATOM 2290 C CA . GLU A 1 294 ? -30.477 -9.316 -6.194 1.00 35.31 294 GLU A CA 1
ATOM 2291 C C . GLU A 1 294 ? -28.974 -9.211 -5.873 1.00 35.31 294 GLU A C 1
ATOM 2293 O O . GLU A 1 294 ? -28.219 -10.123 -6.204 1.00 35.31 294 GLU A O 1
ATOM 2298 N N . VAL A 1 295 ? -28.513 -8.182 -5.146 1.00 36.38 295 VAL A N 1
ATOM 2299 C CA . VAL A 1 295 ? -27.152 -8.181 -4.541 1.00 36.38 295 VAL A CA 1
ATOM 2300 C C . VAL A 1 295 ? -27.176 -8.801 -3.131 1.00 36.38 295 VAL A C 1
ATOM 2302 O O . VAL A 1 295 ? -26.146 -8.983 -2.485 1.00 36.38 295 VAL A O 1
ATOM 2305 N N . ALA A 1 296 ? -28.362 -9.208 -2.671 1.00 32.75 296 ALA A N 1
ATOM 2306 C CA . ALA A 1 296 ? -28.605 -9.891 -1.407 1.00 32.75 296 ALA A CA 1
ATOM 2307 C C . ALA A 1 296 ? -28.419 -11.420 -1.488 1.00 32.75 296 ALA A C 1
ATOM 2309 O O . ALA A 1 296 ? -28.881 -12.145 -0.608 1.00 32.75 296 ALA A O 1
ATOM 2310 N N . CYS A 1 297 ? -27.685 -11.954 -2.472 1.00 28.09 297 CYS A N 1
ATOM 2311 C CA . CYS A 1 297 ? -27.316 -13.378 -2.503 1.00 28.09 297 CYS A CA 1
ATOM 2312 C C . CYS A 1 297 ? -26.159 -13.723 -1.541 1.00 28.09 297 CYS A C 1
ATOM 2314 O O . CYS A 1 297 ? -25.189 -14.375 -1.913 1.00 28.09 297 CYS A O 1
ATOM 2316 N N . SER A 1 298 ? -26.301 -13.270 -0.294 1.00 34.75 298 SER A N 1
ATOM 2317 C CA . SER A 1 298 ? -25.948 -13.961 0.956 1.00 34.75 298 SER A CA 1
ATOM 2318 C C . SER A 1 298 ? -26.485 -13.197 2.183 1.00 34.75 298 SER A C 1
ATOM 2320 O O . SER A 1 298 ? -25.983 -13.391 3.286 1.00 34.75 298 SER A O 1
ATOM 2322 N N . PHE A 1 299 ? -27.452 -12.286 2.014 1.00 33.72 299 PHE A N 1
ATOM 2323 C CA . PHE A 1 299 ? -27.847 -11.329 3.045 1.00 33.72 299 PHE A CA 1
ATOM 2324 C C . PHE A 1 299 ? -29.359 -11.386 3.233 1.00 33.72 299 PHE A C 1
ATOM 2326 O O . PHE A 1 299 ? -30.116 -10.954 2.372 1.00 33.72 299 PHE A O 1
ATOM 2333 N N . ASN A 1 300 ? -29.799 -11.976 4.342 1.00 33.84 300 ASN A N 1
ATOM 2334 C CA . ASN A 1 300 ? -31.209 -12.169 4.650 1.00 33.84 300 ASN A CA 1
ATOM 2335 C C . ASN A 1 300 ? -31.610 -11.168 5.754 1.00 33.84 300 ASN A C 1
ATOM 2337 O O . ASN A 1 300 ? -31.383 -11.451 6.933 1.00 33.84 300 ASN A O 1
ATOM 2341 N N . PRO A 1 301 ? -32.191 -9.995 5.424 1.00 34.56 301 PRO A N 1
ATOM 2342 C CA . PRO A 1 301 ? -32.340 -8.887 6.375 1.00 34.56 301 PRO A CA 1
ATOM 2343 C C . PRO A 1 301 ? -33.330 -9.178 7.510 1.00 34.56 301 PRO A C 1
ATOM 2345 O O . PRO A 1 301 ? -33.368 -8.456 8.502 1.00 34.56 301 PRO A O 1
ATOM 2348 N N . GLN A 1 302 ? -34.150 -10.223 7.367 1.00 35.28 302 GLN A N 1
ATOM 2349 C CA . GLN A 1 302 ? -35.169 -10.598 8.346 1.00 35.28 302 GLN A CA 1
ATOM 2350 C C . GLN A 1 302 ? -34.725 -11.697 9.322 1.00 35.28 302 GLN A C 1
ATOM 2352 O O . GLN A 1 302 ? -35.485 -12.000 10.241 1.00 35.28 302 GLN A O 1
ATOM 2357 N N . LYS A 1 303 ? -33.554 -12.326 9.125 1.00 37.06 303 LYS A N 1
ATOM 2358 C CA . LYS A 1 303 ? -33.148 -13.502 9.918 1.00 37.06 303 LYS A CA 1
ATOM 2359 C C . LYS A 1 303 ? -31.913 -13.294 10.795 1.00 37.06 303 LYS A C 1
ATOM 2361 O O . LYS A 1 303 ? -31.826 -13.962 11.818 1.00 37.06 303 LYS A O 1
ATOM 2366 N N . ASP A 1 304 ? -31.069 -12.317 10.468 1.00 35.22 304 ASP A N 1
ATOM 2367 C CA . ASP A 1 304 ? -29.884 -11.960 11.255 1.00 35.22 304 ASP A CA 1
ATOM 2368 C C . ASP A 1 304 ? -30.031 -10.537 11.810 1.00 35.22 304 ASP A C 1
ATOM 2370 O O . ASP A 1 304 ? -29.401 -9.577 11.371 1.00 35.22 304 ASP A O 1
ATOM 2374 N N . CYS A 1 305 ? -30.918 -10.375 12.790 1.00 34.41 305 CYS A N 1
ATOM 2375 C CA . CYS A 1 305 ? -31.009 -9.162 13.601 1.00 34.41 305 CYS A CA 1
ATOM 2376 C C . CYS A 1 305 ? -29.900 -9.114 14.670 1.00 34.41 305 CYS A C 1
ATOM 2378 O O . CYS A 1 305 ? -30.185 -8.851 15.836 1.00 34.41 305 CYS A O 1
ATOM 2380 N N . ASP A 1 306 ? -28.652 -9.381 14.283 1.00 39.19 306 ASP A N 1
ATOM 2381 C CA . ASP A 1 306 ? -27.496 -9.254 15.168 1.00 39.19 306 ASP A CA 1
ATOM 2382 C C . ASP A 1 306 ? -26.843 -7.877 14.988 1.00 39.19 306 ASP A C 1
ATOM 2384 O O . ASP A 1 306 ? -26.639 -7.381 13.876 1.00 39.19 306 ASP A O 1
ATOM 2388 N N . ASP A 1 307 ? -26.477 -7.246 16.106 1.00 43.69 307 ASP A N 1
ATOM 2389 C CA . ASP A 1 307 ? -25.813 -5.935 16.170 1.00 43.69 307 ASP A CA 1
ATOM 2390 C C . ASP A 1 307 ? -24.480 -5.861 15.385 1.00 43.69 307 ASP A C 1
ATOM 2392 O O . ASP A 1 307 ? -23.922 -4.778 15.196 1.00 43.69 307 ASP A O 1
ATOM 2396 N N . THR A 1 308 ? -23.989 -6.988 14.861 1.00 42.31 308 THR A N 1
ATOM 2397 C CA . THR A 1 308 ? -22.812 -7.107 13.990 1.00 42.31 308 THR A CA 1
ATOM 2398 C C . THR A 1 308 ? -22.959 -6.352 12.665 1.00 42.31 308 THR A C 1
ATOM 2400 O O . THR A 1 308 ? -21.981 -5.772 12.190 1.00 42.31 308 THR A O 1
ATOM 2403 N N . HIS A 1 309 ? -24.165 -6.260 12.092 1.00 45.78 309 HIS A N 1
ATOM 2404 C CA . HIS A 1 309 ? -24.385 -5.530 10.837 1.00 45.78 309 HIS A CA 1
ATOM 2405 C C . HIS A 1 309 ? -24.285 -4.006 10.980 1.00 45.78 309 HIS A C 1
ATOM 2407 O O . HIS A 1 309 ? -23.924 -3.330 10.019 1.00 45.78 309 HIS A O 1
ATOM 2413 N N . LYS A 1 310 ? -24.515 -3.455 12.181 1.00 47.28 310 LYS A N 1
ATOM 2414 C CA . LYS A 1 310 ? -24.302 -2.022 12.468 1.00 47.28 310 LYS A CA 1
ATOM 2415 C C . LYS A 1 310 ? -22.819 -1.644 12.563 1.00 47.28 310 LYS A C 1
ATOM 2417 O O . LYS A 1 310 ? -22.494 -0.463 12.503 1.00 47.28 310 LYS A O 1
ATOM 2422 N N . LEU A 1 311 ? -21.933 -2.626 12.736 1.00 54.44 311 LEU A N 1
ATOM 2423 C CA . LEU A 1 311 ? -20.495 -2.432 12.958 1.00 54.44 311 LEU A CA 1
ATOM 2424 C C . LEU A 1 311 ? -19.648 -2.646 11.693 1.00 54.44 311 LEU A C 1
ATOM 2426 O O . LEU A 1 311 ? -18.433 -2.436 11.720 1.00 54.44 311 LEU A O 1
ATOM 2430 N N . LEU A 1 312 ? -20.267 -3.061 10.586 1.00 66.75 312 LEU A N 1
ATOM 2431 C CA . LEU A 1 312 ? -19.617 -3.193 9.284 1.00 66.75 312 LEU A CA 1
ATOM 2432 C C . LEU A 1 312 ? -19.611 -1.831 8.579 1.00 66.75 312 LEU A C 1
ATOM 2434 O O . LEU A 1 312 ? -20.522 -1.496 7.825 1.00 66.75 312 LEU A O 1
ATOM 2438 N N . ASP A 1 313 ? -18.579 -1.032 8.846 1.00 74.06 313 ASP A N 1
ATOM 2439 C CA . ASP A 1 313 ? -18.400 0.272 8.205 1.00 74.06 313 ASP A CA 1
ATOM 2440 C C . ASP A 1 313 ? -18.073 0.096 6.703 1.00 74.06 313 ASP A C 1
ATOM 2442 O O . ASP A 1 313 ? -17.059 -0.528 6.364 1.00 74.06 313 ASP A O 1
ATOM 2446 N N . PRO A 1 314 ? -18.881 0.651 5.776 1.00 75.94 314 PRO A N 1
ATOM 2447 C CA . PRO A 1 314 ? -18.666 0.497 4.336 1.00 75.94 314 PRO A CA 1
ATOM 2448 C C . PRO A 1 314 ? -17.303 1.029 3.871 1.00 75.94 314 PRO A C 1
ATOM 2450 O O . PRO A 1 314 ? -16.729 0.495 2.919 1.00 75.94 314 PRO A O 1
ATOM 2453 N N . ARG A 1 315 ? -16.713 2.008 4.574 1.00 82.44 315 ARG A N 1
ATOM 2454 C CA . ARG A 1 315 ? -15.367 2.535 4.278 1.00 82.44 315 ARG A CA 1
ATOM 2455 C C . ARG A 1 315 ? -14.281 1.471 4.387 1.00 82.44 315 ARG A C 1
ATOM 2457 O O . ARG A 1 315 ? -13.212 1.633 3.806 1.00 82.44 315 ARG A O 1
ATOM 2464 N N . LEU A 1 316 ? -14.534 0.367 5.090 1.00 82.44 316 LEU A N 1
ATOM 2465 C CA . LEU A 1 316 ? -13.606 -0.761 5.184 1.00 82.44 316 LEU A CA 1
ATOM 2466 C C . LEU A 1 316 ? -13.557 -1.610 3.917 1.00 82.44 316 LEU A C 1
ATOM 2468 O O . LEU A 1 316 ? -12.594 -2.346 3.729 1.00 82.44 316 LEU A O 1
ATOM 2472 N N . HIS A 1 317 ? -14.575 -1.518 3.066 1.00 75.38 317 HIS A N 1
ATOM 2473 C CA . HIS A 1 317 ? -14.769 -2.417 1.929 1.00 75.38 317 HIS A CA 1
ATOM 2474 C C . HIS A 1 317 ? -14.835 -1.683 0.593 1.00 75.38 317 HIS A C 1
ATOM 2476 O O . HIS A 1 317 ? -14.517 -2.268 -0.443 1.00 75.38 317 HIS A O 1
ATOM 2482 N N . THR A 1 318 ? -15.233 -0.413 0.615 1.00 77.94 318 THR A N 1
ATOM 2483 C CA . THR A 1 318 ? -15.438 0.406 -0.578 1.00 77.94 318 THR A CA 1
ATOM 2484 C C . THR A 1 318 ? -14.688 1.719 -0.471 1.00 77.94 318 THR A C 1
ATOM 2486 O O . THR A 1 318 ? -14.614 2.308 0.610 1.00 77.94 318 THR A O 1
ATOM 2489 N N . ASP A 1 319 ? -14.144 2.178 -1.595 1.00 78.50 319 ASP A N 1
ATOM 2490 C CA . ASP A 1 319 ? -13.550 3.510 -1.683 1.00 78.50 319 ASP A CA 1
ATOM 2491 C C . ASP A 1 319 ? -14.660 4.551 -1.881 1.00 78.50 319 ASP A C 1
ATOM 2493 O O . ASP A 1 319 ? -15.338 4.563 -2.916 1.00 78.50 319 ASP A O 1
ATOM 2497 N N . ILE A 1 320 ? -14.886 5.376 -0.856 1.00 73.94 320 ILE A N 1
ATOM 2498 C CA . ILE A 1 320 ? -15.916 6.417 -0.868 1.00 73.94 320 ILE A CA 1
ATOM 2499 C C . ILE A 1 320 ? -15.300 7.684 -1.448 1.00 73.94 320 ILE A C 1
ATOM 2501 O O . ILE A 1 320 ? -14.475 8.338 -0.812 1.00 73.94 320 ILE A O 1
ATOM 2505 N N . LEU A 1 321 ? -15.720 8.025 -2.661 1.00 76.62 321 LEU A N 1
ATOM 2506 C CA . LEU A 1 321 ? -15.295 9.238 -3.346 1.00 76.62 321 LEU A CA 1
ATOM 2507 C C . LEU A 1 321 ? -16.312 10.363 -3.098 1.00 76.62 321 LEU A C 1
ATOM 2509 O O . LEU A 1 321 ? -17.510 10.096 -2.998 1.00 76.62 321 LEU A O 1
ATOM 2513 N N . PRO A 1 322 ? -15.859 11.626 -2.992 1.00 75.00 322 PRO A N 1
ATOM 2514 C CA . PRO A 1 322 ? -16.693 12.734 -2.519 1.00 75.00 322 PRO A CA 1
ATOM 2515 C C . PRO A 1 322 ? -17.798 13.144 -3.501 1.00 75.00 322 PRO A C 1
ATOM 2517 O O . PRO A 1 322 ? -18.734 13.837 -3.110 1.00 75.00 322 PRO A O 1
ATOM 2520 N N . SER A 1 323 ? -17.692 12.760 -4.777 1.00 78.94 323 SER A N 1
ATOM 2521 C CA . SER A 1 323 ? -18.691 13.073 -5.798 1.00 78.94 323 SER A CA 1
ATOM 2522 C C . SER A 1 323 ? -18.686 12.057 -6.942 1.00 78.94 323 SER A C 1
ATOM 2524 O O . SER A 1 323 ? -17.722 11.307 -7.128 1.00 78.94 323 SER A O 1
ATOM 2526 N N . GLN A 1 324 ? -19.749 12.062 -7.748 1.00 79.12 324 GLN A N 1
ATOM 2527 C CA . GLN A 1 324 ? -19.844 11.228 -8.947 1.00 79.12 324 GLN A CA 1
ATOM 2528 C C . GLN A 1 324 ? -18.778 11.606 -9.986 1.00 79.12 324 GLN A C 1
ATOM 2530 O O . GLN A 1 324 ? -18.228 10.738 -10.658 1.00 79.12 324 GLN A O 1
ATOM 2535 N N . GLU A 1 325 ? -18.422 12.889 -10.087 1.00 77.88 325 GLU A N 1
ATOM 2536 C CA . GLU A 1 325 ? -17.325 13.343 -10.943 1.00 77.88 325 GLU A CA 1
ATOM 2537 C C . GLU A 1 325 ? -15.976 12.809 -10.453 1.00 77.88 325 GLU A C 1
ATOM 2539 O O . GLU A 1 325 ? -15.129 12.457 -11.271 1.00 77.88 325 GLU A O 1
ATOM 2544 N N . ALA A 1 326 ? -15.763 12.728 -9.134 1.00 76.00 326 ALA A N 1
ATOM 2545 C CA . ALA A 1 326 ? -14.557 12.126 -8.571 1.00 76.00 326 ALA A CA 1
ATOM 2546 C C . ALA A 1 326 ? -14.489 10.621 -8.875 1.00 76.00 326 ALA A C 1
ATOM 2548 O O . ALA A 1 326 ? -13.432 10.139 -9.276 1.00 76.00 326 ALA A O 1
ATOM 2549 N N . ALA A 1 327 ? -15.615 9.907 -8.773 1.00 81.38 327 ALA A N 1
ATOM 2550 C CA . ALA A 1 327 ? -15.718 8.504 -9.175 1.00 81.38 327 ALA A CA 1
ATOM 2551 C C . ALA A 1 327 ? -15.433 8.295 -10.666 1.00 81.38 327 ALA A C 1
ATOM 2553 O O . ALA A 1 327 ? -14.626 7.441 -11.020 1.00 81.38 327 ALA A O 1
ATOM 2554 N N . ALA A 1 328 ? -16.005 9.126 -11.540 1.00 80.81 328 ALA A N 1
ATOM 2555 C CA . ALA A 1 328 ? -15.747 9.060 -12.976 1.00 80.81 328 ALA A CA 1
ATOM 2556 C C . ALA A 1 328 ? -14.275 9.345 -13.324 1.00 80.81 328 ALA A C 1
ATOM 2558 O O . ALA A 1 328 ? -13.705 8.680 -14.187 1.00 80.81 328 ALA A O 1
ATOM 2559 N N . ARG A 1 329 ? -13.631 10.306 -12.644 1.00 80.94 329 ARG A N 1
ATOM 2560 C CA . ARG A 1 329 ? -12.192 10.577 -12.816 1.00 80.94 329 ARG A CA 1
ATOM 2561 C C . ARG A 1 329 ? -11.327 9.421 -12.332 1.00 80.94 329 ARG A C 1
ATOM 2563 O O . ARG A 1 329 ? -10.352 9.101 -13.003 1.00 80.94 329 ARG A O 1
ATOM 2570 N N . ALA A 1 330 ? -11.670 8.819 -11.194 1.00 83.31 330 ALA A N 1
ATOM 2571 C CA . ALA A 1 330 ? -10.966 7.653 -10.680 1.00 83.31 330 ALA A CA 1
ATOM 2572 C C . ALA A 1 330 ? -11.066 6.492 -11.676 1.00 83.31 330 ALA A C 1
ATOM 2574 O O . ALA A 1 330 ? -10.041 5.944 -12.058 1.00 83.31 330 ALA A O 1
ATOM 2575 N N . GLU A 1 331 ? -12.264 6.191 -12.183 1.00 85.50 331 GLU A N 1
ATOM 2576 C CA . GLU A 1 331 ? -12.460 5.132 -13.179 1.00 85.50 331 GLU A CA 1
ATOM 2577 C C . GLU A 1 331 ? -11.679 5.404 -14.471 1.00 85.50 331 GLU A C 1
ATOM 2579 O O . GLU A 1 331 ? -10.982 4.530 -14.986 1.00 85.50 331 GLU A O 1
ATOM 2584 N N . ALA A 1 332 ? -11.720 6.644 -14.968 1.00 84.06 332 ALA A N 1
ATOM 2585 C CA . ALA A 1 332 ? -10.931 7.039 -16.128 1.00 84.06 332 ALA A CA 1
ATOM 2586 C C . ALA A 1 332 ? -9.427 6.858 -15.876 1.00 84.06 332 ALA A C 1
ATOM 2588 O O . ALA A 1 332 ? -8.729 6.341 -16.746 1.00 84.06 332 ALA A O 1
ATOM 2589 N N . LEU A 1 333 ? -8.922 7.236 -14.698 1.00 85.81 333 LEU A N 1
ATOM 2590 C CA . LEU A 1 333 ? -7.526 7.009 -14.324 1.00 85.81 333 LEU A CA 1
ATOM 2591 C C . LEU A 1 333 ? -7.184 5.514 -14.338 1.00 85.81 333 LEU A C 1
ATOM 2593 O O . LEU A 1 333 ? -6.167 5.147 -14.922 1.00 85.81 333 LEU A O 1
ATOM 2597 N N . MET A 1 334 ? -8.035 4.662 -13.759 1.00 88.00 334 MET A N 1
ATOM 2598 C CA . MET A 1 334 ? -7.825 3.211 -13.724 1.00 88.00 334 MET A CA 1
ATOM 2599 C C . MET A 1 334 ? -7.638 2.626 -15.130 1.00 88.00 334 MET A C 1
ATOM 2601 O O . MET A 1 334 ? -6.650 1.939 -15.372 1.00 88.00 334 MET A O 1
ATOM 2605 N N . HIS A 1 335 ? -8.514 2.966 -16.082 1.00 87.44 335 HIS A N 1
ATOM 2606 C CA . HIS A 1 335 ? -8.409 2.478 -17.465 1.00 87.44 335 HIS A CA 1
ATOM 2607 C C . HIS A 1 335 ? -7.139 2.930 -18.199 1.00 87.44 335 HIS A C 1
ATOM 2609 O O . HIS A 1 335 ? -6.698 2.259 -19.130 1.00 87.44 335 HIS A O 1
ATOM 2615 N N . HIS A 1 336 ? -6.550 4.064 -17.813 1.00 87.06 336 HIS A N 1
ATOM 2616 C CA . HIS A 1 336 ? -5.338 4.583 -18.452 1.00 87.06 336 HIS A CA 1
ATOM 2617 C C . HIS A 1 336 ? -4.054 4.167 -17.728 1.00 87.06 336 HIS A C 1
ATOM 2619 O O . HIS A 1 336 ? -2.975 4.289 -18.305 1.00 87.06 336 HIS A O 1
ATOM 2625 N N . ALA A 1 337 ? -4.142 3.696 -16.482 1.00 89.56 337 ALA A N 1
ATOM 2626 C CA . ALA A 1 337 ? -2.978 3.435 -15.641 1.00 89.56 337 ALA A CA 1
ATOM 2627 C C . ALA A 1 337 ? -2.241 2.129 -15.966 1.00 89.56 337 ALA A C 1
ATOM 2629 O O . ALA A 1 337 ? -1.062 2.016 -15.633 1.00 89.56 337 ALA A O 1
ATOM 2630 N N . PHE A 1 338 ? -2.890 1.162 -16.629 1.00 92.94 338 PHE A N 1
ATOM 2631 C CA . PHE A 1 338 ? -2.317 -0.172 -16.870 1.00 92.94 338 PHE A CA 1
ATOM 2632 C C . PHE A 1 338 ? -2.290 -0.589 -18.355 1.00 92.94 338 PHE A C 1
ATOM 2634 O O . PHE A 1 338 ? -2.697 -1.701 -18.692 1.00 92.94 338 PHE A O 1
ATOM 2641 N N . PRO A 1 339 ? -1.782 0.251 -19.277 1.00 88.25 339 PRO A N 1
ATOM 2642 C CA . PRO A 1 339 ? -1.884 -0.013 -20.715 1.00 88.25 339 PRO A CA 1
ATOM 2643 C C . PRO A 1 339 ? -1.034 -1.204 -21.188 1.00 88.25 339 PRO A C 1
ATOM 2645 O O . PRO A 1 339 ? -1.357 -1.822 -22.199 1.00 88.25 339 PRO A O 1
ATOM 2648 N N . SER A 1 340 ? 0.053 -1.516 -20.473 1.00 93.88 340 SER A N 1
ATOM 2649 C CA . SER A 1 340 ? 1.079 -2.489 -20.888 1.00 93.88 340 SER A CA 1
ATOM 2650 C C . SER A 1 340 ? 1.217 -3.687 -19.941 1.00 93.88 340 SER A C 1
ATOM 2652 O O . SER A 1 340 ? 2.061 -4.555 -20.179 1.00 93.88 340 SER A O 1
ATOM 2654 N N . VAL A 1 341 ? 0.435 -3.730 -18.856 1.00 97.12 341 VAL A N 1
ATOM 2655 C CA . VAL A 1 341 ? 0.555 -4.770 -17.829 1.00 97.12 341 VAL A CA 1
ATOM 2656 C C . VAL A 1 341 ? -0.027 -6.075 -18.368 1.00 97.12 341 VAL A C 1
ATOM 2658 O O . VAL A 1 341 ? -1.214 -6.157 -18.667 1.00 97.12 341 VAL A O 1
ATOM 2661 N N . ARG A 1 342 ? 0.832 -7.092 -18.472 1.00 97.50 342 ARG A N 1
ATOM 2662 C CA . ARG A 1 342 ? 0.514 -8.433 -18.981 1.00 97.50 342 ARG A CA 1
ATOM 2663 C C . ARG A 1 342 ? 0.318 -9.461 -17.881 1.00 97.50 342 ARG A C 1
ATOM 2665 O O . ARG A 1 342 ? -0.384 -10.438 -18.096 1.00 97.50 342 ARG A O 1
ATOM 2672 N N . ARG A 1 343 ? 0.945 -9.261 -16.721 1.00 97.75 343 ARG A N 1
ATOM 2673 C CA . ARG A 1 343 ? 0.857 -10.173 -15.576 1.00 97.75 343 ARG A CA 1
ATOM 2674 C C . ARG A 1 343 ? 0.370 -9.419 -14.347 1.00 97.75 343 ARG A C 1
ATOM 2676 O O . ARG A 1 343 ? 0.982 -8.416 -13.969 1.00 97.75 343 ARG A O 1
ATOM 2683 N N . LEU A 1 344 ? -0.700 -9.908 -13.727 1.00 96.69 344 LEU A N 1
ATOM 2684 C CA . LEU A 1 344 ? -1.281 -9.337 -12.513 1.00 96.69 344 LEU A CA 1
ATOM 2685 C C . LEU A 1 344 ? -1.413 -10.406 -11.428 1.00 96.69 344 LEU A C 1
ATOM 2687 O O . LEU A 1 344 ? -2.121 -11.396 -11.602 1.00 96.69 344 LEU A O 1
ATOM 2691 N N . ALA A 1 345 ? -0.773 -10.175 -10.283 1.00 94.81 345 ALA A N 1
ATOM 2692 C CA . ALA A 1 345 ? -0.932 -11.003 -9.093 1.00 94.81 345 ALA A CA 1
ATOM 2693 C C . ALA A 1 345 ? -1.710 -10.257 -8.001 1.00 94.81 345 ALA A C 1
ATOM 2695 O O . ALA A 1 345 ? -1.356 -9.152 -7.585 1.00 94.81 345 ALA A O 1
ATOM 2696 N N . MET A 1 346 ? -2.785 -10.888 -7.542 1.00 92.06 346 MET A N 1
ATOM 2697 C CA . MET A 1 346 ? -3.740 -10.405 -6.550 1.00 92.06 346 MET A CA 1
ATOM 2698 C C . MET A 1 346 ? -4.109 -11.541 -5.588 1.00 92.06 346 MET A C 1
ATOM 2700 O O . MET A 1 346 ? -5.273 -11.909 -5.469 1.00 92.06 346 MET A O 1
ATOM 2704 N N . VAL A 1 347 ? -3.132 -12.132 -4.908 1.00 87.62 347 VAL A N 1
ATOM 2705 C CA . VAL A 1 347 ? -3.359 -13.187 -3.908 1.00 87.62 347 VAL A CA 1
ATOM 2706 C C . VAL A 1 347 ? -3.839 -12.572 -2.588 1.00 87.62 347 VAL A C 1
ATOM 2708 O O . VAL A 1 347 ? -3.333 -11.529 -2.176 1.00 87.62 347 VAL A O 1
ATOM 2711 N N . CYS A 1 348 ? -4.799 -13.196 -1.899 1.00 85.19 348 CYS A N 1
ATOM 2712 C CA . CYS A 1 348 ? -5.298 -12.751 -0.583 1.00 85.19 348 CYS A CA 1
ATOM 2713 C C . CYS A 1 348 ? -5.813 -11.290 -0.516 1.00 85.19 348 CYS A C 1
ATOM 2715 O O . CYS A 1 348 ? -5.723 -10.625 0.521 1.00 85.19 348 CYS A O 1
ATOM 2717 N N . VAL A 1 349 ? -6.390 -10.773 -1.598 1.00 83.06 349 VAL A N 1
ATOM 2718 C CA . VAL A 1 349 ? -7.086 -9.482 -1.644 1.00 83.06 349 VAL A CA 1
ATOM 2719 C C . VAL A 1 349 ? -8.530 -9.673 -1.158 1.00 83.06 349 VAL A C 1
ATOM 2721 O O . VAL A 1 349 ? -9.430 -10.058 -1.906 1.00 83.06 349 VAL A O 1
ATOM 2724 N N . LYS A 1 350 ? -8.762 -9.371 0.128 1.00 73.75 350 LYS A N 1
ATOM 2725 C CA . LYS A 1 350 ? -9.991 -9.669 0.907 1.00 73.75 350 LYS A CA 1
ATOM 2726 C C . LYS A 1 350 ? -11.328 -9.220 0.291 1.00 73.75 350 LYS A C 1
ATOM 2728 O O . LYS A 1 350 ? -12.382 -9.635 0.768 1.00 73.75 350 LYS A O 1
ATOM 2733 N N . HIS A 1 351 ? -11.324 -8.341 -0.706 1.00 73.50 351 HIS A N 1
ATOM 2734 C CA . HIS A 1 351 ? -12.535 -7.716 -1.247 1.00 73.50 351 HIS A CA 1
ATOM 2735 C C . HIS A 1 351 ? -12.795 -8.033 -2.722 1.00 73.50 351 HIS A C 1
ATOM 2737 O O . HIS A 1 351 ? -13.662 -7.401 -3.320 1.00 73.50 351 HIS A O 1
ATOM 2743 N N . VAL A 1 352 ? -12.109 -9.021 -3.298 1.00 75.81 352 VAL A N 1
ATOM 2744 C CA . VAL A 1 352 ? -12.298 -9.438 -4.695 1.00 75.81 352 VAL A CA 1
ATOM 2745 C C . VAL A 1 352 ? -13.333 -10.564 -4.783 1.00 75.81 352 VAL A C 1
ATOM 2747 O O . VAL A 1 352 ? -13.130 -11.647 -4.244 1.00 75.81 352 VAL A O 1
ATOM 2750 N N . ASN A 1 353 ? -14.440 -10.294 -5.479 1.00 77.94 353 ASN A N 1
ATOM 2751 C CA . ASN A 1 353 ? -15.429 -11.274 -5.948 1.00 77.94 353 ASN A CA 1
ATOM 2752 C C . ASN A 1 353 ? -15.517 -11.200 -7.487 1.00 77.94 353 ASN A C 1
ATOM 2754 O O . ASN A 1 353 ? -14.875 -10.335 -8.075 1.00 77.94 353 ASN A O 1
ATOM 2758 N N . TRP A 1 354 ? -16.307 -12.056 -8.145 1.00 81.38 354 TRP A N 1
ATOM 2759 C CA . TRP A 1 354 ? -16.375 -12.085 -9.618 1.00 81.38 354 TRP A CA 1
ATOM 2760 C C . TRP A 1 354 ? -16.791 -10.756 -10.262 1.00 81.38 354 TRP A C 1
ATOM 2762 O O . TRP A 1 354 ? -16.168 -10.346 -11.232 1.00 81.38 354 TRP A O 1
ATOM 2772 N N . ILE A 1 355 ? -17.778 -10.050 -9.699 1.00 80.75 355 ILE A N 1
ATOM 2773 C CA . ILE A 1 355 ? -18.245 -8.749 -10.220 1.00 80.75 355 ILE A CA 1
ATOM 2774 C C . ILE A 1 355 ? -17.120 -7.712 -10.152 1.00 80.75 355 ILE A C 1
ATOM 2776 O O . ILE A 1 355 ? -16.845 -6.986 -11.103 1.00 80.75 355 ILE A O 1
ATOM 2780 N N . ARG A 1 356 ? -16.442 -7.654 -9.006 1.00 83.50 356 ARG A N 1
ATOM 2781 C CA . ARG A 1 356 ? -15.313 -6.750 -8.793 1.00 83.50 356 ARG A CA 1
ATOM 2782 C C . ARG A 1 356 ? -14.113 -7.130 -9.646 1.00 83.50 356 ARG A C 1
ATOM 2784 O O . ARG A 1 356 ? -13.415 -6.239 -10.110 1.00 83.50 356 ARG A O 1
ATOM 2791 N N . LEU A 1 357 ? -13.872 -8.424 -9.840 1.00 86.75 357 LEU A N 1
ATOM 2792 C CA . LEU A 1 357 ? -12.790 -8.912 -10.679 1.00 86.75 357 LEU A CA 1
ATOM 2793 C C . LEU A 1 357 ? -13.027 -8.527 -12.138 1.00 86.75 357 LEU A C 1
ATOM 2795 O O . LEU A 1 357 ? -12.117 -7.981 -12.736 1.00 86.75 357 LEU A O 1
ATOM 2799 N N . ASP A 1 358 ? -14.232 -8.720 -12.675 1.00 87.06 358 ASP A N 1
ATOM 2800 C CA . ASP A 1 358 ? -14.577 -8.319 -14.046 1.00 87.06 358 ASP A CA 1
ATOM 2801 C C . ASP A 1 358 ? -14.293 -6.828 -14.290 1.00 87.06 358 ASP A C 1
ATOM 2803 O O . ASP A 1 358 ? -13.586 -6.457 -15.230 1.00 87.06 358 ASP A O 1
ATOM 2807 N N . ARG A 1 359 ? -14.710 -5.971 -13.349 1.00 88.19 359 ARG A N 1
ATOM 2808 C CA . ARG A 1 359 ? -14.371 -4.546 -13.394 1.00 88.19 359 ARG A CA 1
ATOM 2809 C C . ARG A 1 359 ? -12.869 -4.290 -13.317 1.00 88.19 359 ARG A C 1
ATOM 2811 O O . ARG A 1 359 ? -12.368 -3.505 -14.115 1.00 88.19 359 ARG A O 1
ATOM 2818 N N . ILE A 1 360 ? -12.144 -4.947 -12.407 1.00 90.62 360 ILE A N 1
ATOM 2819 C CA . ILE A 1 360 ? -10.683 -4.806 -12.328 1.00 90.62 360 ILE A CA 1
ATOM 2820 C C . ILE A 1 360 ? -10.051 -5.172 -13.668 1.00 90.62 360 ILE A C 1
ATOM 2822 O O . ILE A 1 360 ? -9.240 -4.409 -14.175 1.00 90.62 360 ILE A O 1
ATOM 2826 N N . LEU A 1 361 ? -10.437 -6.303 -14.262 1.00 92.25 361 LEU A N 1
ATOM 2827 C CA . LEU A 1 361 ? -9.885 -6.787 -15.527 1.00 92.25 361 LEU A CA 1
ATOM 2828 C C . LEU A 1 361 ? -10.138 -5.813 -16.682 1.00 92.25 361 LEU A C 1
ATOM 2830 O O . LEU A 1 361 ? -9.278 -5.672 -17.548 1.00 92.25 361 LEU A O 1
ATOM 2834 N N . SER A 1 362 ? -11.245 -5.064 -16.658 1.00 92.56 362 SER A N 1
ATOM 2835 C CA . SER A 1 362 ? -11.516 -4.007 -17.644 1.00 92.56 362 SER A CA 1
ATOM 2836 C C . SER A 1 362 ? -10.473 -2.873 -17.654 1.00 92.56 362 SER A C 1
ATOM 2838 O O . SER A 1 362 ? -10.352 -2.143 -18.643 1.00 92.56 362 SER A O 1
ATOM 2840 N N . TRP A 1 363 ? -9.686 -2.725 -16.583 1.00 93.81 363 TRP A N 1
ATOM 2841 C CA . TRP A 1 363 ? -8.596 -1.752 -16.494 1.00 93.81 363 TRP A CA 1
ATOM 2842 C C . TRP A 1 363 ? -7.284 -2.244 -17.130 1.00 93.81 363 TRP A C 1
ATOM 2844 O O . TRP A 1 363 ? -6.386 -1.432 -17.343 1.00 93.81 363 TRP A O 1
ATOM 2854 N N . PHE A 1 364 ? -7.163 -3.541 -17.447 1.00 96.00 364 PHE A N 1
ATOM 2855 C CA . PHE A 1 364 ? -5.938 -4.176 -17.953 1.00 96.00 364 PHE A CA 1
ATOM 2856 C C . PHE A 1 364 ? -6.147 -4.733 -19.375 1.00 96.00 364 PHE A C 1
ATOM 2858 O O . PHE A 1 364 ? -6.297 -5.942 -19.556 1.00 96.00 364 PHE A O 1
ATOM 2865 N N . PRO A 1 365 ? -6.134 -3.885 -20.421 1.00 94.81 365 PRO A N 1
ATOM 2866 C CA . PRO A 1 365 ? -6.452 -4.304 -21.791 1.00 94.81 365 PRO A CA 1
ATOM 2867 C C . PRO A 1 365 ? -5.431 -5.266 -22.423 1.00 94.81 365 PRO A C 1
ATOM 2869 O O . PRO A 1 365 ? -5.725 -5.868 -23.452 1.00 94.81 365 PRO A O 1
ATOM 2872 N N . ALA A 1 366 ? -4.231 -5.389 -21.846 1.00 96.00 366 ALA A N 1
ATOM 2873 C CA . ALA A 1 366 ? -3.136 -6.220 -22.350 1.00 96.00 366 ALA A CA 1
ATOM 2874 C C . ALA A 1 366 ? -2.833 -7.436 -21.453 1.00 96.00 366 ALA A C 1
ATOM 2876 O O . ALA A 1 366 ? -1.743 -7.996 -21.553 1.00 96.00 366 ALA A O 1
ATOM 2877 N N . LEU A 1 367 ? -3.742 -7.804 -20.541 1.00 97.19 367 LEU A N 1
ATOM 2878 C CA . LEU A 1 367 ? -3.500 -8.859 -19.559 1.00 97.19 367 LEU A CA 1
ATOM 2879 C C . LEU A 1 367 ? -3.481 -10.255 -20.202 1.00 97.19 367 LEU A C 1
ATOM 2881 O O . LEU A 1 367 ? -4.467 -10.672 -20.806 1.00 97.19 367 LEU A O 1
ATOM 2885 N N . ASP A 1 368 ? -2.387 -10.985 -19.993 1.00 95.81 368 ASP A N 1
ATOM 2886 C CA . ASP A 1 368 ? -2.171 -12.353 -20.479 1.00 95.81 368 ASP A CA 1
ATOM 2887 C C . ASP A 1 368 ? -2.165 -13.388 -19.331 1.00 95.81 368 ASP A C 1
ATOM 2889 O O . ASP A 1 368 ? -2.477 -14.557 -19.550 1.00 95.81 368 ASP A O 1
ATOM 2893 N N . ASP A 1 369 ? -1.804 -12.975 -18.109 1.00 95.62 369 ASP A N 1
ATOM 2894 C CA . ASP A 1 369 ? -1.633 -13.841 -16.934 1.00 95.62 369 ASP A CA 1
ATOM 2895 C C . ASP A 1 369 ? -2.232 -13.196 -15.673 1.00 95.62 369 ASP A C 1
ATOM 2897 O O . ASP A 1 369 ? -1.979 -12.024 -15.365 1.00 95.62 369 ASP A O 1
ATOM 2901 N N . LEU A 1 370 ? -3.016 -13.974 -14.927 1.00 94.62 370 LEU A N 1
ATOM 2902 C CA . LEU A 1 370 ? -3.749 -13.530 -13.746 1.00 94.62 370 LEU A CA 1
ATOM 2903 C C . LEU A 1 370 ? -3.632 -14.557 -12.617 1.00 94.62 370 LEU A C 1
ATOM 2905 O O . LEU A 1 370 ? -4.104 -15.688 -12.733 1.00 94.62 370 LEU A O 1
ATOM 2909 N N . VAL A 1 371 ? -3.120 -14.115 -11.468 1.00 90.94 371 VAL A N 1
ATOM 2910 C CA . VAL A 1 371 ? -3.041 -14.919 -10.242 1.00 90.94 371 VAL A CA 1
ATOM 2911 C C . VAL A 1 371 ? -3.965 -14.328 -9.178 1.00 90.94 371 VAL A C 1
ATOM 2913 O O . VAL A 1 371 ? -3.716 -13.243 -8.664 1.00 90.94 371 VAL A O 1
ATOM 2916 N N . VAL A 1 372 ? -5.031 -15.046 -8.812 1.00 89.12 372 VAL A N 1
ATOM 2917 C CA . VAL A 1 372 ? -6.069 -14.592 -7.850 1.00 89.12 372 VAL A CA 1
ATOM 2918 C C . VAL A 1 372 ? -6.313 -15.593 -6.714 1.00 89.12 372 VAL A C 1
ATOM 2920 O O . VAL A 1 372 ? -7.416 -15.689 -6.172 1.00 89.12 372 VAL A O 1
ATOM 2923 N N . ALA A 1 373 ? -5.293 -16.379 -6.369 1.00 83.00 373 ALA A N 1
ATOM 2924 C CA . ALA A 1 373 ? -5.395 -17.426 -5.358 1.00 83.00 373 ALA A CA 1
ATOM 2925 C C . ALA A 1 373 ? -5.805 -16.878 -3.977 1.00 83.00 373 ALA A C 1
ATOM 2927 O O . ALA A 1 373 ? -5.520 -15.732 -3.628 1.00 83.00 373 ALA A O 1
ATOM 2928 N N . TYR A 1 374 ? -6.471 -17.721 -3.181 1.00 81.81 374 TYR A N 1
ATOM 2929 C CA . TYR A 1 374 ? -6.854 -17.430 -1.790 1.00 81.81 374 TYR A CA 1
ATOM 2930 C C . TYR A 1 374 ? -7.694 -16.152 -1.595 1.00 81.81 374 TYR A C 1
ATOM 2932 O O . TYR A 1 374 ? -7.752 -15.585 -0.504 1.00 81.81 374 TYR A O 1
ATOM 2940 N N . ASN A 1 375 ? -8.383 -15.710 -2.647 1.00 80.81 375 ASN A N 1
ATOM 2941 C CA . ASN A 1 375 ? -9.404 -14.672 -2.573 1.00 80.81 375 ASN A CA 1
ATOM 2942 C C . ASN A 1 375 ? -10.777 -15.288 -2.266 1.00 80.81 375 ASN A C 1
ATOM 2944 O O . ASN A 1 375 ? -11.039 -16.424 -2.668 1.00 80.81 375 ASN A O 1
ATOM 2948 N N . PRO A 1 376 ? -11.695 -14.544 -1.625 1.00 70.62 376 PRO A N 1
ATOM 2949 C CA . PRO A 1 376 ? -13.069 -14.984 -1.385 1.00 70.62 376 PRO A CA 1
ATOM 2950 C C . PRO A 1 376 ? -13.925 -14.905 -2.666 1.00 70.62 376 PRO A C 1
ATOM 2952 O O . PRO A 1 376 ? -14.990 -14.288 -2.689 1.00 70.62 376 PRO A O 1
ATOM 2955 N N . VAL A 1 377 ? -13.463 -15.529 -3.753 1.00 67.19 377 VAL A N 1
ATOM 2956 C CA . VAL A 1 377 ? -14.182 -15.617 -5.029 1.00 67.19 377 VAL A CA 1
ATOM 2957 C C . VAL A 1 377 ? -15.198 -16.763 -4.925 1.00 67.19 377 VAL A C 1
ATOM 2959 O O . VAL A 1 377 ? -14.969 -17.874 -5.392 1.00 67.19 377 VAL A O 1
ATOM 2962 N N . SER A 1 378 ? -16.291 -16.549 -4.191 1.00 61.84 378 SER A N 1
ATOM 2963 C CA . SER A 1 378 ? -17.279 -17.599 -3.911 1.00 61.84 378 SER A CA 1
ATOM 2964 C C . SER A 1 378 ? -18.079 -18.050 -5.151 1.00 61.84 378 SER A C 1
ATOM 2966 O O . SER A 1 378 ? -18.308 -17.300 -6.104 1.00 61.84 378 SER A O 1
ATOM 2968 N N . HIS A 1 379 ? -18.498 -19.322 -5.119 1.00 45.78 379 HIS A N 1
ATOM 2969 C CA . HIS A 1 379 ? -19.206 -20.081 -6.157 1.00 45.78 379 HIS A CA 1
ATOM 2970 C C . HIS A 1 379 ? -20.670 -19.653 -6.383 1.00 45.78 379 HIS A C 1
ATOM 2972 O O . HIS A 1 379 ? -21.581 -20.357 -5.962 1.00 45.78 379 HIS A O 1
ATOM 2978 N N . ASN A 1 380 ? -20.925 -18.565 -7.110 1.00 39.44 380 ASN A N 1
ATOM 2979 C CA . ASN A 1 380 ? -22.252 -18.313 -7.702 1.00 39.44 380 ASN A CA 1
ATOM 2980 C C . ASN A 1 380 ? -22.185 -18.170 -9.231 1.00 39.44 380 ASN A C 1
ATOM 2982 O O . ASN A 1 380 ? -22.817 -17.302 -9.825 1.00 39.44 380 ASN A O 1
ATOM 2986 N N . TRP A 1 381 ? -21.448 -19.074 -9.878 1.00 41.72 381 TRP A N 1
ATOM 2987 C CA . TRP A 1 381 ? -21.671 -19.399 -11.284 1.00 41.72 381 TRP A CA 1
ATOM 2988 C C . TRP A 1 381 ? -22.369 -20.750 -11.376 1.00 41.72 381 TRP A C 1
ATOM 2990 O O . TRP A 1 381 ? -21.744 -21.804 -11.454 1.00 41.72 381 TRP A O 1
ATOM 3000 N N . ILE A 1 382 ? -23.699 -20.700 -11.399 1.00 35.66 382 ILE A N 1
ATOM 3001 C CA . ILE A 1 382 ? -24.430 -21.620 -12.262 1.00 35.66 382 ILE A CA 1
ATOM 3002 C C . ILE A 1 382 ? -24.070 -21.174 -13.679 1.00 35.66 382 ILE A C 1
ATOM 3004 O O . ILE A 1 382 ? -24.440 -20.075 -14.088 1.00 35.66 382 ILE A O 1
ATOM 3008 N N . LEU A 1 383 ? -23.298 -22.006 -14.377 1.00 36.19 383 LEU A N 1
ATOM 3009 C CA . LEU A 1 383 ? -23.094 -21.932 -15.821 1.00 36.19 383 LEU A CA 1
ATOM 3010 C C . LEU A 1 383 ? -24.429 -21.598 -16.508 1.00 36.19 383 LEU A C 1
ATOM 3012 O O . LEU A 1 383 ? -25.391 -22.362 -16.389 1.00 36.19 383 LEU A O 1
ATOM 3016 N N . ARG A 1 384 ? -24.487 -20.474 -17.218 1.00 31.64 384 ARG A N 1
ATOM 3017 C CA . ARG A 1 384 ? -25.469 -20.244 -18.277 1.00 31.64 384 ARG A CA 1
ATOM 3018 C C . ARG A 1 384 ? -24.754 -19.780 -19.524 1.00 31.64 384 ARG A C 1
ATOM 3020 O O . ARG A 1 384 ? -23.884 -18.894 -19.385 1.00 31.64 384 ARG A O 1
#

InterPro domains:
  IPR000938 CAP Gly-rich domain [PF01302] (24-89)
  IPR000938 CAP Gly-rich domain [PS50245] (41-85)
  IPR000938 CAP Gly-rich domain [SM01052] (24-90)
  IPR032675 Leucine-rich repeat domain superfamily [G3DSA:3.80.10.10] (196-382)
  IPR036859 CAP Gly-rich domain superfamily [G3DSA:2.30.30.190] (17-98)
  IPR036859 CAP Gly-rich domain superfamily [SSF74924] (22-116)

Radius of gyration: 23.27 Å; chains: 1; bounding box: 75×56×52 Å

Sequence (384 aa):
MTDIYNIFAGTKCGEITDPSEELIGKRVTNDDYLGTIKYVGPLPGSKSFWLGIDWDNETRGRHSGIFNGVQYFLTTFPTSGSFVRSSKVSLGCSFEEALVYRYSTCAECQLLARNNEPIKMDVTLRQEKVDASAVEKNSGFITLKPAIQLEEAEYEGPNADFISPFHLELFSRPIKDADRHAFCGFAGAEKILTKLRSVTLSQVPVYRALYHTQAAVKESAPPLWPLTGGILGNLLPKLTELDISASTFSRWIDVAELCIQLPWLQSLNVSHNPLRISLDSVSMLPGPSSFPEEVACSFNPQKDCDDTHKLLDPRLHTDILPSQEAAARAEALMHHAFPSVRRLAMVCVKHVNWIRLDRILSWFPALDDLVVAYNPVSHNWILR

pLDDT: mean 72.81, std 22.26, range [28.09, 97.75]

Secondary structure (DSSP, 8-state):
------GGG--GGG--SS--GGGTT-EEEETTEEEEEEEEEE-TT-SSEEEEEEESSTTT--BSSEETTEE----SSTT-EEEE-GGG-B--EEHHHHHIIIIIS-HHHHHHHH-SS--------------TTSSTTT--EE---TT--TT---EE-S-TT---PPP-------TT-TTTTTTSSHHHHHHHHTT-SEEE-TT--EEE-S-S-------SS--SS---S--HHHH-TT--EEE-TTSS--BHHHHHHHHTT-TT--EEE-TT---BBPPPTT----GGG---TTS-TT--TTT---GGGGG--GGGTB---SSHHHHHHHHHHHHHH-SS--EEE-TT-TT--HHHHHHHHTT-TT--EEE-TTS---------

Organism: NCBI:txid117903